Protein AF-A0A1Y2GTW5-F1 (afdb_monomer_lite)

Structure (mmCIF, N/CA/C/O backbone):
data_AF-A0A1Y2GTW5-F1
#
_entry.id   AF-A0A1Y2GTW5-F1
#
loop_
_atom_site.group_PDB
_atom_site.id
_atom_site.type_symbol
_atom_site.label_atom_id
_atom_site.label_alt_id
_atom_site.label_comp_id
_atom_site.label_asym_id
_atom_site.label_entity_id
_atom_site.label_seq_id
_atom_site.pdbx_PDB_ins_code
_atom_site.Cartn_x
_atom_site.Cartn_y
_atom_site.Cartn_z
_atom_site.occupancy
_atom_site.B_iso_or_equiv
_atom_site.auth_seq_id
_atom_site.auth_comp_id
_atom_site.auth_asym_id
_atom_site.auth_atom_id
_atom_site.pdbx_PDB_model_num
ATOM 1 N N . MET A 1 1 ? -9.717 -13.918 -23.257 1.00 31.08 1 MET A N 1
ATOM 2 C CA . MET A 1 1 ? -8.649 -12.904 -23.418 1.00 31.08 1 MET A CA 1
ATOM 3 C C . MET A 1 1 ? -9.260 -11.523 -23.213 1.00 31.08 1 MET A C 1
ATOM 5 O O . MET A 1 1 ? -10.237 -11.238 -23.892 1.00 31.08 1 MET A O 1
ATOM 9 N N . PRO A 1 2 ? -8.790 -10.691 -22.266 1.00 33.34 2 PRO A N 1
ATOM 10 C CA . PRO A 1 2 ? -9.316 -9.336 -22.114 1.00 33.34 2 PRO A CA 1
ATOM 11 C C . PRO A 1 2 ? -8.930 -8.503 -23.342 1.00 33.34 2 PRO A C 1
ATOM 13 O O . PRO A 1 2 ? -7.754 -8.209 -23.551 1.00 33.34 2 PRO A O 1
ATOM 16 N N . THR A 1 3 ? -9.913 -8.149 -24.166 1.00 34.41 3 THR A N 1
ATOM 17 C CA . THR A 1 3 ? -9.745 -7.248 -25.307 1.00 34.41 3 THR A CA 1
ATOM 18 C C . THR A 1 3 ? -9.364 -5.865 -24.784 1.00 34.41 3 THR A C 1
ATOM 20 O O . THR A 1 3 ? -10.091 -5.227 -24.022 1.00 34.41 3 THR A O 1
ATOM 23 N N . PHE A 1 4 ? -8.154 -5.419 -25.120 1.00 42.34 4 PHE A N 1
ATOM 24 C CA . PHE A 1 4 ? -7.704 -4.070 -24.805 1.00 42.34 4 PHE A CA 1
ATOM 25 C C . PHE A 1 4 ? -8.616 -3.097 -25.553 1.00 42.34 4 PHE A C 1
ATOM 27 O O . PHE A 1 4 ? -8.717 -3.186 -26.774 1.00 42.34 4 PHE A O 1
ATOM 34 N N . ALA A 1 5 ? -9.292 -2.197 -24.828 1.00 42.81 5 ALA A N 1
ATOM 35 C CA . ALA A 1 5 ? -10.035 -1.107 -25.449 1.00 42.81 5 ALA A CA 1
ATOM 36 C C . ALA A 1 5 ? -9.112 -0.425 -26.465 1.00 42.81 5 ALA A C 1
ATOM 38 O O . ALA A 1 5 ? -7.996 -0.028 -26.110 1.00 42.81 5 ALA A O 1
ATOM 39 N N . GLN A 1 6 ? -9.540 -0.393 -27.729 1.00 46.12 6 GLN A N 1
ATOM 40 C CA . GLN A 1 6 ? -8.743 0.174 -28.804 1.00 46.12 6 GLN A CA 1
ATOM 41 C C . GLN A 1 6 ? -8.424 1.620 -28.432 1.00 46.12 6 GLN A C 1
ATOM 43 O O . GLN A 1 6 ? -9.313 2.401 -28.092 1.00 46.12 6 GLN A O 1
ATOM 48 N N . VAL A 1 7 ? -7.130 1.944 -28.423 1.00 53.84 7 VAL A N 1
ATOM 49 C CA . VAL A 1 7 ? -6.670 3.322 -28.258 1.00 53.84 7 VAL A CA 1
ATOM 50 C C . VAL A 1 7 ? -7.401 4.154 -29.321 1.00 53.84 7 VAL A C 1
ATOM 52 O O . VAL A 1 7 ? -7.469 3.680 -30.460 1.00 53.84 7 VAL A O 1
ATOM 55 N N . PRO A 1 8 ? -7.975 5.326 -28.978 1.00 61.09 8 PRO A N 1
ATOM 56 C CA . PRO A 1 8 ? -8.708 6.147 -29.937 1.00 61.09 8 PRO A CA 1
ATOM 57 C C . PRO A 1 8 ? -7.923 6.269 -31.245 1.00 61.09 8 PRO A C 1
ATOM 59 O O . PRO A 1 8 ? -6.702 6.440 -31.216 1.00 61.09 8 PRO A O 1
ATOM 62 N N . VAL A 1 9 ? -8.606 6.137 -32.384 1.00 61.00 9 VAL A N 1
ATOM 63 C CA . VAL A 1 9 ? -7.980 6.054 -33.720 1.00 61.00 9 VAL A CA 1
ATOM 64 C C . VAL A 1 9 ? -7.023 7.233 -33.979 1.00 61.00 9 VAL A C 1
ATOM 66 O O . VAL A 1 9 ? -6.010 7.067 -34.655 1.00 61.00 9 VAL A O 1
ATOM 69 N N . SER A 1 10 ? -7.254 8.373 -33.320 1.00 64.06 10 SER A N 1
ATOM 70 C CA . SER A 1 10 ? -6.409 9.572 -33.352 1.00 64.06 10 SER A CA 1
ATOM 71 C C . SER A 1 10 ? -4.962 9.387 -32.871 1.00 64.06 10 SER A C 1
ATOM 73 O O . SER A 1 10 ? -4.108 10.202 -33.207 1.00 64.06 10 SER A O 1
ATOM 75 N N . PHE A 1 11 ? -4.628 8.326 -32.126 1.00 69.69 11 PHE A N 1
ATOM 76 C CA . PHE A 1 11 ? -3.261 8.136 -31.616 1.00 69.69 11 PHE A CA 1
ATOM 77 C C . PHE A 1 11 ? -2.287 7.512 -32.619 1.00 69.69 11 PHE A C 1
ATOM 79 O O . PHE A 1 11 ? -1.080 7.555 -32.376 1.00 69.69 11 PHE A O 1
ATOM 86 N N . ARG A 1 12 ? -2.767 6.938 -33.733 1.00 75.56 12 ARG A N 1
ATOM 87 C CA . ARG A 1 12 ? -1.897 6.232 -34.695 1.00 75.56 12 ARG A CA 1
ATOM 88 C C . ARG A 1 12 ? -0.890 7.154 -35.388 1.00 75.56 12 ARG A C 1
ATOM 90 O O . ARG A 1 12 ? 0.191 6.695 -35.731 1.00 75.56 12 ARG A O 1
ATOM 97 N N . HIS A 1 13 ? -1.211 8.441 -35.517 1.00 88.00 13 HIS A N 1
ATOM 98 C CA . HIS A 1 13 ? -0.368 9.430 -36.201 1.00 88.00 13 HIS A CA 1
ATOM 99 C C . HIS A 1 13 ? 0.472 10.291 -35.243 1.00 88.00 13 HIS A C 1
ATOM 101 O O . HIS A 1 13 ? 1.216 11.164 -35.678 1.00 88.00 13 HIS A O 1
ATOM 107 N N . MET A 1 14 ? 0.377 10.072 -33.926 1.00 90.75 14 MET A N 1
ATOM 108 C CA . MET A 1 14 ? 1.120 10.875 -32.953 1.00 90.75 14 MET A CA 1
ATOM 109 C C . MET A 1 14 ? 2.551 10.367 -32.782 1.00 90.75 14 MET A C 1
ATOM 111 O O . MET A 1 14 ? 2.767 9.173 -32.565 1.00 90.75 14 MET A O 1
ATOM 115 N N . THR A 1 15 ? 3.517 11.289 -32.747 1.00 93.50 15 THR A N 1
ATOM 116 C CA . THR A 1 15 ? 4.904 10.975 -32.375 1.00 93.50 15 THR A CA 1
ATOM 117 C C . THR A 1 15 ? 4.969 10.336 -30.980 1.00 93.50 15 THR A C 1
ATOM 119 O O . THR A 1 15 ? 4.162 10.645 -30.095 1.00 93.50 15 THR A O 1
ATOM 122 N N . HIS A 1 16 ? 5.953 9.459 -30.742 1.00 91.12 16 HIS A N 1
ATOM 123 C CA . HIS A 1 16 ? 6.121 8.780 -29.448 1.00 91.12 16 HIS A CA 1
ATOM 124 C C . HIS A 1 16 ? 6.187 9.760 -28.271 1.00 91.12 16 HIS A C 1
ATOM 126 O O . HIS A 1 16 ? 5.555 9.534 -27.239 1.00 91.12 16 HIS A O 1
ATOM 132 N N . ARG A 1 17 ? 6.888 10.887 -28.445 1.00 93.88 17 ARG A N 1
ATOM 133 C CA . ARG A 1 17 ? 6.979 11.950 -27.437 1.00 93.88 17 ARG A CA 1
ATOM 134 C C . ARG A 1 17 ? 5.598 12.486 -27.060 1.00 93.88 17 ARG A C 1
ATOM 136 O O . ARG A 1 17 ? 5.289 12.584 -25.874 1.00 93.88 17 ARG A O 1
ATOM 143 N N . SER A 1 18 ? 4.753 12.782 -28.045 1.00 94.06 18 SER A N 1
ATOM 144 C CA . SER A 1 18 ? 3.401 13.290 -27.802 1.00 94.06 18 SER A CA 1
ATOM 145 C C . SER A 1 18 ? 2.512 12.253 -27.113 1.00 94.06 18 SER A C 1
ATOM 147 O O . SER A 1 18 ? 1.778 12.601 -26.189 1.00 94.06 18 SER A O 1
ATOM 149 N N . GLN A 1 19 ? 2.629 10.969 -27.476 1.00 93.50 19 GLN A N 1
ATOM 150 C CA . GLN A 1 19 ? 1.911 9.885 -26.791 1.00 93.50 19 GLN A CA 1
ATOM 151 C C . GLN A 1 19 ? 2.317 9.768 -25.312 1.00 93.50 19 GLN A C 1
ATOM 153 O O . GLN A 1 19 ? 1.460 9.620 -24.439 1.00 93.50 19 GLN A O 1
ATOM 158 N N . VAL A 1 20 ? 3.619 9.853 -25.020 1.00 95.56 20 VAL A N 1
ATOM 159 C CA . VAL A 1 20 ? 4.161 9.799 -23.653 1.00 95.56 20 VAL A CA 1
ATOM 160 C C . VAL A 1 20 ? 3.690 11.002 -22.834 1.00 95.56 20 VAL A C 1
ATOM 162 O O . VAL A 1 20 ? 3.213 10.819 -21.714 1.00 95.56 20 VAL A O 1
ATOM 165 N N . LEU A 1 21 ? 3.751 12.216 -23.392 1.00 95.88 21 LEU A N 1
ATOM 166 C CA . LEU A 1 21 ? 3.279 13.436 -22.724 1.00 95.88 21 LEU A CA 1
ATOM 167 C C . LEU A 1 21 ? 1.772 13.409 -22.459 1.00 95.88 21 LEU A C 1
ATOM 169 O O . LEU A 1 21 ? 1.330 13.800 -21.377 1.00 95.88 21 LEU A O 1
ATOM 173 N N . PHE A 1 22 ? 0.982 12.924 -23.419 1.00 95.06 22 PHE A N 1
ATOM 174 C CA . PHE A 1 22 ? -0.453 12.736 -23.231 1.00 95.06 22 PHE A CA 1
ATOM 175 C C . PHE A 1 22 ? -0.727 11.776 -22.069 1.00 95.06 22 PHE A C 1
ATOM 177 O O . PHE A 1 22 ? -1.495 12.108 -21.165 1.00 95.06 22 PHE A O 1
ATOM 184 N N . LEU A 1 23 ? -0.061 10.616 -22.059 1.00 96.12 23 LEU A N 1
ATOM 185 C CA . LEU A 1 23 ? -0.220 9.609 -21.013 1.00 96.12 23 LEU A CA 1
ATOM 186 C C . LEU A 1 23 ? 0.193 10.149 -19.639 1.00 96.12 23 LEU A C 1
ATOM 188 O O . LEU A 1 23 ? -0.538 9.960 -18.671 1.00 96.12 23 LEU A O 1
ATOM 192 N N . TYR A 1 24 ? 1.313 10.869 -19.562 1.00 97.75 24 TYR A N 1
ATOM 193 C CA . TYR A 1 24 ? 1.775 11.538 -18.347 1.00 97.75 24 TYR A CA 1
ATOM 194 C C . TYR A 1 24 ? 0.719 12.503 -17.794 1.00 97.75 24 TYR A C 1
ATOM 196 O O . TYR A 1 24 ? 0.272 12.355 -16.657 1.00 97.75 24 TYR A O 1
ATOM 204 N N . ARG A 1 25 ? 0.243 13.445 -18.622 1.00 97.44 25 ARG A N 1
ATOM 205 C CA . ARG A 1 25 ? -0.792 14.419 -18.232 1.00 97.44 25 ARG A CA 1
ATOM 206 C C . ARG A 1 25 ? -2.107 13.746 -17.852 1.00 97.44 25 ARG A C 1
ATOM 208 O O . ARG A 1 25 ? -2.837 14.267 -17.014 1.00 97.44 25 ARG A O 1
ATOM 215 N N . HIS A 1 26 ? -2.454 12.634 -18.495 1.00 96.12 26 HIS A N 1
ATOM 216 C CA . HIS A 1 26 ? -3.670 11.894 -18.177 1.00 96.12 26 HIS A CA 1
ATOM 217 C C . HIS A 1 26 ? -3.559 11.215 -16.809 1.00 96.12 26 HIS A C 1
ATOM 219 O O . HIS A 1 26 ? -4.446 11.380 -15.977 1.00 96.12 26 HIS A O 1
ATOM 225 N N . ILE A 1 27 ? -2.439 10.543 -16.535 1.00 97.12 27 ILE A N 1
ATOM 226 C CA . ILE A 1 27 ? -2.188 9.914 -15.237 1.00 97.12 27 ILE A CA 1
ATOM 227 C C . ILE A 1 27 ? -2.166 10.956 -14.116 1.00 97.12 27 ILE A C 1
ATOM 229 O O . ILE A 1 27 ? -2.757 10.709 -13.072 1.00 97.12 27 ILE A O 1
ATOM 233 N N . LEU A 1 28 ? -1.537 12.119 -14.320 1.00 97.44 28 LEU A N 1
ATOM 234 C CA . LEU A 1 28 ? -1.533 13.186 -13.314 1.00 97.44 28 LEU A CA 1
ATOM 235 C C . LEU A 1 28 ? -2.944 13.701 -13.008 1.00 97.44 28 LEU A C 1
ATOM 237 O O . LEU A 1 28 ? -3.299 13.844 -11.841 1.00 97.44 28 LEU A O 1
ATOM 241 N N . ARG A 1 29 ? -3.766 13.924 -14.042 1.00 96.44 29 ARG A N 1
ATOM 242 C CA . ARG A 1 29 ? -5.166 14.344 -13.874 1.00 96.44 29 ARG A CA 1
ATOM 243 C C . ARG A 1 29 ? -5.999 13.295 -13.141 1.00 96.44 29 ARG A C 1
ATOM 245 O O . ARG A 1 29 ? -6.769 13.646 -12.256 1.00 96.44 29 ARG A O 1
ATOM 252 N N . GLU A 1 30 ? -5.839 12.018 -13.482 1.00 95.44 30 GLU A N 1
ATOM 253 C CA . GLU A 1 30 ? -6.551 10.930 -12.803 1.00 95.44 30 GLU A CA 1
ATOM 254 C C . GLU A 1 30 ? -6.032 10.679 -11.381 1.00 95.44 30 GLU A C 1
ATOM 256 O O . GLU A 1 30 ? -6.824 10.363 -10.497 1.00 95.44 30 GLU A O 1
ATOM 261 N N . GLY A 1 31 ? -4.734 10.865 -11.131 1.00 96.50 31 GLY A N 1
ATOM 262 C CA . GLY A 1 31 ? -4.142 10.801 -9.794 1.00 96.50 31 GLY A CA 1
ATOM 263 C C . GLY A 1 31 ? -4.696 11.888 -8.875 1.00 96.50 31 GLY A C 1
ATOM 264 O O . GLY A 1 31 ? -5.172 11.567 -7.792 1.00 96.50 31 GLY A O 1
ATOM 265 N N . ALA A 1 32 ? -4.742 13.135 -9.359 1.00 95.81 32 ALA A N 1
ATOM 266 C CA . ALA A 1 32 ? -5.292 14.282 -8.633 1.00 95.81 32 ALA A CA 1
ATOM 267 C C . ALA A 1 32 ? -6.782 14.130 -8.268 1.00 95.81 32 ALA A C 1
ATOM 269 O O . ALA A 1 32 ? -7.254 14.739 -7.315 1.00 95.81 32 ALA A O 1
ATOM 270 N N . ARG A 1 33 ? -7.532 13.313 -9.020 1.00 92.81 33 ARG A N 1
ATOM 271 C CA . ARG A 1 33 ? -8.956 13.022 -8.777 1.00 92.81 33 ARG A CA 1
ATOM 272 C C . ARG A 1 33 ? -9.203 11.968 -7.699 1.00 92.81 33 ARG A C 1
ATOM 274 O O . ARG A 1 33 ? -10.361 11.743 -7.335 1.00 92.81 33 ARG A O 1
ATOM 281 N N . PHE A 1 34 ? -8.161 11.281 -7.235 1.00 95.31 34 PHE A N 1
ATOM 282 C CA . PHE A 1 34 ? -8.319 10.253 -6.220 1.00 95.31 34 PHE A CA 1
ATOM 283 C C . PHE A 1 34 ? -8.785 10.875 -4.898 1.00 95.31 34 PHE A C 1
ATOM 285 O O . PHE A 1 34 ? -8.321 11.939 -4.506 1.00 95.31 34 PHE A O 1
ATOM 292 N N . PHE A 1 35 ? -9.718 10.216 -4.208 1.00 94.00 35 PHE A N 1
ATOM 293 C CA . PHE A 1 35 ? -10.426 10.814 -3.067 1.00 94.00 35 PHE A CA 1
ATOM 294 C C . PHE A 1 35 ? -9.564 11.024 -1.816 1.00 94.00 35 PHE A C 1
ATOM 296 O O . PHE A 1 35 ? -9.980 11.722 -0.896 1.00 94.00 35 PHE A O 1
ATOM 303 N N . ASP A 1 36 ? -8.416 10.357 -1.747 1.00 95.00 36 ASP A N 1
ATOM 304 C CA . ASP A 1 36 ? -7.489 10.454 -0.632 1.00 95.00 36 ASP A CA 1
ATOM 305 C C . ASP A 1 36 ? -6.284 11.302 -1.031 1.00 95.00 36 ASP A C 1
ATOM 307 O O . ASP A 1 36 ? -5.544 10.941 -1.947 1.00 95.00 36 ASP A O 1
ATOM 311 N N . GLU A 1 37 ? -6.070 12.404 -0.321 1.00 94.50 37 GLU A N 1
ATOM 312 C CA . GLU A 1 37 ? -5.026 13.377 -0.636 1.00 94.50 37 GLU A CA 1
ATOM 313 C C . GLU A 1 37 ? -3.617 12.777 -0.544 1.00 94.50 37 GLU A C 1
ATOM 315 O O . GLU A 1 37 ? -2.820 12.920 -1.471 1.00 94.50 37 GLU A O 1
ATOM 320 N N . ARG A 1 38 ? -3.311 12.022 0.523 1.00 96.19 38 ARG A N 1
ATOM 321 C CA . ARG A 1 38 ? -2.000 11.371 0.669 1.00 96.19 38 ARG A CA 1
ATOM 322 C C . ARG A 1 38 ? -1.731 10.411 -0.487 1.00 96.19 38 ARG A C 1
ATOM 324 O O . ARG A 1 38 ? -0.641 10.429 -1.060 1.00 96.19 38 ARG A O 1
ATOM 331 N N . ALA A 1 39 ? -2.696 9.563 -0.837 1.00 96.75 39 ALA A N 1
ATOM 332 C CA . ALA A 1 39 ? -2.555 8.658 -1.968 1.00 96.75 39 ALA A CA 1
ATOM 333 C C . ALA A 1 39 ? -2.462 9.397 -3.309 1.00 96.75 39 ALA A C 1
ATOM 335 O O . ALA A 1 39 ? -1.658 8.994 -4.147 1.00 96.75 39 ALA A O 1
ATOM 336 N N . SER A 1 40 ? -3.216 10.481 -3.499 1.00 96.88 40 SER A N 1
ATOM 337 C CA . SER A 1 40 ? -3.127 11.356 -4.674 1.00 96.88 40 SER A CA 1
ATOM 338 C C . SER A 1 40 ? -1.715 11.938 -4.831 1.00 96.88 40 SER A C 1
ATOM 340 O O . SER A 1 40 ? -1.061 11.722 -5.857 1.00 96.88 40 SER A O 1
ATOM 342 N N . ASN A 1 41 ? -1.177 12.549 -3.771 1.00 97.25 41 ASN A N 1
ATOM 343 C CA . ASN A 1 41 ? 0.177 13.107 -3.738 1.00 97.25 41 ASN A CA 1
ATOM 344 C C . ASN A 1 41 ? 1.240 12.030 -3.997 1.00 97.25 41 ASN A C 1
ATOM 346 O O . ASN A 1 41 ? 2.165 12.229 -4.791 1.00 97.25 41 ASN A O 1
ATOM 350 N N . TRP A 1 42 ? 1.075 10.847 -3.396 1.00 97.38 42 TRP A N 1
ATOM 351 C CA . TRP A 1 42 ? 1.956 9.705 -3.636 1.00 97.38 42 TRP A CA 1
ATOM 352 C C . TRP A 1 42 ? 1.937 9.251 -5.102 1.00 97.38 42 TRP A C 1
ATOM 354 O O . TRP A 1 42 ? 2.997 8.967 -5.666 1.00 97.38 42 TRP A O 1
ATOM 364 N N . VAL A 1 43 ? 0.761 9.196 -5.742 1.00 97.50 43 VAL A N 1
ATOM 365 C CA . VAL A 1 43 ? 0.624 8.845 -7.165 1.00 97.50 43 VAL A CA 1
ATOM 366 C C . VAL A 1 43 ? 1.333 9.871 -8.036 1.00 97.50 43 VAL A C 1
ATOM 368 O O . VAL A 1 43 ? 2.136 9.482 -8.883 1.00 97.50 43 VAL A O 1
ATOM 371 N N . ILE A 1 44 ? 1.071 11.161 -7.816 1.00 97.75 44 ILE A N 1
ATOM 372 C CA . ILE A 1 44 ? 1.666 12.260 -8.584 1.00 97.75 44 ILE A CA 1
ATOM 373 C C . ILE A 1 44 ? 3.196 12.194 -8.499 1.00 97.75 44 ILE A C 1
ATOM 375 O O . ILE A 1 44 ? 3.862 12.106 -9.533 1.00 97.75 44 ILE A O 1
ATOM 379 N N . SER A 1 45 ? 3.747 12.123 -7.284 1.00 97.19 45 SER A N 1
ATOM 380 C CA . SER A 1 45 ? 5.194 12.031 -7.050 1.00 97.19 45 SER A CA 1
ATOM 381 C C . SER A 1 45 ? 5.809 10.762 -7.657 1.00 97.19 45 SER A C 1
ATOM 383 O O . SER A 1 45 ? 6.853 10.806 -8.319 1.00 97.19 45 SER A O 1
ATOM 385 N N . SER A 1 46 ? 5.138 9.614 -7.509 1.00 97.19 46 SER A N 1
ATOM 386 C CA . SER A 1 46 ? 5.598 8.339 -8.074 1.00 97.19 46 SER A CA 1
ATOM 387 C C . SER A 1 46 ? 5.641 8.368 -9.601 1.00 97.19 46 SER A C 1
ATOM 389 O O . SER A 1 46 ? 6.579 7.844 -10.206 1.00 97.19 46 SER A O 1
ATOM 391 N N . VAL A 1 47 ? 4.641 8.987 -10.232 1.00 97.50 47 VAL A N 1
ATOM 392 C CA . VAL A 1 47 ? 4.544 9.128 -11.689 1.00 97.50 47 VAL A CA 1
ATOM 393 C C . VAL A 1 47 ? 5.607 10.095 -12.194 1.00 97.50 47 VAL A C 1
ATOM 395 O O . VAL A 1 47 ? 6.337 9.745 -13.116 1.00 97.50 47 VAL A O 1
ATOM 398 N N . GLN A 1 48 ? 5.776 11.253 -11.555 1.00 97.94 48 GLN A N 1
ATOM 399 C CA . GLN A 1 48 ? 6.852 12.198 -11.871 1.00 97.94 48 GLN A CA 1
ATOM 400 C C . GLN A 1 48 ? 8.227 11.523 -11.814 1.00 97.94 48 GLN A C 1
ATOM 402 O O . GLN A 1 48 ? 8.978 11.563 -12.787 1.00 97.94 48 GLN A O 1
ATOM 407 N N . THR A 1 49 ? 8.515 10.809 -10.723 1.00 97.00 49 THR A N 1
ATOM 408 C CA . THR A 1 49 ? 9.781 10.086 -10.536 1.00 97.00 49 THR A CA 1
ATOM 409 C C . THR A 1 49 ? 9.989 9.014 -11.611 1.00 97.00 49 THR A C 1
ATOM 411 O O . THR A 1 49 ? 11.093 8.858 -12.135 1.00 97.00 49 THR A O 1
ATOM 414 N N . ALA A 1 50 ? 8.938 8.264 -11.959 1.00 96.81 50 ALA A N 1
ATOM 415 C CA . ALA A 1 50 ? 9.009 7.217 -12.975 1.00 96.81 50 ALA A CA 1
ATOM 416 C C . ALA A 1 50 ? 9.269 7.786 -14.377 1.00 96.81 50 ALA A C 1
ATOM 418 O O . ALA A 1 50 ? 10.136 7.278 -15.084 1.00 96.81 50 ALA A O 1
ATOM 419 N N . PHE A 1 51 ? 8.566 8.849 -14.773 1.00 97.62 51 PHE A N 1
ATOM 420 C CA . PHE A 1 51 ? 8.768 9.479 -16.081 1.00 97.62 51 PHE A CA 1
ATOM 421 C C . PHE A 1 51 ? 10.119 10.195 -16.166 1.00 97.62 51 PHE A C 1
ATOM 423 O O . PHE A 1 51 ? 10.783 10.105 -17.194 1.00 97.62 51 PHE A O 1
ATOM 430 N N . HIS A 1 52 ? 10.571 10.833 -15.082 1.00 98.06 52 HIS A N 1
ATOM 431 C CA . HIS A 1 52 ? 11.885 11.472 -15.039 1.00 98.06 52 HIS A CA 1
ATOM 432 C C . HIS A 1 52 ? 13.022 10.455 -15.207 1.00 98.06 52 HIS A C 1
ATOM 434 O O . HIS A 1 52 ? 13.939 10.676 -15.993 1.00 98.06 52 HIS A O 1
ATOM 440 N N . ARG A 1 53 ? 12.916 9.287 -14.556 1.00 97.25 53 ARG A N 1
ATOM 441 C CA . ARG A 1 53 ? 13.896 8.195 -14.679 1.00 97.25 53 ARG A CA 1
ATOM 442 C C . ARG A 1 53 ? 14.082 7.698 -16.116 1.00 97.25 53 ARG A C 1
ATOM 444 O O . ARG A 1 53 ? 15.178 7.283 -16.463 1.00 97.25 53 ARG A O 1
ATOM 451 N N . HIS A 1 54 ? 13.031 7.732 -16.934 1.00 97.25 54 HIS A N 1
ATOM 452 C CA . HIS A 1 54 ? 13.063 7.263 -18.323 1.00 97.25 54 HIS A CA 1
ATOM 453 C C . HIS A 1 54 ? 13.151 8.404 -19.350 1.00 97.25 54 HIS A C 1
ATOM 455 O O . HIS A 1 54 ? 12.959 8.166 -20.539 1.00 97.25 54 HIS A O 1
ATOM 461 N N . LYS A 1 55 ? 13.445 9.641 -18.919 1.00 97.06 55 LYS A N 1
ATOM 462 C CA . LYS A 1 55 ? 13.512 10.821 -19.801 1.00 97.06 55 LYS A CA 1
ATOM 463 C C . LYS A 1 55 ? 14.568 10.684 -20.906 1.00 97.06 55 LYS A C 1
ATOM 465 O O . LYS A 1 55 ? 14.351 11.179 -22.006 1.00 97.06 55 LYS A O 1
ATOM 470 N N . HIS A 1 56 ? 15.682 10.020 -20.602 1.00 97.50 56 HIS A N 1
ATOM 471 C CA . HIS A 1 56 ? 16.843 9.871 -21.487 1.00 97.50 56 HIS A CA 1
ATOM 472 C C . HIS A 1 56 ? 16.996 8.445 -22.048 1.00 97.50 56 HIS A C 1
ATOM 474 O O . HIS A 1 56 ? 18.058 8.084 -22.542 1.00 97.50 56 HIS A O 1
ATOM 480 N N . GLU A 1 57 ? 15.964 7.601 -21.943 1.00 97.44 57 GLU A N 1
ATOM 481 C CA . GLU A 1 57 ? 16.024 6.236 -22.473 1.00 97.44 57 GLU A CA 1
ATOM 482 C C . GLU A 1 57 ? 15.908 6.261 -24.006 1.00 97.44 57 GLU A C 1
ATOM 484 O O . GLU A 1 57 ? 14.926 6.779 -24.535 1.00 97.44 57 GLU A O 1
ATOM 489 N N . MET A 1 58 ? 16.884 5.681 -24.713 1.00 97.06 58 MET A N 1
ATOM 490 C CA . MET A 1 58 ? 16.895 5.605 -26.187 1.00 97.06 58 MET A CA 1
ATOM 491 C C . MET A 1 58 ? 16.420 4.244 -26.724 1.00 97.06 58 MET A C 1
ATOM 493 O O . MET A 1 58 ? 16.025 4.129 -27.884 1.00 97.06 58 MET A O 1
ATOM 497 N N . ASP A 1 59 ? 16.427 3.203 -25.885 1.00 97.50 59 ASP A N 1
ATOM 498 C CA . ASP A 1 59 ? 16.024 1.850 -26.274 1.00 97.50 59 ASP A CA 1
ATOM 499 C C . ASP A 1 59 ? 14.500 1.755 -26.467 1.00 97.50 59 ASP A C 1
ATOM 501 O O . ASP A 1 59 ? 13.714 1.819 -25.513 1.00 97.50 59 ASP A O 1
ATOM 505 N N . LYS A 1 60 ? 14.085 1.539 -27.722 1.00 95.06 60 LYS A N 1
ATOM 506 C CA . LYS A 1 60 ? 12.679 1.411 -28.135 1.00 95.06 60 LYS A CA 1
ATOM 507 C C . LYS A 1 60 ? 11.927 0.354 -27.319 1.00 95.06 60 LYS A C 1
ATOM 509 O O . LYS A 1 60 ? 10.780 0.594 -26.936 1.00 95.06 60 LYS A O 1
ATOM 514 N N . ASN A 1 61 ? 12.555 -0.781 -27.001 1.00 95.88 61 ASN A N 1
ATOM 515 C CA . ASN A 1 61 ? 11.902 -1.876 -26.275 1.00 95.88 61 ASN A CA 1
ATOM 516 C C . ASN A 1 61 ? 11.616 -1.492 -24.819 1.00 95.88 61 ASN A C 1
ATOM 518 O O . ASN A 1 61 ? 10.529 -1.752 -24.289 1.00 95.88 61 ASN A O 1
ATOM 522 N N . ARG A 1 62 ? 12.568 -0.814 -24.169 1.00 95.88 62 ARG A N 1
ATOM 523 C CA . ARG A 1 62 ? 12.392 -0.291 -22.808 1.00 95.88 62 ARG A CA 1
ATOM 524 C C . ARG A 1 62 ? 11.348 0.815 -22.754 1.00 95.88 62 ARG A C 1
ATOM 526 O O . ARG A 1 62 ? 10.496 0.775 -21.868 1.00 95.88 62 ARG A O 1
ATOM 533 N N . ILE A 1 63 ? 11.340 1.729 -23.727 1.00 95.12 63 ILE A N 1
ATOM 534 C CA . ILE A 1 63 ? 10.306 2.770 -23.842 1.00 95.12 63 ILE A CA 1
ATOM 535 C C . ILE A 1 63 ? 8.918 2.130 -23.968 1.00 95.12 63 ILE A C 1
ATOM 537 O O . ILE A 1 63 ? 8.006 2.485 -23.219 1.00 95.12 63 ILE A O 1
ATOM 541 N N . GLN A 1 64 ? 8.746 1.148 -24.861 1.00 94.38 64 GLN A N 1
ATOM 542 C CA . GLN A 1 64 ? 7.464 0.455 -25.041 1.00 94.38 64 GLN A CA 1
ATOM 543 C C . GLN A 1 64 ? 7.007 -0.268 -23.767 1.00 94.38 64 GLN A C 1
ATOM 545 O O . GLN A 1 64 ? 5.831 -0.184 -23.395 1.00 94.38 64 GLN A O 1
ATOM 550 N N . LYS A 1 65 ? 7.928 -0.935 -23.060 1.00 95.81 65 LYS A N 1
ATOM 551 C CA . LYS A 1 65 ? 7.642 -1.575 -21.771 1.00 95.81 65 LYS A CA 1
ATOM 552 C C . LYS A 1 65 ? 7.181 -0.553 -20.728 1.00 95.81 65 LYS A C 1
ATOM 554 O O . LYS A 1 65 ? 6.124 -0.750 -20.126 1.00 95.81 65 LYS A O 1
ATOM 559 N N . SER A 1 66 ? 7.902 0.560 -20.578 1.00 96.25 66 SER A N 1
ATOM 560 C CA . SER A 1 66 ? 7.544 1.650 -19.660 1.00 96.25 66 SER A CA 1
ATOM 561 C C . SER A 1 66 ? 6.194 2.281 -20.010 1.00 96.25 66 SER A C 1
ATOM 563 O O . SER A 1 66 ? 5.375 2.516 -19.123 1.00 96.25 66 SER A O 1
ATOM 565 N N . MET A 1 67 ? 5.892 2.474 -21.299 1.00 96.00 67 MET A N 1
ATOM 566 C CA . MET A 1 67 ? 4.576 2.936 -21.753 1.00 96.00 67 MET A CA 1
ATOM 567 C C . MET A 1 67 ? 3.460 1.938 -21.419 1.00 96.00 67 MET A C 1
ATOM 569 O O . MET A 1 67 ? 2.382 2.335 -20.976 1.00 96.00 67 MET A O 1
ATOM 573 N N . SER A 1 68 ? 3.696 0.640 -21.617 1.00 95.56 68 SER A N 1
ATOM 574 C CA . SER A 1 68 ? 2.748 -0.414 -21.240 1.00 95.56 68 SER A CA 1
ATOM 575 C C . SER A 1 68 ? 2.476 -0.405 -19.732 1.00 95.56 68 SER A C 1
ATOM 577 O O . SER A 1 68 ? 1.317 -0.470 -19.311 1.00 95.56 68 SER A O 1
ATOM 579 N N . ASP A 1 69 ? 3.516 -0.266 -18.912 1.00 96.06 69 ASP A N 1
ATOM 580 C CA . ASP A 1 69 ? 3.376 -0.212 -17.459 1.00 96.06 69 ASP A CA 1
ATOM 581 C C . ASP A 1 69 ? 2.665 1.071 -16.998 1.00 96.06 69 ASP A C 1
ATOM 583 O O . ASP A 1 69 ? 1.762 0.997 -16.160 1.00 96.06 69 ASP A O 1
ATOM 587 N N . ALA A 1 70 ? 2.938 2.218 -17.627 1.00 96.75 70 ALA A N 1
ATOM 588 C CA . ALA A 1 70 ? 2.197 3.459 -17.399 1.00 96.75 70 ALA A CA 1
ATOM 589 C C . ALA A 1 70 ? 0.704 3.324 -17.766 1.00 96.75 70 ALA A C 1
ATOM 591 O O . ALA A 1 70 ? -0.163 3.742 -17.000 1.00 96.75 70 ALA A O 1
ATOM 592 N N . ARG A 1 71 ? 0.360 2.646 -18.872 1.00 96.31 71 ARG A N 1
ATOM 593 C CA . ARG A 1 71 ? -1.044 2.342 -19.225 1.00 96.31 71 ARG A CA 1
ATOM 594 C C . ARG A 1 71 ? -1.713 1.397 -18.222 1.00 96.31 71 ARG A C 1
ATOM 596 O O . ARG A 1 71 ? -2.920 1.487 -17.998 1.00 96.31 71 ARG A O 1
ATOM 603 N N . LYS A 1 72 ? -0.977 0.452 -17.626 1.00 96.44 72 LYS A N 1
ATOM 604 C CA . LYS A 1 72 ? -1.506 -0.390 -16.534 1.00 96.44 72 LYS A CA 1
ATOM 605 C C . LYS A 1 72 ? -1.775 0.450 -15.283 1.00 96.44 72 LYS A C 1
ATOM 607 O O . LYS A 1 72 ? -2.813 0.249 -14.657 1.00 96.44 72 LYS A O 1
ATOM 612 N N . ALA A 1 73 ? -0.882 1.384 -14.948 1.00 96.38 73 ALA A N 1
ATOM 613 C CA . ALA A 1 73 ? -1.065 2.307 -13.830 1.00 96.38 73 ALA A CA 1
ATOM 614 C C . ALA A 1 73 ? -2.285 3.217 -14.039 1.00 96.38 73 ALA A C 1
ATOM 616 O O . ALA A 1 73 ? -3.126 3.302 -13.149 1.00 96.38 73 ALA A O 1
ATOM 617 N N . LEU A 1 74 ? -2.448 3.792 -15.237 1.00 96.38 74 LEU A N 1
ATOM 618 C CA . LEU A 1 74 ? -3.636 4.571 -15.599 1.00 96.38 74 LEU A CA 1
ATOM 619 C C . LEU A 1 74 ? -4.925 3.759 -15.403 1.00 96.38 74 LEU A C 1
ATOM 621 O O . LEU A 1 74 ? -5.830 4.205 -14.711 1.00 96.38 74 LEU A O 1
ATOM 625 N N . ARG A 1 75 ? -4.987 2.526 -15.926 1.00 95.38 75 ARG A N 1
ATOM 626 C CA . ARG A 1 75 ? -6.164 1.652 -15.756 1.00 95.38 75 ARG A CA 1
ATOM 627 C C . ARG A 1 75 ? -6.455 1.318 -14.294 1.00 95.38 75 ARG A C 1
ATOM 629 O O . ARG A 1 75 ? -7.616 1.159 -13.924 1.00 95.38 75 ARG A O 1
ATOM 636 N N . LEU A 1 76 ? -5.421 1.167 -13.465 1.00 96.50 76 LEU A N 1
ATOM 637 C CA . LEU A 1 76 ? -5.594 0.965 -12.028 1.00 96.50 76 LEU A CA 1
ATOM 638 C C . LEU A 1 76 ? -6.223 2.205 -11.375 1.00 96.50 76 LEU A C 1
ATOM 640 O O . LEU A 1 76 ? -7.161 2.046 -10.597 1.00 96.50 76 LEU A O 1
ATOM 644 N N . LEU A 1 77 ? -5.745 3.406 -11.721 1.00 96.69 77 LEU A N 1
ATOM 645 C CA . LEU A 1 77 ? -6.282 4.678 -11.225 1.00 96.69 77 LEU A CA 1
ATOM 646 C C . LEU A 1 77 ? -7.721 4.903 -11.681 1.00 96.69 77 LEU A C 1
ATOM 648 O O . LEU A 1 77 ? -8.580 5.139 -10.844 1.00 96.69 77 LEU A O 1
ATOM 652 N N . GLU A 1 78 ? -8.021 4.719 -12.966 1.00 94.06 78 GLU A N 1
ATOM 653 C CA . GLU A 1 78 ? -9.384 4.843 -13.495 1.00 94.06 78 GLU A CA 1
ATOM 654 C C . GLU A 1 78 ? -10.355 3.883 -12.790 1.00 94.06 78 GLU A C 1
ATOM 656 O O . GLU A 1 78 ? -11.482 4.252 -12.469 1.00 94.06 78 GLU A O 1
ATOM 661 N N . ARG A 1 79 ? -9.936 2.638 -12.516 1.00 94.19 79 ARG A N 1
ATOM 662 C CA . ARG A 1 79 ? -10.751 1.681 -11.746 1.00 94.19 79 ARG A CA 1
ATOM 663 C C . ARG A 1 79 ? -10.921 2.118 -10.295 1.00 94.19 79 ARG A C 1
ATOM 665 O O . ARG A 1 79 ? -12.018 1.995 -9.754 1.00 94.19 79 ARG A O 1
ATOM 672 N N . ALA A 1 80 ? -9.866 2.631 -9.671 1.00 95.50 80 ALA A N 1
ATOM 673 C CA . ALA A 1 80 ? -9.921 3.148 -8.309 1.00 95.50 80 ALA A CA 1
ATOM 674 C C . ALA A 1 80 ? -10.850 4.375 -8.207 1.00 95.50 80 ALA A C 1
ATOM 676 O O . ALA A 1 80 ? -11.696 4.419 -7.319 1.00 95.50 80 ALA A O 1
ATOM 677 N N . ASN A 1 81 ? -10.804 5.282 -9.186 1.00 93.25 81 ASN A N 1
ATOM 678 C CA . ASN A 1 81 ? -11.713 6.424 -9.349 1.00 93.25 81 ASN A CA 1
ATOM 679 C C . ASN A 1 81 ? -13.146 6.010 -9.730 1.00 93.25 81 ASN A C 1
ATOM 681 O O . ASN A 1 81 ? -14.057 6.824 -9.707 1.00 93.25 81 ASN A O 1
ATOM 685 N N . ARG A 1 82 ? -13.392 4.738 -10.057 1.00 89.75 82 ARG A N 1
ATOM 686 C CA . ARG A 1 82 ? -14.745 4.159 -10.162 1.00 89.75 82 ARG A CA 1
ATOM 687 C C . ARG A 1 82 ? -15.162 3.417 -8.891 1.00 89.75 82 ARG A C 1
ATOM 689 O O . ARG A 1 82 ? -16.146 2.682 -8.913 1.00 89.75 82 ARG A O 1
ATOM 696 N N . MET A 1 83 ? -14.408 3.577 -7.803 1.00 92.38 83 MET A N 1
ATOM 697 C CA . MET A 1 83 ? -14.615 2.911 -6.514 1.00 92.38 83 MET A CA 1
ATOM 698 C C . MET A 1 83 ? -14.597 1.379 -6.599 1.00 92.38 83 MET A C 1
ATOM 700 O O . MET A 1 83 ? -15.240 0.693 -5.802 1.00 92.38 83 MET A O 1
ATOM 704 N N . ASP A 1 84 ? -13.827 0.813 -7.537 1.00 93.06 84 ASP A N 1
ATOM 705 C CA . ASP A 1 84 ? -13.518 -0.616 -7.515 1.00 93.06 84 ASP A CA 1
ATOM 706 C C . ASP A 1 84 ? -12.668 -0.921 -6.276 1.00 93.06 84 ASP A C 1
ATOM 708 O O . ASP A 1 84 ? -11.478 -0.599 -6.223 1.00 93.06 84 ASP A O 1
ATOM 712 N N . PHE A 1 85 ? -13.289 -1.561 -5.283 1.00 93.12 85 PHE A N 1
ATOM 713 C CA . PHE A 1 85 ? -12.704 -1.817 -3.968 1.00 93.12 85 PHE A CA 1
ATOM 714 C C . PHE A 1 85 ? -11.301 -2.433 -4.044 1.00 93.12 85 PHE A C 1
ATOM 716 O O . PHE A 1 85 ? -10.404 -2.012 -3.315 1.00 93.12 85 PHE A O 1
ATOM 723 N N . LYS A 1 86 ? -11.074 -3.392 -4.954 1.00 95.94 86 LYS A N 1
ATOM 724 C CA . LYS A 1 86 ? -9.760 -4.044 -5.106 1.00 95.94 86 LYS A CA 1
ATOM 725 C C . LYS A 1 86 ? -8.694 -3.061 -5.594 1.00 95.94 86 LYS A C 1
ATOM 727 O O . LYS A 1 86 ? -7.562 -3.095 -5.112 1.00 95.94 86 LYS A O 1
ATOM 732 N N . SER A 1 87 ? -9.057 -2.192 -6.534 1.00 96.69 87 SER A N 1
ATOM 733 C CA . SER A 1 87 ? -8.161 -1.190 -7.119 1.00 96.69 87 SER A CA 1
ATOM 734 C C . SER A 1 87 ? -7.864 -0.065 -6.124 1.00 96.69 87 SER A C 1
ATOM 736 O O . SER A 1 87 ? -6.698 0.283 -5.943 1.00 96.69 87 SER A O 1
ATOM 738 N N . VAL A 1 88 ? -8.885 0.413 -5.401 1.00 97.38 88 VAL A N 1
ATOM 739 C CA . VAL A 1 88 ? -8.737 1.391 -4.310 1.00 97.38 88 VAL A CA 1
ATOM 740 C C . VAL A 1 88 ? -7.826 0.851 -3.210 1.00 97.38 88 VAL A C 1
ATOM 742 O O . VAL A 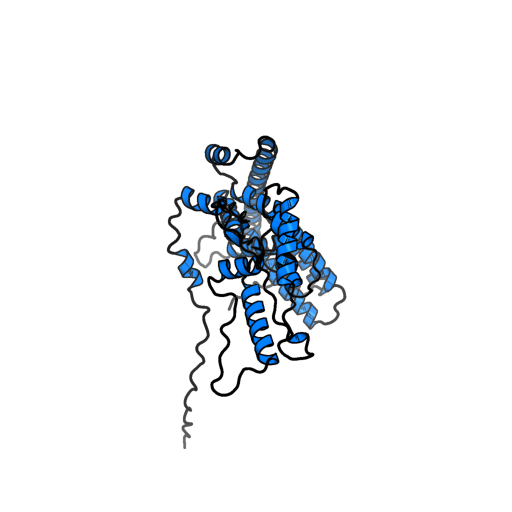1 88 ? -6.838 1.486 -2.856 1.00 97.38 88 VAL A O 1
ATOM 745 N N . MET A 1 89 ? -8.106 -0.354 -2.708 1.00 97.69 89 MET A N 1
ATOM 746 C CA . MET A 1 89 ? -7.314 -0.970 -1.642 1.00 97.69 89 MET A CA 1
ATOM 747 C C . MET A 1 89 ? -5.863 -1.193 -2.073 1.00 97.69 89 MET A C 1
ATOM 749 O O . MET A 1 89 ? -4.944 -1.003 -1.282 1.00 97.69 89 MET A O 1
ATOM 753 N N . ARG A 1 90 ? -5.632 -1.572 -3.337 1.00 97.75 90 ARG A N 1
ATOM 754 C CA . ARG A 1 90 ? -4.276 -1.695 -3.881 1.00 97.75 90 ARG A CA 1
ATOM 755 C C . ARG A 1 90 ? -3.541 -0.354 -3.876 1.00 97.75 90 ARG A C 1
ATOM 757 O O . ARG A 1 90 ? -2.367 -0.339 -3.520 1.00 97.75 90 ARG A O 1
ATOM 764 N N . LEU A 1 91 ? -4.204 0.736 -4.259 1.00 97.88 91 LEU A N 1
ATOM 765 C CA . LEU A 1 91 ? -3.590 2.062 -4.283 1.00 97.88 91 LEU A CA 1
ATOM 766 C C . LEU A 1 91 ? -3.262 2.558 -2.871 1.00 97.88 91 LEU A C 1
ATOM 768 O O . LEU A 1 91 ? -2.126 2.946 -2.625 1.00 97.88 91 LEU A O 1
ATOM 772 N N . LEU A 1 92 ? -4.206 2.423 -1.934 1.00 97.94 92 LEU A N 1
ATOM 773 C CA . LEU A 1 92 ? -4.000 2.777 -0.526 1.00 97.94 92 LEU A CA 1
ATOM 774 C C . LEU A 1 92 ? -2.871 1.962 0.115 1.00 97.94 92 LEU A C 1
ATOM 776 O O . LEU A 1 92 ? -2.027 2.505 0.816 1.00 97.94 92 LEU A O 1
ATOM 780 N N . ARG A 1 93 ? -2.788 0.655 -0.163 1.00 97.62 93 ARG A N 1
ATOM 781 C CA . ARG A 1 93 ? -1.680 -0.178 0.333 1.00 97.62 93 ARG A CA 1
ATOM 782 C C . ARG A 1 93 ? -0.318 0.299 -0.171 1.00 97.62 93 ARG A C 1
ATOM 784 O O . ARG A 1 93 ? 0.662 0.180 0.558 1.00 97.62 93 ARG A O 1
ATOM 791 N N . LEU A 1 94 ? -0.238 0.784 -1.410 1.00 97.50 94 LEU A N 1
ATOM 792 C CA . LEU A 1 94 ? 1.006 1.311 -1.969 1.00 97.50 94 LEU A CA 1
ATOM 793 C C . LEU A 1 94 ? 1.364 2.673 -1.364 1.00 97.50 94 LEU A C 1
ATOM 795 O O . LEU A 1 94 ? 2.513 2.858 -0.971 1.00 97.50 94 LEU A O 1
ATOM 799 N N . SER A 1 95 ? 0.397 3.589 -1.252 1.00 97.44 95 SER A N 1
ATOM 800 C CA . SER A 1 95 ? 0.640 4.948 -0.754 1.00 97.44 95 SER A CA 1
ATOM 801 C C . SER A 1 95 ? 0.939 5.008 0.741 1.00 97.44 95 SER A C 1
ATOM 803 O O . SER A 1 95 ? 1.792 5.782 1.158 1.00 97.44 95 SER A O 1
ATOM 805 N N . TYR A 1 96 ? 0.296 4.157 1.542 1.00 97.38 96 TYR A N 1
ATOM 806 C CA . TYR A 1 96 ? 0.535 4.064 2.985 1.00 97.38 96 TYR A CA 1
ATOM 807 C C . TYR A 1 96 ? 1.714 3.146 3.344 1.00 97.38 96 TYR A C 1
ATOM 809 O O . TYR A 1 96 ? 1.946 2.877 4.515 1.00 97.38 96 TYR A O 1
ATOM 817 N N . GLY A 1 97 ? 2.456 2.622 2.363 1.00 96.12 97 GLY A N 1
ATOM 818 C CA . GLY A 1 97 ? 3.641 1.802 2.627 1.00 96.12 97 GLY A CA 1
ATOM 819 C C . GLY A 1 97 ? 3.362 0.404 3.185 1.00 96.12 97 GLY A C 1
ATOM 820 O O . GLY A 1 97 ? 4.278 -0.272 3.638 1.00 96.12 97 GLY A O 1
ATOM 821 N N . ILE A 1 98 ? 2.132 -0.097 3.080 1.00 96.44 98 ILE A N 1
ATOM 822 C CA . ILE A 1 98 ? 1.813 -1.507 3.368 1.00 96.44 98 ILE A CA 1
ATOM 823 C C . ILE A 1 98 ? 2.422 -2.421 2.292 1.00 96.44 98 ILE A C 1
ATOM 825 O O . ILE A 1 98 ? 2.804 -3.557 2.569 1.00 96.44 98 ILE A O 1
ATOM 829 N N . GLN A 1 99 ? 2.522 -1.933 1.050 1.00 96.31 99 GLN A N 1
ATOM 830 C CA . GLN A 1 99 ? 3.091 -2.627 -0.107 1.00 96.31 99 GLN A CA 1
ATOM 831 C C . GLN A 1 99 ? 4.117 -1.764 -0.860 1.00 96.31 99 GLN A C 1
ATOM 833 O O . GLN A 1 99 ? 4.210 -0.555 -0.684 1.00 96.31 99 GLN A O 1
ATOM 838 N N . GLY A 1 100 ? 4.898 -2.399 -1.740 1.00 95.38 100 GLY A N 1
ATOM 839 C CA . GLY A 1 100 ? 5.807 -1.700 -2.653 1.00 95.38 100 GLY A CA 1
ATOM 840 C C . GLY A 1 100 ? 7.147 -1.289 -2.034 1.00 95.38 100 GLY A C 1
ATOM 841 O O . GLY A 1 100 ? 7.701 -2.002 -1.199 1.00 95.38 100 GLY A O 1
ATOM 842 N N . LYS A 1 101 ? 7.701 -0.167 -2.512 1.00 95.12 101 LYS A N 1
ATOM 843 C CA . LYS A 1 101 ? 9.025 0.340 -2.105 1.00 95.12 101 LYS A CA 1
ATOM 844 C C . LYS A 1 101 ? 9.003 0.949 -0.704 1.00 95.12 101 LYS A C 1
ATOM 846 O O . LYS A 1 101 ? 9.904 0.673 0.078 1.00 95.12 101 LYS A O 1
ATOM 851 N N . GLU A 1 102 ? 7.958 1.709 -0.381 1.00 95.19 102 GLU A N 1
ATOM 852 C CA . GLU A 1 102 ? 7.773 2.322 0.942 1.00 95.19 102 GLU A CA 1
ATOM 853 C C . GLU A 1 102 ? 7.696 1.262 2.043 1.00 95.19 102 GLU A C 1
ATOM 855 O O . GLU A 1 102 ? 8.359 1.380 3.065 1.00 95.19 102 GLU A O 1
ATOM 860 N N . ARG A 1 103 ? 7.032 0.133 1.774 1.00 96.19 103 ARG A N 1
ATOM 861 C CA . ARG A 1 103 ? 7.059 -1.037 2.660 1.00 96.19 103 ARG A CA 1
ATOM 862 C C . ARG A 1 103 ? 8.470 -1.505 2.991 1.00 96.19 103 ARG A C 1
ATOM 864 O O . ARG A 1 103 ? 8.757 -1.849 4.132 1.00 96.19 103 ARG A O 1
ATOM 871 N N . HIS A 1 104 ? 9.346 -1.569 1.990 1.00 94.62 104 HIS A N 1
ATOM 872 C CA . HIS A 1 104 ? 10.725 -1.970 2.231 1.00 94.62 104 HIS A CA 1
ATOM 873 C C . HIS A 1 104 ? 11.458 -0.936 3.082 1.00 94.62 104 HIS A C 1
ATOM 875 O O . HIS A 1 104 ? 12.193 -1.344 3.969 1.00 94.62 104 HIS A O 1
ATOM 881 N N . LYS A 1 105 ? 11.209 0.365 2.876 1.00 93.38 105 LYS A N 1
ATOM 882 C CA . LYS A 1 105 ? 11.768 1.430 3.721 1.00 93.38 105 LYS A CA 1
ATOM 883 C C . LYS A 1 105 ? 11.300 1.315 5.174 1.00 93.38 105 LYS A C 1
ATOM 885 O O . LYS A 1 105 ? 12.135 1.411 6.060 1.00 93.38 105 LYS A O 1
ATOM 890 N N . LEU A 1 106 ? 10.017 1.033 5.412 1.00 93.62 106 LEU A N 1
ATOM 891 C CA . LEU A 1 106 ? 9.468 0.842 6.763 1.00 93.62 106 LEU A CA 1
ATOM 892 C C . LEU A 1 106 ? 9.978 -0.438 7.440 1.00 93.62 106 LEU A C 1
ATOM 894 O O . LEU A 1 106 ? 10.174 -0.464 8.647 1.00 93.62 106 LEU A O 1
ATOM 898 N N . LEU A 1 107 ? 10.218 -1.506 6.671 1.00 93.81 107 LEU A N 1
ATOM 899 C CA . LEU A 1 107 ? 10.814 -2.740 7.195 1.00 93.81 107 LEU A CA 1
ATOM 900 C C . LEU A 1 107 ? 12.339 -2.664 7.329 1.00 93.81 107 LEU A C 1
ATOM 902 O O . LEU A 1 107 ? 12.921 -3.491 8.027 1.00 93.81 107 LEU A O 1
ATOM 906 N N . LYS A 1 108 ? 12.992 -1.708 6.660 1.00 90.81 108 LYS A N 1
ATOM 907 C CA . LYS A 1 108 ? 14.451 -1.591 6.607 1.00 90.81 108 LYS A CA 1
ATOM 908 C C . LYS A 1 108 ? 15.084 -1.516 8.002 1.00 90.81 108 LYS A C 1
ATOM 910 O O . LYS A 1 108 ? 16.016 -2.281 8.205 1.00 90.81 108 LYS A O 1
ATOM 915 N N . PRO A 1 109 ? 14.573 -0.739 8.981 1.00 88.25 109 PRO A N 1
ATOM 916 C CA . PRO A 1 109 ? 15.112 -0.746 10.343 1.00 88.25 109 PRO A CA 1
ATOM 917 C C . PRO A 1 109 ? 15.146 -2.152 10.954 1.00 88.25 109 PRO A C 1
ATOM 919 O O . PRO A 1 109 ? 16.175 -2.582 11.451 1.00 88.25 109 PRO A O 1
ATOM 922 N N . PHE A 1 110 ? 14.067 -2.924 10.813 1.00 87.31 110 PHE A N 1
ATOM 923 C CA . PHE A 1 110 ? 13.983 -4.283 11.355 1.00 87.31 110 PHE A CA 1
ATOM 924 C C . PHE A 1 110 ? 14.916 -5.282 10.648 1.00 87.31 110 PHE A C 1
ATOM 926 O O . PHE A 1 110 ? 15.385 -6.233 11.267 1.00 87.31 110 PHE A O 1
ATOM 933 N N . VAL A 1 111 ? 15.168 -5.091 9.348 1.00 87.06 111 VAL A N 1
ATOM 934 C CA . VAL A 1 111 ? 15.984 -5.998 8.516 1.00 87.06 111 VAL A CA 1
ATOM 935 C C . VAL A 1 111 ? 17.467 -5.639 8.548 1.00 87.06 111 VAL A C 1
ATOM 937 O O . VAL A 1 111 ? 18.313 -6.523 8.484 1.00 87.06 111 VAL A O 1
ATOM 940 N N . ASP A 1 112 ? 17.809 -4.360 8.628 1.00 79.88 112 ASP A N 1
ATOM 941 C CA . ASP A 1 112 ? 19.201 -3.922 8.678 1.00 79.88 112 ASP A CA 1
ATOM 942 C C . ASP A 1 112 ? 19.779 -4.109 10.080 1.00 79.88 112 ASP A C 1
ATOM 944 O O . ASP A 1 112 ? 20.963 -4.429 10.200 1.00 79.88 112 ASP A O 1
ATOM 948 N N . SER A 1 113 ? 18.953 -4.031 11.135 1.00 65.81 113 SER A N 1
ATOM 949 C CA . SER A 1 113 ? 19.391 -4.395 12.492 1.00 65.81 113 SER A CA 1
ATOM 950 C C . SER A 1 113 ? 19.828 -5.850 12.550 1.00 65.81 113 SER A C 1
ATOM 952 O O . SER A 1 113 ? 20.721 -6.202 13.310 1.00 65.81 113 SER A O 1
ATOM 954 N N . ALA A 1 114 ? 19.272 -6.672 11.663 1.00 59.38 114 ALA A N 1
ATOM 955 C CA . ALA A 1 114 ? 19.686 -8.046 11.494 1.00 59.38 114 ALA A CA 1
ATOM 956 C C . ALA A 1 114 ? 20.970 -8.252 10.673 1.00 59.38 114 ALA A C 1
ATOM 958 O O . ALA A 1 114 ? 21.492 -9.363 10.635 1.00 59.38 114 ALA A O 1
ATOM 959 N N . ARG A 1 115 ? 21.448 -7.230 9.954 1.00 65.19 115 ARG A N 1
ATOM 960 C CA . ARG A 1 115 ? 22.592 -7.337 9.035 1.00 65.19 115 ARG A CA 1
ATOM 961 C C . ARG A 1 115 ? 23.844 -6.630 9.522 1.00 65.19 115 ARG A C 1
ATOM 963 O O . ARG A 1 115 ? 24.929 -7.041 9.133 1.00 65.19 115 ARG A O 1
ATOM 970 N N . MET A 1 116 ? 23.698 -5.527 10.253 1.00 54.53 116 MET A N 1
ATOM 971 C CA . MET A 1 116 ? 24.778 -4.543 10.345 1.00 54.53 116 MET A CA 1
ATOM 972 C C . MET A 1 116 ? 25.358 -4.326 11.742 1.00 54.53 116 MET A C 1
ATOM 974 O O . MET A 1 116 ? 26.311 -3.568 11.822 1.00 54.53 116 MET A O 1
ATOM 978 N N . HIS A 1 117 ? 24.861 -4.948 12.821 1.00 54.00 117 HIS A N 1
ATOM 979 C CA . HIS A 1 117 ? 25.399 -4.819 14.201 1.00 54.00 117 HIS A CA 1
ATOM 980 C C . HIS A 1 117 ? 25.606 -3.381 14.741 1.00 54.00 117 HIS A C 1
ATOM 982 O O . HIS A 1 117 ? 26.085 -3.207 15.851 1.00 54.00 117 HIS A O 1
ATOM 988 N N . THR A 1 118 ? 25.235 -2.348 13.983 1.00 48.00 118 THR A N 1
ATOM 989 C CA . THR A 1 118 ? 25.643 -0.943 14.184 1.00 48.00 118 THR A CA 1
ATOM 990 C C . THR A 1 118 ? 24.458 0.013 14.165 1.00 48.00 118 THR A C 1
ATOM 992 O O . THR A 1 118 ? 24.623 1.232 14.174 1.00 48.00 118 THR A O 1
ATOM 995 N N . LEU A 1 119 ? 23.230 -0.508 14.119 1.00 55.06 119 LEU A N 1
ATOM 996 C CA . LEU A 1 119 ? 22.071 0.363 14.199 1.00 55.06 119 LEU A CA 1
ATOM 997 C C . LEU A 1 119 ? 21.834 0.761 15.646 1.00 55.06 119 LEU A C 1
ATOM 999 O O . LEU A 1 119 ? 21.476 -0.078 16.469 1.00 55.06 119 LEU A O 1
ATOM 1003 N N . SER A 1 120 ? 22.016 2.063 15.892 1.00 60.88 120 SER A N 1
ATOM 1004 C CA . SER A 1 120 ? 21.629 2.740 17.125 1.00 60.88 120 SER A CA 1
ATOM 1005 C C . SER A 1 120 ? 20.233 2.259 17.550 1.00 60.88 120 SER A C 1
ATOM 1007 O O . SER A 1 120 ? 19.294 2.351 16.743 1.00 60.88 120 SER A O 1
ATOM 1009 N N . PRO A 1 121 ? 20.082 1.746 18.782 1.00 65.75 121 PRO A N 1
ATOM 1010 C CA . PRO A 1 121 ? 18.800 1.377 19.377 1.00 65.75 121 PRO A CA 1
ATOM 1011 C C . PRO A 1 121 ? 17.726 2.456 19.213 1.00 65.75 121 PRO A C 1
ATOM 1013 O O . PRO A 1 121 ? 16.554 2.123 19.066 1.00 65.75 121 PRO A O 1
ATOM 1016 N N . GLU A 1 122 ? 18.125 3.726 19.115 1.00 68.94 122 GLU A N 1
ATOM 1017 C CA . GLU A 1 122 ? 17.246 4.868 18.858 1.00 68.94 122 GLU A CA 1
ATOM 1018 C C . GLU A 1 122 ? 16.479 4.758 17.535 1.00 68.94 122 GLU A C 1
ATOM 1020 O O . GLU A 1 122 ? 15.321 5.144 17.448 1.00 68.94 122 GLU A O 1
ATOM 1025 N N . LYS A 1 123 ? 17.072 4.202 16.471 1.00 73.25 123 LYS A N 1
ATOM 1026 C CA . LYS A 1 123 ? 16.366 4.059 15.181 1.00 73.25 123 LYS A CA 1
ATOM 1027 C C . LYS A 1 123 ? 15.300 2.970 15.237 1.00 73.25 123 LYS A C 1
ATOM 1029 O O . LYS A 1 123 ? 14.257 3.094 14.594 1.00 73.25 123 LYS A O 1
ATOM 1034 N N . LEU A 1 124 ? 15.562 1.903 15.993 1.00 70.88 124 LEU A N 1
ATOM 1035 C CA . LEU A 1 124 ? 14.575 0.858 16.250 1.00 70.88 124 LEU A CA 1
ATOM 1036 C C . LEU A 1 124 ? 13.496 1.352 17.207 1.00 70.88 124 LEU A C 1
ATOM 1038 O O . LEU A 1 124 ? 12.320 1.103 16.948 1.00 70.88 124 LEU A O 1
ATOM 1042 N N . SER A 1 125 ? 13.870 2.078 18.262 1.00 72.56 125 SER A N 1
ATOM 1043 C CA . SER A 1 125 ? 12.906 2.682 19.173 1.00 72.56 125 SER A CA 1
ATOM 1044 C C . SER A 1 125 ? 12.047 3.693 18.426 1.00 72.56 125 SER A C 1
ATOM 1046 O O . SER A 1 125 ? 10.842 3.580 18.507 1.00 72.56 125 SER A O 1
ATOM 1048 N N . LEU A 1 126 ? 12.581 4.557 17.560 1.00 73.75 126 LEU A N 1
ATOM 1049 C CA . LEU A 1 126 ? 11.766 5.435 16.708 1.00 73.75 126 LEU A CA 1
ATOM 1050 C C . LEU A 1 126 ? 10.813 4.646 15.796 1.00 73.75 126 LEU A C 1
ATOM 1052 O O . LEU A 1 126 ? 9.647 5.014 15.658 1.00 73.75 126 LEU A O 1
ATOM 1056 N N . ALA A 1 127 ? 11.251 3.526 15.214 1.00 71.44 127 ALA A N 1
ATOM 1057 C CA . ALA A 1 127 ? 10.387 2.673 14.393 1.00 71.44 127 ALA A CA 1
ATOM 1058 C C . ALA A 1 127 ? 9.287 1.948 15.201 1.00 71.44 127 ALA A C 1
ATOM 1060 O O . ALA A 1 127 ? 8.237 1.628 14.647 1.00 71.44 127 ALA A O 1
ATOM 1061 N N . ILE A 1 128 ? 9.512 1.684 16.492 1.00 70.25 128 ILE A N 1
ATOM 1062 C CA . ILE A 1 128 ? 8.556 1.016 17.392 1.00 70.25 128 ILE A CA 1
ATOM 1063 C C . ILE A 1 128 ? 7.661 2.040 18.110 1.00 70.25 128 ILE A C 1
ATOM 1065 O O . ILE A 1 128 ? 6.444 1.884 18.134 1.00 70.25 128 ILE A O 1
ATOM 1069 N N . CYS A 1 129 ? 8.238 3.099 18.669 1.00 62.47 129 CYS A N 1
ATOM 1070 C CA . CYS A 1 129 ? 7.590 4.191 19.396 1.00 62.47 129 CYS A CA 1
ATOM 1071 C C . CYS A 1 129 ? 6.752 5.072 18.478 1.00 62.47 129 CYS A C 1
ATOM 1073 O O . CYS A 1 129 ? 5.680 5.501 18.889 1.00 62.47 129 CYS A O 1
ATOM 1075 N N . SER A 1 130 ? 7.113 5.203 17.196 1.00 58.69 130 SER A N 1
ATOM 1076 C CA . SER A 1 130 ? 6.159 5.701 16.199 1.00 58.69 130 SER A CA 1
ATOM 1077 C C . SER A 1 130 ? 4.912 4.814 16.076 1.00 58.69 130 SER A C 1
ATOM 1079 O O . SER A 1 130 ? 4.057 5.120 15.276 1.00 58.69 130 SER A O 1
ATOM 1081 N N . SER A 1 131 ? 4.719 3.738 16.844 1.00 52.94 131 SER A N 1
ATOM 1082 C CA . SER A 1 131 ? 3.467 2.968 16.864 1.00 52.94 131 SER A CA 1
ATOM 1083 C C . SER A 1 131 ? 2.730 2.937 18.215 1.00 52.94 131 SER A C 1
ATOM 1085 O O . SER A 1 131 ? 1.605 2.424 18.248 1.00 52.94 131 SER A O 1
ATOM 1087 N N . SER A 1 132 ? 3.268 3.553 19.287 1.00 51.53 132 SER A N 1
ATOM 1088 C CA . SER A 1 132 ? 2.623 3.641 20.616 1.00 51.53 132 SER A CA 1
ATOM 1089 C C . SER A 1 132 ? 2.557 5.079 21.173 1.00 51.53 132 SER A C 1
ATOM 1091 O O . SER A 1 132 ? 3.559 5.778 21.177 1.00 51.53 132 SER A O 1
ATOM 1093 N N . VAL A 1 133 ? 1.377 5.521 21.644 1.00 52.19 133 VAL A N 1
ATOM 1094 C CA . VAL A 1 133 ? 1.122 6.874 22.216 1.00 52.19 133 VAL A CA 1
ATOM 1095 C C . VAL A 1 133 ? 1.546 6.960 23.686 1.00 52.19 133 VAL A C 1
ATOM 1097 O O . VAL A 1 133 ? 1.425 7.999 24.323 1.00 52.19 133 VAL A O 1
ATOM 1100 N N . VAL A 1 134 ? 2.030 5.863 24.264 1.00 51.59 134 VAL A N 1
ATOM 1101 C CA . VAL A 1 134 ? 2.470 5.887 25.655 1.00 51.59 134 VAL A CA 1
ATOM 1102 C C . VAL A 1 134 ? 3.746 6.718 25.713 1.00 51.59 134 VAL A C 1
ATOM 1104 O O . VAL A 1 134 ? 4.768 6.300 25.174 1.00 51.59 134 VAL A O 1
ATOM 1107 N N . SER A 1 135 ? 3.665 7.901 26.328 1.00 51.12 135 SER A N 1
ATOM 1108 C CA . SER A 1 135 ? 4.820 8.705 26.722 1.00 51.12 135 SER A CA 1
ATOM 1109 C C . SER A 1 135 ? 5.676 7.851 27.642 1.00 51.12 135 SER A C 1
ATOM 1111 O O . SER A 1 135 ? 5.436 7.765 28.844 1.00 51.12 135 SER A O 1
ATOM 1113 N N . PHE A 1 136 ? 6.620 7.125 27.058 1.00 49.28 136 PHE A N 1
ATOM 1114 C CA . PHE A 1 136 ? 7.543 6.339 27.840 1.00 49.28 136 PHE A CA 1
ATOM 1115 C C . PHE A 1 136 ? 8.452 7.307 28.592 1.00 49.28 136 PHE A C 1
ATOM 1117 O O . PHE A 1 136 ? 9.033 8.216 27.998 1.00 49.28 136 PHE A O 1
ATOM 1124 N N . SER A 1 137 ? 8.598 7.092 29.896 1.00 56.94 137 SER A N 1
ATOM 1125 C CA . SER A 1 137 ? 9.727 7.643 30.636 1.00 56.94 137 SER A CA 1
ATOM 1126 C C . SER A 1 137 ? 11.030 7.261 29.919 1.00 56.94 137 SER A C 1
ATOM 1128 O O . SER A 1 137 ? 11.120 6.195 29.293 1.00 56.94 137 SER A O 1
ATOM 1130 N N . SER A 1 138 ? 12.046 8.120 30.014 1.00 61.38 138 SER A N 1
ATOM 1131 C CA . SER A 1 138 ? 13.377 7.961 29.397 1.00 61.38 138 SER A CA 1
ATOM 1132 C C . SER A 1 138 ? 14.008 6.571 29.591 1.00 61.38 138 SER A C 1
ATOM 1134 O O . SER A 1 138 ? 14.789 6.124 28.759 1.00 61.38 138 SER A O 1
ATOM 1136 N N . THR A 1 139 ? 13.589 5.833 30.619 1.00 59.94 139 THR A N 1
ATOM 1137 C CA . THR A 1 139 ? 14.050 4.486 30.980 1.00 59.94 139 THR A CA 1
ATOM 1138 C C . THR A 1 139 ? 13.756 3.373 29.960 1.00 59.94 139 THR A C 1
ATOM 1140 O O . THR A 1 139 ? 14.435 2.348 29.965 1.00 59.94 139 THR A O 1
ATOM 1143 N N . SER A 1 140 ? 12.764 3.517 29.072 1.00 60.94 140 SER A N 1
ATOM 1144 C CA . SER A 1 140 ? 12.385 2.423 28.150 1.00 60.94 140 SER A CA 1
ATOM 1145 C C . SER A 1 140 ? 13.363 2.209 26.984 1.00 60.94 140 SER A C 1
ATOM 1147 O O . SER A 1 140 ? 13.554 1.073 26.539 1.00 60.94 140 SER A O 1
ATOM 1149 N N . SER A 1 141 ? 13.997 3.282 26.502 1.00 65.88 141 SER A N 1
ATOM 1150 C CA . SER A 1 141 ? 14.971 3.224 25.405 1.00 65.88 141 SER A CA 1
ATOM 1151 C C . SER A 1 141 ? 16.224 2.456 25.823 1.00 65.88 141 SER A C 1
ATOM 1153 O O . SER A 1 141 ? 16.718 1.626 25.059 1.00 65.88 141 SER A O 1
ATOM 1155 N N . ASP A 1 142 ? 16.678 2.657 27.061 1.00 68.50 142 ASP A N 1
ATOM 1156 C CA . ASP A 1 142 ? 17.868 1.998 27.605 1.00 68.50 142 ASP A CA 1
ATOM 1157 C C . ASP A 1 142 ? 17.679 0.486 27.738 1.00 68.50 142 ASP A C 1
ATOM 1159 O O . ASP A 1 142 ? 18.575 -0.289 27.401 1.00 68.50 142 ASP A O 1
ATOM 1163 N N . LEU A 1 143 ? 16.482 0.038 28.125 1.00 67.25 143 LEU A N 1
ATOM 1164 C CA . LEU A 1 143 ? 16.161 -1.390 28.207 1.00 67.25 143 LEU A CA 1
ATOM 1165 C C . LEU A 1 143 ? 16.169 -2.072 26.835 1.00 67.25 143 LEU A C 1
ATOM 1167 O O . LEU A 1 143 ? 16.602 -3.221 26.713 1.00 67.25 143 LEU A O 1
ATOM 1171 N N . LEU A 1 144 ? 15.715 -1.378 25.786 1.00 67.31 144 LEU A N 1
ATOM 1172 C CA . LEU A 1 144 ? 15.777 -1.908 24.424 1.00 67.31 144 LEU A CA 1
ATOM 1173 C C . LEU A 1 144 ? 17.234 -2.027 23.955 1.00 67.31 144 LEU A C 1
ATOM 1175 O O . LEU A 1 144 ? 17.602 -3.039 23.361 1.00 67.31 144 LEU A O 1
ATOM 1179 N N . SER A 1 145 ? 18.061 -1.025 24.268 1.00 71.00 145 SER A N 1
ATOM 1180 C CA . SER A 1 145 ? 19.503 -1.025 23.995 1.00 71.00 145 SER A CA 1
ATOM 1181 C C . SER A 1 145 ? 20.217 -2.187 24.686 1.00 71.00 145 SER A C 1
ATOM 1183 O O . SER A 1 145 ? 20.971 -2.907 24.035 1.00 71.00 145 SER A O 1
ATOM 1185 N N . GLN A 1 146 ? 19.926 -2.421 25.970 1.00 71.25 146 GLN A N 1
ATOM 1186 C CA . GLN A 1 146 ? 20.486 -3.535 26.744 1.00 71.25 146 GLN A CA 1
ATOM 1187 C C . GLN A 1 146 ? 20.043 -4.898 26.197 1.00 71.25 146 GLN A C 1
ATOM 1189 O O . GLN A 1 146 ? 20.839 -5.824 26.065 1.00 71.25 146 GLN A O 1
ATOM 1194 N N . HIS A 1 147 ? 18.775 -5.048 25.813 1.00 66.56 147 HIS A N 1
ATOM 1195 C CA . HIS A 1 147 ? 18.319 -6.311 25.234 1.00 66.56 147 HIS A CA 1
ATOM 1196 C C . HIS A 1 147 ? 18.961 -6.574 23.861 1.00 66.56 147 HIS A C 1
ATOM 1198 O O . HIS A 1 147 ? 19.261 -7.721 23.520 1.00 66.56 147 HIS A O 1
ATOM 1204 N N . LEU A 1 148 ? 19.177 -5.528 23.059 1.00 67.75 148 LEU A N 1
ATOM 1205 C CA . LEU A 1 148 ? 19.851 -5.645 21.766 1.00 67.75 148 LEU A CA 1
ATOM 1206 C C . LEU A 1 148 ? 21.342 -5.975 21.929 1.00 67.75 148 LEU A C 1
ATOM 1208 O O . LEU A 1 148 ? 21.868 -6.744 21.120 1.00 67.75 148 LEU A O 1
ATOM 1212 N N . SER A 1 149 ? 22.001 -5.469 2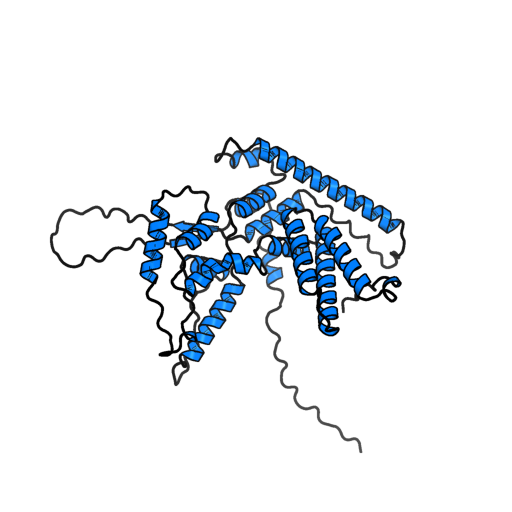2.979 1.00 67.44 149 SER A N 1
ATOM 1213 C CA . SER A 1 149 ? 23.409 -5.769 23.264 1.00 67.44 149 SER A CA 1
ATOM 1214 C C . SER A 1 149 ? 23.628 -7.212 23.734 1.00 67.44 149 SER A C 1
ATOM 1216 O O . SER A 1 149 ? 24.598 -7.837 23.318 1.00 67.44 149 SER A O 1
ATOM 1218 N N . HIS A 1 150 ? 22.704 -7.815 24.490 1.00 60.16 150 HIS A N 1
ATOM 1219 C CA . HIS A 1 150 ? 22.809 -9.240 24.844 1.00 60.16 150 HIS A CA 1
ATOM 1220 C C . HIS A 1 150 ? 22.622 -10.179 23.642 1.00 60.16 150 HIS A C 1
ATOM 1222 O O . HIS A 1 150 ? 23.234 -11.243 23.584 1.00 60.16 150 HIS A O 1
ATOM 1228 N N . THR A 1 151 ? 21.848 -9.770 22.632 1.00 56.94 151 THR A N 1
ATOM 1229 C CA . THR A 1 151 ? 21.782 -10.477 21.340 1.00 56.94 151 THR A CA 1
ATOM 1230 C C . THR A 1 151 ? 22.946 -10.147 20.395 1.00 56.94 151 THR A C 1
ATOM 1232 O O . THR A 1 151 ? 22.963 -10.631 19.265 1.00 56.94 151 THR A O 1
ATOM 1235 N N . ALA A 1 152 ? 23.914 -9.320 20.812 1.00 54.47 152 ALA A N 1
ATOM 1236 C CA . ALA A 1 152 ? 24.970 -8.802 19.940 1.00 54.47 152 ALA A CA 1
ATOM 1237 C C . ALA A 1 152 ? 26.127 -9.772 19.677 1.00 54.47 152 ALA A C 1
ATOM 1239 O O . ALA A 1 152 ? 27.054 -9.403 18.952 1.00 54.47 152 ALA A O 1
ATOM 1240 N N . GLN A 1 153 ? 26.083 -11.011 20.182 1.00 69.44 153 GLN A N 1
ATOM 1241 C CA . GLN A 1 153 ? 26.961 -12.046 19.643 1.00 69.44 153 GLN A CA 1
ATOM 1242 C C . GLN A 1 153 ? 26.557 -12.289 18.188 1.00 69.44 153 GLN A C 1
ATOM 1244 O O . GLN A 1 153 ? 25.552 -12.937 17.894 1.00 69.44 153 GLN A O 1
ATOM 1249 N N . SER A 1 154 ? 27.318 -11.684 17.273 1.00 70.75 154 SER A N 1
ATOM 1250 C CA . SER A 1 154 ? 27.127 -11.862 15.841 1.00 70.75 154 SER A CA 1
ATOM 1251 C C . SER A 1 154 ? 27.114 -13.357 15.545 1.00 70.75 154 SER A C 1
ATOM 1253 O O . SER A 1 154 ? 28.059 -14.045 15.944 1.00 70.75 154 SER A O 1
ATOM 1255 N N . PRO A 1 155 ? 26.052 -13.893 14.912 1.00 82.94 155 PRO A N 1
ATOM 1256 C CA . PRO A 1 155 ? 26.034 -15.302 14.587 1.00 82.94 155 PRO A CA 1
ATOM 1257 C C . PRO A 1 155 ? 27.246 -15.577 13.712 1.00 82.94 155 PRO A C 1
ATOM 1259 O O . PRO A 1 155 ? 27.432 -14.949 12.665 1.00 82.94 155 PRO A O 1
ATOM 1262 N N . GLN A 1 156 ? 28.077 -16.510 14.163 1.00 87.88 156 GLN A N 1
ATOM 1263 C CA . GLN A 1 156 ? 29.257 -16.888 13.410 1.00 87.88 156 GLN A CA 1
ATOM 1264 C C . GLN A 1 156 ? 28.830 -17.344 12.006 1.00 87.88 156 GLN A C 1
ATOM 1266 O O . GLN A 1 156 ? 27.777 -17.979 11.844 1.00 87.88 156 GLN A O 1
ATOM 1271 N N . PRO A 1 157 ? 29.602 -16.995 10.963 1.00 91.31 157 PRO A N 1
ATOM 1272 C CA . PRO A 1 157 ? 29.303 -17.463 9.622 1.00 91.31 157 PRO A CA 1
ATOM 1273 C C . PRO A 1 157 ? 29.278 -18.996 9.622 1.00 91.31 157 PRO A C 1
ATOM 1275 O O . PRO A 1 157 ? 30.212 -19.634 10.101 1.00 91.31 157 PRO A O 1
ATOM 1278 N N . LEU A 1 158 ? 28.221 -19.593 9.055 1.00 91.06 158 LEU A N 1
ATOM 1279 C CA . LEU A 1 158 ? 28.060 -21.058 8.998 1.00 91.06 158 LEU A CA 1
ATOM 1280 C C . LEU A 1 158 ? 29.193 -21.752 8.228 1.00 91.06 158 LEU A C 1
ATOM 1282 O O . LEU A 1 158 ? 29.364 -22.964 8.310 1.00 91.06 158 LEU A O 1
ATOM 1286 N N . HIS A 1 159 ? 29.933 -20.990 7.427 1.00 89.81 159 HIS A N 1
ATOM 1287 C CA . HIS A 1 159 ? 31.156 -21.421 6.786 1.00 89.81 159 HIS A CA 1
ATOM 1288 C C . HIS A 1 159 ? 32.291 -20.484 7.193 1.00 89.81 159 HIS A C 1
ATOM 1290 O O . HIS A 1 159 ? 32.201 -19.271 6.975 1.00 89.81 159 HIS A O 1
ATOM 1296 N N . PHE A 1 160 ? 33.376 -21.061 7.712 1.00 90.50 160 PHE A N 1
ATOM 1297 C CA . PHE A 1 160 ? 34.574 -20.327 8.113 1.00 90.50 160 PHE A CA 1
ATOM 1298 C C . PHE A 1 160 ? 35.024 -19.362 7.003 1.00 90.50 160 PHE A C 1
ATOM 1300 O O . PHE A 1 160 ? 35.001 -19.713 5.817 1.00 90.50 160 PHE A O 1
ATOM 1307 N N . ASN A 1 161 ? 35.352 -18.126 7.383 1.00 88.50 161 ASN A N 1
ATOM 1308 C CA . ASN A 1 161 ? 35.798 -17.035 6.507 1.00 88.50 161 ASN A CA 1
ATOM 1309 C C . ASN A 1 161 ? 34.847 -16.606 5.371 1.00 88.50 161 ASN A C 1
ATOM 1311 O O . ASN A 1 161 ? 35.258 -15.856 4.487 1.00 88.50 161 ASN A O 1
ATOM 1315 N N . ASN A 1 162 ? 33.572 -17.019 5.370 1.00 88.75 162 ASN A N 1
ATOM 1316 C CA . ASN A 1 162 ? 32.614 -16.560 4.362 1.00 88.75 162 ASN A CA 1
ATOM 1317 C C . ASN A 1 162 ? 31.482 -15.716 4.976 1.00 88.75 162 ASN A C 1
ATOM 1319 O O . ASN A 1 162 ? 30.438 -16.268 5.347 1.00 88.75 162 ASN A O 1
ATOM 1323 N N . PRO A 1 163 ? 31.605 -14.374 5.004 1.00 87.00 163 PRO A N 1
ATOM 1324 C CA . PRO A 1 163 ? 30.607 -13.497 5.623 1.00 87.00 163 PRO A CA 1
ATOM 1325 C C . PRO A 1 163 ? 29.237 -13.563 4.929 1.00 87.00 163 PRO A C 1
ATOM 1327 O O . PRO A 1 163 ? 28.211 -13.252 5.526 1.00 87.00 163 PRO A O 1
ATOM 1330 N N . ARG A 1 164 ? 29.166 -14.039 3.676 1.00 85.06 164 ARG A N 1
ATOM 1331 C CA . ARG A 1 164 ? 27.883 -14.238 2.977 1.00 85.06 164 ARG A CA 1
ATOM 1332 C C . ARG A 1 164 ? 27.081 -15.428 3.514 1.00 85.06 164 ARG A C 1
ATOM 1334 O O . ARG A 1 164 ? 25.930 -15.601 3.119 1.00 85.06 164 ARG A O 1
ATOM 1341 N N . THR A 1 165 ? 27.680 -16.260 4.368 1.00 90.44 165 THR A N 1
ATOM 1342 C CA . THR A 1 165 ? 27.020 -17.413 5.004 1.00 90.44 165 THR A CA 1
ATOM 1343 C C . THR A 1 165 ? 26.483 -17.118 6.401 1.00 90.44 165 THR A C 1
ATOM 1345 O O . THR A 1 165 ? 25.951 -18.019 7.045 1.00 90.44 165 THR A O 1
ATOM 1348 N N . VAL A 1 166 ? 26.560 -15.862 6.849 1.00 89.56 166 VAL A N 1
ATOM 1349 C CA . VAL A 1 166 ? 25.911 -15.414 8.083 1.00 89.56 166 VAL A CA 1
ATOM 1350 C C . VAL A 1 166 ? 24.388 -15.532 7.908 1.00 89.56 166 VAL A C 1
ATOM 1352 O O . VAL A 1 166 ? 23.837 -14.995 6.934 1.00 89.56 166 VAL A O 1
ATOM 1355 N N . PRO A 1 167 ? 23.686 -16.283 8.777 1.00 86.25 167 PRO A N 1
ATOM 1356 C CA . PRO A 1 167 ? 22.236 -16.387 8.711 1.00 86.25 167 PRO A CA 1
ATOM 1357 C C . PRO A 1 167 ? 21.590 -15.032 9.048 1.00 86.25 167 PRO A C 1
ATOM 1359 O O . PRO A 1 167 ? 22.168 -14.240 9.789 1.00 86.25 167 PRO A O 1
ATOM 1362 N N . PRO A 1 168 ? 20.388 -14.739 8.522 1.00 87.00 168 PRO A N 1
ATOM 1363 C CA . PRO A 1 168 ? 19.677 -13.526 8.902 1.00 87.00 168 PRO A CA 1
ATOM 1364 C C . PRO A 1 168 ? 19.355 -13.566 10.399 1.00 87.00 168 PRO A C 1
ATOM 1366 O O . PRO A 1 168 ? 18.700 -14.502 10.857 1.00 87.00 168 PRO A O 1
ATOM 1369 N N . ILE A 1 169 ? 19.788 -12.552 11.146 1.00 85.75 169 ILE A N 1
ATOM 1370 C CA . ILE A 1 169 ? 19.390 -12.378 12.547 1.00 85.75 169 ILE A CA 1
ATOM 1371 C C . ILE A 1 169 ? 17.904 -11.996 12.574 1.00 85.75 169 ILE A C 1
ATOM 1373 O O . ILE A 1 169 ? 17.417 -11.263 11.716 1.00 85.75 169 ILE A O 1
ATOM 1377 N N . MET A 1 170 ? 17.139 -12.496 13.535 1.00 86.06 170 MET A N 1
ATOM 1378 C CA . MET A 1 170 ? 15.750 -12.074 13.718 1.00 86.06 170 MET A CA 1
ATOM 1379 C C . MET A 1 170 ? 15.687 -11.205 14.956 1.00 86.06 170 MET A C 1
ATOM 1381 O O . MET A 1 170 ? 15.857 -11.696 16.066 1.00 86.06 170 MET A O 1
ATOM 1385 N N . VAL A 1 171 ? 15.439 -9.909 14.779 1.00 87.94 171 VAL A N 1
ATOM 1386 C CA . VAL A 1 171 ? 15.158 -9.054 15.934 1.00 87.94 171 VAL A CA 1
ATOM 1387 C C . VAL A 1 171 ? 13.804 -9.458 16.542 1.00 87.94 171 VAL A C 1
ATOM 1389 O O . VAL A 1 171 ? 12.861 -9.698 15.777 1.00 87.94 171 VAL A O 1
ATOM 1392 N N . PRO A 1 172 ? 13.651 -9.495 17.879 1.00 89.50 172 PRO A N 1
ATOM 1393 C CA . PRO A 1 172 ? 12.409 -9.941 18.520 1.00 89.50 172 PRO A CA 1
ATOM 1394 C C . PRO A 1 172 ? 11.122 -9.239 18.028 1.00 89.50 172 PRO A C 1
ATOM 1396 O O . PRO A 1 172 ? 10.116 -9.924 17.825 1.00 89.50 172 PRO A O 1
ATOM 1399 N N . PRO A 1 173 ? 11.111 -7.919 17.729 1.00 91.50 173 PRO A N 1
ATOM 1400 C CA . PRO A 1 173 ? 9.938 -7.269 17.133 1.00 91.50 173 PRO A CA 1
ATOM 1401 C C . PRO A 1 173 ? 9.561 -7.839 15.757 1.00 91.50 173 PRO A C 1
ATOM 1403 O O . PRO A 1 173 ? 8.383 -8.034 15.456 1.00 91.50 173 PRO A O 1
ATOM 1406 N N . LEU A 1 174 ? 10.556 -8.130 14.911 1.00 93.06 174 LEU A N 1
ATOM 1407 C CA . LEU A 1 174 ? 10.336 -8.712 13.586 1.00 93.06 174 LEU A CA 1
ATOM 1408 C C . LEU A 1 174 ? 9.868 -10.163 13.695 1.00 93.06 174 LEU A C 1
ATOM 1410 O O . LEU A 1 174 ? 9.003 -10.587 12.931 1.00 93.06 174 LEU A O 1
ATOM 1414 N N . GLU A 1 175 ? 10.409 -10.906 14.657 1.00 93.62 175 GLU A N 1
ATOM 1415 C CA . GLU A 1 175 ? 9.976 -12.263 14.964 1.00 93.62 175 GLU A CA 1
ATOM 1416 C C . GLU A 1 175 ? 8.494 -12.289 15.358 1.00 93.62 175 GLU A C 1
ATOM 1418 O O . GLU A 1 175 ? 7.714 -13.057 14.791 1.00 93.62 175 GLU A O 1
ATOM 1423 N N . ALA A 1 176 ? 8.076 -11.380 16.245 1.00 94.62 176 ALA A N 1
ATOM 1424 C CA . ALA A 1 176 ? 6.684 -11.231 16.653 1.00 94.62 176 ALA A CA 1
ATOM 1425 C C . ALA A 1 176 ? 5.768 -10.884 15.462 1.00 94.62 176 ALA A C 1
ATOM 1427 O O . ALA A 1 176 ? 4.693 -11.472 15.312 1.00 94.62 176 ALA A O 1
ATOM 1428 N N . LEU A 1 177 ? 6.213 -9.998 14.559 1.00 95.19 177 LEU A N 1
ATOM 1429 C CA . LEU A 1 177 ? 5.497 -9.688 13.314 1.00 95.19 177 LEU A CA 1
ATOM 1430 C C . LEU A 1 177 ? 5.353 -10.912 12.397 1.00 95.19 177 LEU A C 1
ATOM 1432 O O . LEU A 1 177 ? 4.264 -11.172 11.879 1.00 95.19 177 LEU A O 1
ATOM 1436 N N . ILE A 1 178 ? 6.432 -11.673 12.182 1.00 95.44 178 ILE A N 1
ATOM 1437 C CA . ILE A 1 178 ? 6.412 -12.884 11.347 1.00 95.44 178 ILE A CA 1
ATOM 1438 C C . ILE A 1 178 ? 5.487 -13.931 11.964 1.00 95.44 178 ILE A C 1
ATOM 1440 O O . ILE A 1 178 ? 4.657 -14.509 11.253 1.00 95.44 178 ILE A O 1
ATOM 1444 N N . ARG A 1 179 ? 5.598 -14.158 13.276 1.00 95.56 179 ARG A N 1
ATOM 1445 C CA . ARG A 1 179 ? 4.795 -15.134 14.013 1.00 95.56 179 ARG A CA 1
ATOM 1446 C C . ARG A 1 179 ? 3.308 -14.796 13.931 1.00 95.56 179 ARG A C 1
ATOM 1448 O O . ARG A 1 179 ? 2.517 -15.678 13.614 1.00 95.56 179 ARG A O 1
ATOM 1455 N N . ASN A 1 180 ? 2.937 -13.524 14.090 1.00 94.44 180 ASN A N 1
ATOM 1456 C CA . ASN A 1 180 ? 1.545 -13.078 13.982 1.00 94.44 180 ASN A CA 1
ATOM 1457 C C . ASN A 1 180 ? 0.950 -13.290 12.577 1.00 94.44 180 ASN A C 1
ATOM 1459 O O . ASN A 1 180 ? -0.193 -13.714 12.437 1.00 94.44 180 ASN A O 1
ATOM 1463 N N . VAL A 1 181 ? 1.718 -13.023 11.515 1.00 93.38 181 VAL A N 1
ATOM 1464 C CA . VAL A 1 181 ? 1.218 -13.160 10.133 1.00 93.38 181 VAL A CA 1
ATOM 1465 C C . VAL A 1 181 ? 1.179 -14.617 9.674 1.00 93.38 181 VAL A C 1
ATOM 1467 O O . VAL A 1 181 ? 0.303 -15.008 8.903 1.00 93.38 181 VAL A O 1
ATOM 1470 N N . THR A 1 182 ? 2.162 -15.420 10.077 1.00 92.69 182 THR A N 1
ATOM 1471 C CA . THR A 1 182 ? 2.343 -16.774 9.539 1.00 92.69 182 THR A CA 1
ATOM 1472 C C . THR A 1 182 ? 1.742 -17.860 10.417 1.00 92.69 182 THR A C 1
ATOM 1474 O O . THR A 1 182 ? 1.437 -18.929 9.887 1.00 92.69 182 THR A O 1
ATOM 1477 N N . GLY A 1 183 ? 1.599 -17.610 11.723 1.00 92.94 183 GLY A N 1
ATOM 1478 C CA . GLY A 1 183 ? 1.229 -18.613 12.723 1.00 92.94 183 GLY A CA 1
ATOM 1479 C C . GLY A 1 183 ? 2.234 -19.763 12.839 1.00 92.94 183 GLY A C 1
ATOM 1480 O O . GLY A 1 183 ? 1.891 -20.821 13.354 1.00 92.94 183 GLY A O 1
ATOM 1481 N N . LYS A 1 184 ? 3.448 -19.606 12.295 1.00 90.50 184 LYS A N 1
ATOM 1482 C CA . LYS A 1 184 ? 4.473 -20.654 12.212 1.00 90.50 184 LYS A CA 1
ATOM 1483 C C . LYS A 1 184 ? 5.739 -20.227 12.940 1.00 90.50 184 LYS A C 1
ATOM 1485 O O . LYS A 1 184 ? 5.950 -19.037 13.173 1.00 90.50 184 LYS A O 1
ATOM 1490 N N . SER A 1 185 ? 6.586 -21.213 13.239 1.00 89.12 185 SER A N 1
ATOM 1491 C CA . SER A 1 185 ? 7.943 -20.958 13.716 1.00 89.12 185 SER A CA 1
ATOM 1492 C C . SER A 1 185 ? 8.712 -20.084 12.721 1.00 89.12 185 SER A C 1
ATOM 1494 O O . SER A 1 185 ? 8.553 -20.197 11.497 1.00 89.12 185 SER A O 1
ATOM 1496 N N . THR A 1 186 ? 9.519 -19.186 13.271 1.00 90.00 186 THR A N 1
ATOM 1497 C CA . THR A 1 186 ? 10.435 -18.305 12.546 1.00 90.00 186 THR A CA 1
ATOM 1498 C C . THR A 1 186 ? 11.684 -19.022 12.064 1.00 90.00 186 THR A C 1
ATOM 1500 O O . THR A 1 186 ? 12.355 -18.505 11.170 1.00 90.00 186 THR A O 1
ATOM 1503 N N . ASP A 1 187 ? 11.933 -20.230 12.563 1.00 90.75 187 ASP A N 1
ATOM 1504 C CA . ASP A 1 187 ? 13.042 -21.058 12.122 1.00 90.75 187 ASP A CA 1
ATOM 1505 C C . ASP A 1 187 ? 12.597 -22.032 11.025 1.00 90.75 187 ASP A C 1
ATOM 1507 O O . ASP A 1 187 ? 11.567 -22.709 11.149 1.00 90.75 187 ASP A O 1
ATOM 1511 N N . PRO A 1 188 ? 13.337 -22.108 9.905 1.00 93.00 188 PRO A N 1
ATOM 1512 C CA . PRO A 1 188 ? 13.044 -23.080 8.870 1.00 93.00 188 PRO A CA 1
ATOM 1513 C C . PRO A 1 188 ? 13.326 -24.494 9.379 1.00 93.00 188 PRO A C 1
ATOM 1515 O O . PRO A 1 188 ? 14.444 -24.797 9.784 1.00 93.00 188 PRO A O 1
ATOM 1518 N N . SER A 1 189 ? 12.354 -25.395 9.236 1.00 93.75 189 SER A N 1
ATOM 1519 C CA . SER A 1 189 ? 12.651 -26.828 9.221 1.00 93.75 189 SER A CA 1
ATOM 1520 C C . SER A 1 189 ? 13.447 -27.121 7.948 1.00 93.75 189 SER A C 1
ATOM 1522 O O . SER A 1 189 ? 12.925 -27.036 6.830 1.00 93.75 189 SER A O 1
ATOM 1524 N N . LEU A 1 190 ? 14.748 -27.344 8.112 1.00 93.69 190 LEU A N 1
ATOM 1525 C CA . LEU A 1 190 ? 15.638 -27.727 7.026 1.00 93.69 190 LEU A CA 1
ATOM 1526 C C . LEU A 1 190 ? 15.542 -29.242 6.820 1.00 93.69 190 LEU A C 1
ATOM 1528 O O . LEU A 1 190 ? 15.446 -29.976 7.804 1.00 93.69 190 LEU A O 1
ATOM 1532 N N . PRO A 1 191 ? 15.577 -29.734 5.569 1.00 92.69 191 PRO A N 1
ATOM 1533 C CA . PRO A 1 191 ? 15.649 -31.167 5.334 1.00 92.69 191 PRO A CA 1
ATOM 1534 C C . PRO A 1 191 ? 16.943 -31.696 5.956 1.00 92.69 191 PRO A C 1
ATOM 1536 O O . PRO A 1 191 ? 18.017 -31.176 5.650 1.00 92.69 191 PRO A O 1
ATOM 1539 N N . GLN A 1 192 ? 16.832 -32.706 6.815 1.00 92.62 192 GLN A N 1
ATOM 1540 C CA . GLN A 1 192 ? 17.975 -33.448 7.335 1.00 92.62 192 GLN A CA 1
ATOM 1541 C C . GLN A 1 192 ? 18.283 -34.583 6.346 1.00 92.62 192 GLN A C 1
ATOM 1543 O O . GLN A 1 192 ? 17.549 -35.569 6.301 1.00 92.62 192 GLN A O 1
ATOM 1548 N N . PRO A 1 193 ? 19.276 -34.425 5.455 1.00 91.94 193 PRO A N 1
ATOM 1549 C CA . PRO A 1 193 ? 19.722 -35.513 4.584 1.00 91.94 193 PRO A CA 1
ATOM 1550 C C . PRO A 1 193 ? 20.168 -36.735 5.399 1.00 91.94 193 PRO A C 1
ATOM 1552 O O . PRO A 1 193 ? 20.856 -36.583 6.403 1.00 91.94 193 PRO A O 1
ATOM 1555 N N . LEU A 1 194 ? 19.833 -37.938 4.919 1.00 96.00 194 LEU A N 1
ATOM 1556 C CA . LEU A 1 194 ? 20.087 -39.200 5.627 1.00 96.00 194 LEU A CA 1
ATOM 1557 C C . LEU A 1 194 ? 21.584 -39.498 5.839 1.00 96.00 194 LEU A C 1
ATOM 1559 O O . LEU A 1 194 ? 21.951 -40.077 6.851 1.00 96.00 194 LEU A O 1
ATOM 1563 N N . PHE A 1 195 ? 22.446 -39.103 4.893 1.00 94.25 195 PHE A N 1
ATOM 1564 C CA . PHE A 1 195 ? 23.841 -39.573 4.850 1.00 94.25 195 PHE A CA 1
ATOM 1565 C C . PHE A 1 195 ? 24.908 -38.512 5.149 1.00 94.25 195 PHE A C 1
ATOM 1567 O O . PHE A 1 195 ? 26.011 -38.863 5.554 1.00 94.25 195 PHE A O 1
ATOM 1574 N N . LYS A 1 196 ? 24.646 -37.221 4.896 1.00 95.19 196 LYS A N 1
ATOM 1575 C CA . LYS A 1 196 ? 25.647 -36.143 5.045 1.00 95.19 196 LYS A CA 1
ATOM 1576 C C . LYS A 1 196 ? 24.970 -34.829 5.410 1.00 95.19 196 LYS A C 1
ATOM 1578 O O . LYS A 1 196 ? 24.070 -34.460 4.662 1.00 95.19 196 LYS A O 1
ATOM 1583 N N . PRO A 1 197 ? 25.409 -34.087 6.445 1.00 94.50 197 PRO A N 1
ATOM 1584 C CA . PRO A 1 197 ? 24.806 -32.806 6.805 1.00 94.50 197 PRO A CA 1
ATOM 1585 C C . PRO A 1 197 ? 24.835 -31.810 5.635 1.00 94.50 197 PRO A C 1
ATOM 1587 O O . PRO A 1 197 ? 25.672 -31.888 4.731 1.00 94.50 197 PRO A O 1
ATOM 1590 N N . LEU A 1 198 ? 23.896 -30.859 5.633 1.00 95.25 198 LEU A N 1
ATOM 1591 C CA . LEU A 1 198 ? 23.862 -29.814 4.612 1.00 95.25 198 LEU A CA 1
ATOM 1592 C C . LEU A 1 198 ? 25.148 -28.982 4.670 1.00 95.25 198 LEU A C 1
ATOM 1594 O O . LEU A 1 198 ? 25.524 -28.473 5.717 1.00 95.25 198 LEU A O 1
ATOM 1598 N N . HIS A 1 199 ? 25.786 -28.776 3.518 1.00 95.00 199 HIS A N 1
ATOM 1599 C CA . HIS A 1 199 ? 26.922 -27.862 3.413 1.00 95.00 199 HIS A CA 1
ATOM 1600 C C . HIS A 1 199 ? 26.532 -26.453 3.905 1.00 95.00 199 HIS A C 1
ATOM 1602 O O . HIS A 1 199 ? 25.517 -25.916 3.446 1.00 95.00 199 HIS A O 1
ATOM 1608 N N . GLY A 1 200 ? 27.359 -25.805 4.738 1.00 92.44 200 GLY A N 1
ATOM 1609 C CA . GLY A 1 200 ? 27.029 -24.525 5.395 1.00 92.44 200 GLY A CA 1
ATOM 1610 C C . GLY A 1 200 ? 26.554 -23.421 4.435 1.00 92.44 200 GLY A C 1
ATOM 1611 O O . GLY A 1 200 ? 25.572 -22.728 4.692 1.00 92.44 200 GLY A O 1
ATOM 1612 N N . ARG A 1 201 ? 27.151 -23.317 3.235 1.00 92.62 201 ARG A N 1
ATOM 1613 C CA . ARG A 1 201 ? 26.670 -22.408 2.165 1.00 92.62 201 ARG A CA 1
ATOM 1614 C C . ARG A 1 201 ? 25.233 -22.703 1.701 1.00 92.62 201 ARG A C 1
ATOM 1616 O O . ARG A 1 201 ? 24.467 -21.772 1.443 1.00 92.62 201 ARG A O 1
ATOM 1623 N N . ARG A 1 202 ? 24.870 -23.981 1.541 1.00 93.56 202 ARG A N 1
ATOM 1624 C CA . ARG A 1 202 ? 23.524 -24.404 1.120 1.00 93.56 202 ARG A CA 1
ATOM 1625 C C . ARG A 1 202 ? 22.521 -24.156 2.239 1.00 93.56 202 ARG A C 1
ATOM 1627 O O . ARG A 1 202 ? 21.440 -23.643 1.963 1.00 93.56 202 ARG A O 1
ATOM 1634 N N . GLU A 1 203 ? 22.901 -24.458 3.474 1.00 94.19 203 GLU A N 1
ATOM 1635 C CA . GLU A 1 203 ? 22.113 -24.148 4.663 1.00 94.19 203 GLU A CA 1
ATOM 1636 C C . GLU A 1 203 ? 21.828 -22.643 4.785 1.00 94.19 203 GLU A C 1
ATOM 1638 O O . GLU A 1 203 ? 20.663 -22.246 4.846 1.00 94.19 203 GLU A O 1
ATOM 1643 N N . ALA A 1 204 ? 22.860 -21.796 4.721 1.00 91.75 204 ALA A N 1
ATOM 1644 C CA . ALA A 1 204 ? 22.711 -20.342 4.763 1.00 91.75 204 ALA A CA 1
ATOM 1645 C C . ALA A 1 204 ? 21.754 -19.840 3.671 1.00 91.75 204 ALA A C 1
ATOM 1647 O O . ALA A 1 204 ? 20.859 -19.036 3.935 1.00 91.75 204 ALA A O 1
ATOM 1648 N N . ASN A 1 205 ? 21.884 -20.352 2.441 1.00 92.81 205 ASN A N 1
ATOM 1649 C CA . ASN A 1 205 ? 20.990 -20.004 1.336 1.00 92.81 205 ASN A CA 1
ATOM 1650 C C . ASN A 1 205 ? 19.534 -20.414 1.624 1.00 92.81 205 ASN A C 1
ATOM 1652 O O . ASN A 1 205 ? 18.621 -19.611 1.431 1.00 92.81 205 ASN A O 1
ATOM 1656 N N . LEU A 1 206 ? 19.302 -21.629 2.133 1.00 94.56 206 LEU A N 1
ATOM 1657 C CA . LEU A 1 206 ? 17.963 -22.085 2.520 1.00 94.56 206 LEU A CA 1
ATOM 1658 C C . LEU A 1 206 ? 17.357 -21.190 3.610 1.00 94.56 206 LEU A C 1
ATOM 1660 O O . LEU A 1 206 ? 16.209 -20.760 3.460 1.00 94.56 206 LEU A O 1
ATOM 1664 N N . ARG A 1 207 ? 18.139 -20.829 4.638 1.00 93.56 207 ARG A N 1
ATOM 1665 C CA . ARG A 1 207 ? 17.729 -19.890 5.695 1.00 93.56 207 ARG A CA 1
ATOM 1666 C C . ARG A 1 207 ? 17.383 -18.508 5.121 1.00 93.56 207 ARG A C 1
ATOM 1668 O O . ARG A 1 207 ? 16.300 -17.989 5.387 1.00 93.56 207 ARG A O 1
ATOM 1675 N N . TRP A 1 208 ? 18.212 -17.946 4.237 1.00 91.94 208 TRP A N 1
ATOM 1676 C CA . TRP A 1 208 ? 17.944 -16.661 3.568 1.00 91.94 208 TRP A CA 1
ATOM 1677 C C . TRP A 1 208 ? 16.717 -16.690 2.650 1.00 91.94 208 TRP A C 1
ATOM 1679 O O . TRP A 1 208 ? 15.937 -15.730 2.617 1.00 91.94 208 TRP A O 1
ATOM 1689 N N . ARG A 1 209 ? 16.508 -17.781 1.903 1.00 94.06 209 ARG A N 1
ATOM 1690 C CA . ARG A 1 209 ? 15.320 -17.967 1.055 1.00 94.06 209 ARG A CA 1
ATOM 1691 C C . ARG A 1 209 ? 14.056 -18.048 1.896 1.00 94.06 209 ARG A C 1
ATOM 1693 O O . ARG A 1 209 ? 13.061 -17.409 1.544 1.00 94.06 209 ARG A O 1
ATOM 1700 N N . PHE A 1 210 ? 14.094 -18.803 2.994 1.00 94.81 210 PHE A N 1
ATOM 1701 C CA . PHE A 1 210 ? 12.996 -18.877 3.950 1.00 94.81 210 PHE A CA 1
ATOM 1702 C C . PHE A 1 210 ? 12.698 -17.499 4.541 1.00 94.81 210 PHE A C 1
ATOM 1704 O O . PHE A 1 210 ? 11.566 -17.029 4.423 1.00 94.81 210 PHE A O 1
ATOM 1711 N N . PHE A 1 211 ? 13.714 -16.806 5.062 1.00 93.12 211 PHE A N 1
ATOM 1712 C CA . PHE A 1 211 ? 13.562 -15.466 5.621 1.00 93.12 211 PHE A CA 1
ATOM 1713 C C . PHE A 1 211 ? 12.958 -14.494 4.612 1.00 93.12 211 PHE A C 1
ATOM 1715 O O . PHE A 1 211 ? 11.935 -13.882 4.885 1.00 93.12 211 PHE A O 1
ATOM 1722 N N . THR A 1 212 ? 13.510 -14.415 3.399 1.00 92.56 212 THR A N 1
ATOM 1723 C CA . THR A 1 212 ? 12.993 -13.530 2.343 1.00 92.56 212 THR A CA 1
ATOM 1724 C C . THR A 1 212 ? 11.537 -13.860 1.998 1.00 92.56 212 THR A C 1
ATOM 1726 O O . THR A 1 212 ? 10.732 -12.964 1.734 1.00 92.56 212 THR A O 1
ATOM 1729 N N . LYS A 1 213 ? 11.165 -15.147 2.007 1.00 95.12 213 LYS A N 1
ATOM 1730 C CA . LYS A 1 213 ? 9.788 -15.602 1.771 1.00 95.12 213 LYS A CA 1
ATOM 1731 C C . LYS A 1 213 ? 8.844 -15.186 2.900 1.00 95.12 213 LYS A C 1
ATOM 1733 O O . LYS A 1 213 ? 7.731 -14.762 2.593 1.00 95.12 213 LYS A O 1
ATOM 1738 N N . GLN A 1 214 ? 9.261 -15.284 4.164 1.00 94.69 214 GLN A N 1
ATOM 1739 C CA . GLN A 1 214 ? 8.455 -14.807 5.293 1.00 94.69 214 GLN A CA 1
ATOM 1740 C C . GLN A 1 214 ? 8.371 -13.286 5.299 1.00 94.69 214 GLN A C 1
ATOM 1742 O O . GLN A 1 214 ? 7.276 -12.729 5.344 1.00 94.69 214 GLN A O 1
ATOM 1747 N N . LEU A 1 215 ? 9.506 -12.616 5.112 1.00 93.62 215 LEU A N 1
ATOM 1748 C CA . LEU A 1 215 ? 9.598 -11.170 5.075 1.00 93.62 215 LEU A CA 1
ATOM 1749 C C . LEU A 1 215 ? 8.703 -10.581 3.993 1.00 93.62 215 LEU A C 1
ATOM 1751 O O . LEU A 1 215 ? 8.151 -9.529 4.238 1.00 93.62 215 LEU A O 1
ATOM 1755 N N . LYS A 1 216 ? 8.481 -11.233 2.838 1.00 94.19 216 LYS A N 1
ATOM 1756 C CA . LYS A 1 216 ? 7.518 -10.801 1.795 1.00 94.19 216 LYS A CA 1
ATOM 1757 C C . LYS A 1 216 ? 6.048 -10.782 2.240 1.00 94.19 216 LYS A C 1
ATOM 1759 O O . LYS A 1 216 ? 5.251 -10.107 1.595 1.00 94.19 216 LYS A O 1
ATOM 1764 N N . LYS A 1 217 ? 5.691 -11.505 3.302 1.00 95.50 217 LYS A N 1
ATOM 1765 C CA . LYS A 1 217 ? 4.328 -11.558 3.852 1.00 95.50 217 LYS A CA 1
ATOM 1766 C C . LYS A 1 217 ? 4.107 -10.552 4.976 1.00 95.50 217 LYS A C 1
ATOM 1768 O O . LYS A 1 217 ? 2.977 -10.135 5.188 1.00 95.50 217 LYS A O 1
ATOM 1773 N N . VAL A 1 218 ? 5.175 -10.172 5.677 1.00 96.00 218 VAL A N 1
ATOM 1774 C CA . VAL A 1 218 ? 5.109 -9.250 6.816 1.00 96.00 218 VAL A CA 1
ATOM 1775 C C . VAL A 1 218 ? 4.578 -7.888 6.376 1.00 96.00 218 VAL A C 1
ATOM 1777 O O . VAL A 1 218 ? 5.037 -7.320 5.382 1.00 96.00 218 VAL A O 1
ATOM 1780 N N . ILE A 1 219 ? 3.618 -7.351 7.114 1.00 95.62 219 ILE A N 1
ATOM 1781 C CA . ILE A 1 219 ? 3.164 -5.972 6.951 1.00 95.62 219 ILE A CA 1
ATOM 1782 C C . ILE A 1 219 ? 3.937 -5.124 7.969 1.00 95.62 219 ILE A C 1
ATOM 1784 O O . ILE A 1 219 ? 4.001 -5.530 9.129 1.00 95.62 219 ILE A O 1
ATOM 1788 N N . PRO A 1 220 ? 4.573 -4.010 7.566 1.00 95.31 220 PRO A N 1
ATOM 1789 C CA . PRO A 1 220 ? 5.243 -3.140 8.522 1.00 95.31 220 PRO A CA 1
ATOM 1790 C C . PRO A 1 220 ? 4.229 -2.476 9.461 1.00 95.31 220 PRO A C 1
ATOM 1792 O O . PRO A 1 220 ? 3.127 -2.142 9.010 1.00 95.31 220 PRO A O 1
ATOM 1795 N N . PRO A 1 221 ? 4.593 -2.231 10.731 1.00 95.00 221 PRO A N 1
ATOM 1796 C CA . PRO A 1 221 ? 3.877 -1.251 11.536 1.00 95.00 221 PRO A CA 1
ATOM 1797 C C . PRO A 1 221 ? 3.966 0.118 10.844 1.00 95.00 221 PRO A C 1
ATOM 1799 O O . PRO A 1 221 ? 4.986 0.455 10.238 1.00 95.00 221 PRO A O 1
ATOM 1802 N N . LEU A 1 222 ? 2.874 0.880 10.882 1.00 94.44 222 LEU A N 1
ATOM 1803 C CA . LEU A 1 222 ? 2.844 2.236 10.333 1.00 94.44 222 LEU A CA 1
ATOM 1804 C C . LEU A 1 222 ? 3.213 3.262 11.413 1.00 94.44 222 LEU A C 1
ATOM 1806 O O . LEU A 1 222 ? 2.876 3.023 12.576 1.00 94.44 222 LEU A O 1
ATOM 1810 N N . PRO A 1 223 ? 3.817 4.405 11.030 1.00 91.81 223 PRO A N 1
ATOM 1811 C CA . PRO A 1 223 ? 4.018 5.533 11.936 1.00 91.81 223 PRO A CA 1
ATOM 1812 C C . PRO A 1 223 ? 2.701 6.037 12.536 1.00 91.81 223 PRO A C 1
ATOM 1814 O O . PRO A 1 223 ? 1.626 5.851 11.955 1.00 91.81 223 PRO A O 1
ATOM 1817 N N . MET A 1 224 ? 2.782 6.706 13.678 1.00 85.94 224 MET A N 1
ATOM 1818 C CA . MET A 1 224 ? 1.645 6.975 14.553 1.00 85.94 224 MET A CA 1
ATOM 1819 C C . MET A 1 224 ? 0.725 7.972 13.891 1.00 85.94 224 MET A C 1
ATOM 1821 O O . MET A 1 224 ? -0.488 7.807 13.887 1.00 85.94 224 MET A O 1
ATOM 1825 N N . GLU A 1 225 ? 1.320 8.979 13.271 1.00 90.25 225 GLU A N 1
ATOM 1826 C CA . GLU A 1 225 ? 0.639 10.054 12.572 1.00 90.25 225 GLU A CA 1
ATOM 1827 C C . GLU A 1 225 ? -0.174 9.462 11.418 1.00 90.25 225 GLU A C 1
ATOM 1829 O O . GLU A 1 225 ? -1.354 9.763 11.224 1.00 90.25 225 GLU A O 1
ATOM 1834 N N . VAL A 1 226 ? 0.454 8.537 10.688 1.00 93.94 226 VAL A N 1
ATOM 1835 C CA . VAL A 1 226 ? -0.133 7.833 9.549 1.00 93.94 226 VAL A CA 1
ATOM 1836 C C . VAL A 1 226 ? -1.259 6.907 9.998 1.00 93.94 226 VAL A C 1
ATOM 1838 O O . VAL A 1 226 ? -2.332 6.878 9.391 1.00 93.94 226 VAL A O 1
ATOM 1841 N N . ARG A 1 227 ? -1.034 6.144 11.067 1.00 92.75 227 ARG A N 1
ATOM 1842 C CA . ARG A 1 227 ? -2.025 5.231 11.627 1.00 92.75 227 ARG A CA 1
ATOM 1843 C C . ARG A 1 227 ? -3.207 5.992 12.225 1.00 92.75 227 ARG A C 1
ATOM 1845 O O . ARG A 1 227 ? -4.344 5.647 11.919 1.00 92.75 227 ARG A O 1
ATOM 1852 N N . GLY A 1 228 ? -2.956 7.031 13.013 1.00 90.69 228 GLY A N 1
ATOM 1853 C CA . GLY A 1 228 ? -3.972 7.895 13.608 1.00 90.69 228 GLY A CA 1
ATOM 1854 C C . GLY A 1 228 ? -4.826 8.586 12.547 1.00 90.69 228 GLY A C 1
ATOM 1855 O O . GLY A 1 228 ? -6.037 8.717 12.703 1.00 90.69 228 GLY A O 1
ATOM 1856 N N . GLU A 1 229 ? -4.243 8.956 11.406 1.00 92.12 229 GLU A N 1
ATOM 1857 C CA . GLU A 1 229 ? -5.000 9.420 10.240 1.00 92.12 229 GLU A CA 1
ATOM 1858 C C . GLU A 1 229 ? -5.943 8.343 9.672 1.00 92.12 229 GLU A C 1
ATOM 1860 O O . GLU A 1 229 ? -7.117 8.629 9.430 1.00 92.12 229 GLU A O 1
ATOM 1865 N N . ILE A 1 230 ? -5.475 7.101 9.489 1.00 94.50 230 ILE A N 1
ATOM 1866 C CA . ILE A 1 230 ? -6.327 5.982 9.042 1.00 94.50 230 ILE A CA 1
ATOM 1867 C C . ILE A 1 230 ? -7.451 5.730 10.055 1.00 94.50 230 ILE A C 1
ATOM 1869 O O . ILE A 1 230 ? -8.607 5.551 9.665 1.00 94.50 230 ILE A O 1
ATOM 1873 N N . GLU A 1 231 ? -7.128 5.732 11.350 1.00 90.94 231 GLU A N 1
ATOM 1874 C CA . GLU A 1 231 ? -8.090 5.542 12.435 1.00 90.94 231 GLU A CA 1
ATOM 1875 C C . GLU A 1 231 ? -9.159 6.641 12.412 1.00 90.94 231 GLU A C 1
ATOM 1877 O O . GLU A 1 231 ? -10.349 6.317 12.396 1.00 90.94 231 GLU A O 1
ATOM 1882 N N . ARG A 1 232 ? -8.770 7.916 12.270 1.00 88.81 232 ARG A N 1
ATOM 1883 C CA . ARG A 1 232 ? -9.704 9.041 12.086 1.00 88.81 232 ARG A CA 1
ATOM 1884 C C . ARG A 1 232 ? -10.624 8.826 10.885 1.00 88.81 232 ARG A C 1
ATOM 1886 O O . ARG A 1 232 ? -11.844 8.874 11.033 1.00 88.81 232 ARG A O 1
ATOM 1893 N N . LYS A 1 233 ? -10.073 8.504 9.710 1.00 91.38 233 LYS A N 1
ATOM 1894 C CA . LYS A 1 233 ? -10.867 8.271 8.488 1.00 91.38 233 LYS A CA 1
ATOM 1895 C C . LYS A 1 233 ? -11.801 7.062 8.608 1.00 91.38 233 LYS A C 1
ATOM 1897 O O . LYS A 1 233 ? -12.893 7.064 8.042 1.00 91.38 233 LYS A O 1
ATOM 1902 N N . SER A 1 234 ? -11.418 6.048 9.383 1.00 90.62 234 SER A N 1
ATOM 1903 C CA . SER A 1 234 ? -12.243 4.861 9.646 1.00 90.62 234 SER A CA 1
ATOM 1904 C C . SER A 1 234 ? -13.446 5.115 10.564 1.00 90.62 234 SER A C 1
ATOM 1906 O O . SER A 1 234 ? -14.336 4.266 10.641 1.00 90.62 234 SER A O 1
ATOM 1908 N N . ARG A 1 235 ? -13.495 6.270 11.240 1.00 86.50 235 ARG A N 1
ATOM 1909 C CA . ARG A 1 235 ? -14.583 6.665 12.151 1.00 86.50 235 ARG A CA 1
ATOM 1910 C C . ARG A 1 235 ? -15.643 7.557 11.503 1.00 86.50 235 ARG A C 1
ATOM 1912 O O . ARG A 1 235 ? -16.681 7.808 12.108 1.00 86.50 235 ARG A O 1
ATOM 1919 N N . ILE A 1 236 ? -15.411 8.022 10.280 1.00 85.44 236 ILE A N 1
ATOM 1920 C CA . ILE A 1 236 ? -16.288 8.994 9.618 1.00 85.44 236 ILE A CA 1
ATOM 1921 C C . ILE A 1 236 ? -17.705 8.439 9.449 1.00 85.44 236 ILE A C 1
ATOM 1923 O O . ILE A 1 236 ? -17.896 7.299 9.008 1.00 85.44 236 ILE A O 1
ATOM 1927 N N . GLY A 1 237 ? -18.701 9.248 9.823 1.00 78.31 237 GLY A N 1
ATOM 1928 C CA . GLY A 1 237 ? -20.111 8.858 9.807 1.00 78.31 237 GLY A CA 1
ATOM 1929 C C . GLY A 1 237 ? -20.522 7.865 10.904 1.00 78.31 237 GLY A C 1
ATOM 1930 O O . GLY A 1 237 ? -21.523 7.165 10.736 1.00 78.31 237 GLY A O 1
ATOM 1931 N N . LEU A 1 238 ? -19.750 7.729 11.989 1.00 77.81 238 LEU A N 1
ATOM 1932 C CA . LEU A 1 238 ? -20.237 7.137 13.246 1.00 77.81 238 LEU A CA 1
ATOM 1933 C C . LEU A 1 238 ? -21.127 8.136 13.998 1.00 77.81 238 LEU A C 1
ATOM 1935 O O . LEU A 1 238 ? -20.919 9.346 13.875 1.00 77.81 238 LEU A O 1
ATOM 1939 N N . SER A 1 239 ? -22.098 7.627 14.764 1.00 75.50 239 SER A N 1
ATOM 1940 C CA . SER A 1 239 ? -22.985 8.451 15.596 1.00 75.50 239 SER A CA 1
ATOM 1941 C C . SER A 1 239 ? -22.178 9.258 16.616 1.00 75.50 239 SER A C 1
ATOM 1943 O O . SER A 1 239 ? -21.107 8.822 17.033 1.00 75.50 239 SER A O 1
ATOM 1945 N N . ARG A 1 240 ? -22.686 10.420 17.043 1.00 73.38 240 ARG A N 1
ATOM 1946 C CA . ARG A 1 240 ? -22.062 11.233 18.100 1.00 73.38 240 ARG A CA 1
ATOM 1947 C C . ARG A 1 240 ? -21.830 10.418 19.379 1.00 73.38 240 ARG A C 1
ATOM 1949 O O . ARG A 1 240 ? -20.730 10.452 19.914 1.00 73.38 240 ARG A O 1
ATOM 1956 N N . PHE A 1 241 ? -22.805 9.596 19.769 1.00 69.50 241 PHE A N 1
ATOM 1957 C CA . PHE A 1 241 ? -22.697 8.694 20.922 1.00 69.50 241 PHE A CA 1
ATOM 1958 C C . PHE A 1 241 ? -21.538 7.698 20.805 1.00 69.50 241 PHE A C 1
ATOM 1960 O O . PHE A 1 241 ? -20.827 7.452 21.777 1.00 69.50 241 PHE A O 1
ATOM 1967 N N . ASP A 1 242 ? -21.299 7.150 19.608 1.00 70.88 242 ASP A N 1
ATOM 1968 C CA . ASP A 1 242 ? -20.157 6.259 19.391 1.00 70.88 242 ASP A CA 1
ATOM 1969 C C . ASP A 1 242 ? -18.831 7.014 19.545 1.00 70.88 242 ASP A C 1
ATOM 1971 O O . ASP A 1 242 ? -17.846 6.401 19.929 1.00 70.88 242 ASP A O 1
ATOM 1975 N N . ARG A 1 243 ? -18.782 8.322 19.243 1.00 66.38 243 ARG A N 1
ATOM 1976 C CA . ARG A 1 243 ? -17.555 9.140 19.310 1.00 66.38 243 ARG A CA 1
ATOM 1977 C C . ARG A 1 243 ? -17.156 9.467 20.738 1.00 66.38 243 ARG A C 1
ATOM 1979 O O . ARG A 1 243 ? -15.973 9.380 21.052 1.00 66.38 243 ARG A O 1
ATOM 1986 N N . GLU A 1 244 ? -18.126 9.827 21.572 1.00 70.25 244 GLU A N 1
ATOM 1987 C CA . GLU A 1 244 ? -17.895 10.236 22.963 1.00 70.25 244 GLU A CA 1
ATOM 1988 C C . GLU A 1 244 ? -17.278 9.088 23.777 1.00 70.25 244 GLU A C 1
ATOM 1990 O O . GLU A 1 244 ? -16.343 9.311 24.537 1.00 70.25 244 GLU A O 1
ATOM 1995 N N . ARG A 1 245 ? -17.644 7.831 23.480 1.00 67.00 245 ARG A N 1
ATOM 1996 C CA . ARG A 1 245 ? -17.025 6.631 24.079 1.00 67.00 245 ARG A CA 1
ATOM 1997 C C . ARG A 1 245 ? -15.519 6.472 23.771 1.00 67.00 245 ARG A C 1
ATOM 1999 O O . ARG A 1 245 ? -14.861 5.626 24.365 1.00 67.00 245 ARG A O 1
ATOM 2006 N N . PHE A 1 246 ? -14.964 7.242 22.831 1.00 64.31 246 PHE A N 1
ATOM 2007 C CA . PHE A 1 246 ? -13.542 7.207 22.460 1.00 64.31 246 PHE A CA 1
ATOM 2008 C C . PHE A 1 246 ? -12.764 8.478 22.823 1.00 64.31 246 PHE A C 1
ATOM 2010 O O . PHE A 1 246 ? -11.580 8.554 22.488 1.00 64.31 246 PHE A O 1
ATOM 2017 N N . GLN A 1 247 ? -13.409 9.486 23.418 1.00 61.12 247 GLN A N 1
ATOM 2018 C CA . GLN A 1 247 ? -12.828 10.818 23.629 1.00 61.12 247 GLN A CA 1
ATOM 2019 C C . GLN A 1 247 ? -12.132 11.013 24.980 1.00 61.12 247 GLN A C 1
ATOM 2021 O O . GLN A 1 247 ? -11.556 12.077 25.194 1.00 61.12 247 GLN A O 1
ATOM 2026 N N . ASP A 1 248 ? -12.062 9.988 25.832 1.00 58.12 248 ASP A N 1
ATOM 2027 C CA . ASP A 1 248 ? -11.421 10.082 27.156 1.00 58.12 248 ASP A CA 1
ATOM 2028 C C . ASP A 1 248 ? -9.917 10.438 27.126 1.00 58.12 248 ASP A C 1
ATOM 2030 O O . ASP A 1 248 ? -9.306 10.606 28.176 1.00 58.12 248 ASP A O 1
ATOM 2034 N N . ILE A 1 249 ? -9.293 10.581 25.949 1.00 57.50 249 ILE A N 1
ATOM 2035 C CA . ILE A 1 249 ? -7.833 10.690 25.810 1.00 57.50 249 ILE A CA 1
ATOM 2036 C C . ILE A 1 249 ? -7.338 12.103 25.420 1.00 57.50 249 ILE A C 1
ATOM 2038 O O . ILE A 1 249 ? -6.182 12.408 25.692 1.00 57.50 249 ILE A O 1
ATOM 2042 N N . SER A 1 250 ? -8.159 13.021 24.884 1.00 55.00 250 SER A N 1
ATOM 2043 C CA . SER A 1 250 ? -7.729 14.432 24.716 1.00 55.00 250 SER A CA 1
ATOM 2044 C C . SER A 1 250 ? -8.882 15.406 24.431 1.00 55.00 250 SER A C 1
ATOM 2046 O O . SER A 1 250 ? -9.514 15.362 23.377 1.00 55.00 250 SER A O 1
ATOM 2048 N N . LYS A 1 251 ? -9.127 16.352 25.348 1.00 61.03 251 LYS A N 1
ATOM 2049 C CA . LYS A 1 251 ? -10.195 17.369 25.231 1.00 61.03 251 LYS A CA 1
ATOM 2050 C C . LYS A 1 251 ? -9.909 18.478 24.203 1.00 61.03 251 LYS A C 1
ATOM 2052 O O . LYS A 1 251 ? -10.825 19.191 23.825 1.00 61.03 251 LYS A O 1
ATOM 2057 N N . THR A 1 252 ? -8.673 18.627 23.726 1.00 57.66 252 THR A N 1
ATOM 2058 C CA . THR A 1 252 ? -8.245 19.759 22.878 1.00 57.66 252 THR A CA 1
ATOM 2059 C C . THR A 1 252 ? -8.370 19.519 21.369 1.00 57.66 252 THR A C 1
ATOM 2061 O O . THR A 1 252 ? -7.940 20.356 20.589 1.00 57.66 252 THR A O 1
ATOM 2064 N N . THR A 1 253 ? -8.939 18.392 20.922 1.00 68.44 253 THR A N 1
ATOM 2065 C CA . THR A 1 253 ? -8.914 17.985 19.496 1.00 68.44 253 THR A CA 1
ATOM 2066 C C . THR A 1 253 ? -10.303 17.811 18.871 1.00 68.44 253 THR A C 1
ATOM 2068 O O . THR A 1 253 ? -10.429 17.267 17.773 1.00 68.44 253 THR A O 1
ATOM 2071 N N . THR A 1 254 ? -11.374 18.199 19.566 1.00 70.81 254 THR A N 1
ATOM 2072 C CA . THR A 1 254 ? -12.742 17.937 19.093 1.00 70.81 254 THR A CA 1
ATOM 2073 C C . THR A 1 254 ? -13.137 18.814 17.910 1.00 70.81 254 THR A C 1
ATOM 2075 O O . THR A 1 254 ? -13.731 18.298 16.962 1.00 70.81 254 THR A O 1
ATOM 2078 N N . ASP A 1 255 ? -12.767 20.094 17.926 1.00 79.12 255 ASP A N 1
ATOM 2079 C CA . ASP A 1 255 ? -13.191 21.060 16.906 1.00 79.12 255 ASP A CA 1
ATOM 2080 C C . ASP A 1 255 ? -12.479 20.830 15.567 1.00 79.12 255 ASP A C 1
ATOM 2082 O O . ASP A 1 255 ? -13.153 20.628 14.552 1.00 79.12 255 ASP A O 1
ATOM 2086 N N . ASP A 1 256 ? -11.149 20.675 15.579 1.00 79.50 256 ASP A N 1
ATOM 2087 C CA . ASP A 1 256 ? -10.347 20.282 14.405 1.00 79.50 256 ASP A CA 1
ATOM 2088 C C . ASP A 1 256 ? -10.905 19.025 13.722 1.00 79.50 256 ASP A C 1
ATOM 2090 O O . ASP A 1 256 ? -10.917 18.876 12.495 1.00 79.50 256 ASP A O 1
ATOM 2094 N N . TRP A 1 257 ? -11.389 18.082 14.531 1.00 75.75 257 TRP A N 1
ATOM 2095 C CA . TRP A 1 257 ? -11.932 16.827 14.040 1.00 75.75 257 TRP A CA 1
ATOM 2096 C C . TRP A 1 257 ? -13.301 17.009 13.370 1.00 75.75 257 TRP A C 1
ATOM 2098 O O . TRP A 1 257 ? -13.559 16.399 12.326 1.00 75.75 257 TRP A O 1
ATOM 2108 N N . ILE A 1 258 ? -14.169 17.863 13.924 1.00 82.06 258 ILE A N 1
ATOM 2109 C CA . ILE A 1 258 ? -15.471 18.195 13.326 1.00 82.06 258 ILE A CA 1
ATOM 2110 C C . ILE A 1 258 ? -15.271 18.880 11.971 1.00 82.06 258 ILE A C 1
ATOM 2112 O O . ILE A 1 258 ? -15.957 18.537 11.002 1.00 82.06 258 ILE A O 1
ATOM 2116 N N . GLU A 1 259 ? -14.329 19.817 11.875 1.00 85.94 259 GLU A N 1
ATOM 2117 C CA . GLU A 1 259 ? -14.001 20.491 10.616 1.00 85.94 259 GLU A CA 1
ATOM 2118 C C . GLU A 1 259 ? -13.464 19.517 9.569 1.00 85.94 259 GLU A C 1
ATOM 2120 O O . GLU A 1 259 ? -13.921 19.508 8.420 1.00 85.94 259 GLU A O 1
ATOM 2125 N N . GLN A 1 260 ? -12.565 18.620 9.974 1.00 82.44 260 GLN A N 1
ATOM 2126 C CA . GLN A 1 260 ? -12.038 17.593 9.087 1.00 82.44 260 GLN A CA 1
ATOM 2127 C C . GLN A 1 260 ? -13.140 16.644 8.588 1.00 82.44 260 GLN A C 1
ATOM 2129 O O . GLN A 1 260 ? -13.168 16.291 7.405 1.00 82.44 260 GLN A O 1
ATOM 2134 N N . GLU A 1 261 ? -14.072 16.230 9.450 1.00 84.25 261 GLU A N 1
ATOM 2135 C CA . GLU A 1 261 ? -15.197 15.391 9.035 1.00 84.25 261 GLU A CA 1
ATOM 2136 C C . GLU A 1 261 ? -16.106 16.125 8.040 1.00 84.25 261 GLU A C 1
ATOM 2138 O O . GLU A 1 261 ? -16.467 15.552 7.006 1.00 84.25 261 GLU A O 1
ATOM 2143 N N . LYS A 1 262 ? -16.433 17.397 8.304 1.00 88.75 262 LYS A N 1
ATOM 2144 C CA . LYS A 1 262 ? -17.199 18.243 7.376 1.00 88.75 262 LYS A CA 1
ATOM 2145 C C . LYS A 1 262 ? -16.496 18.346 6.021 1.00 88.75 262 LYS A C 1
ATOM 2147 O O . LYS A 1 262 ? -17.144 18.123 4.997 1.00 88.75 262 LYS A O 1
ATOM 2152 N N . SER A 1 263 ? -15.183 18.581 6.016 1.00 87.56 263 SER A N 1
ATOM 2153 C CA . SER A 1 263 ? -14.350 18.627 4.808 1.00 87.56 263 SER A CA 1
ATOM 2154 C C . SER A 1 263 ? -14.390 17.309 4.027 1.00 87.56 263 SER A C 1
ATOM 2156 O O . SER A 1 263 ? -14.603 17.295 2.812 1.00 87.56 263 SER A O 1
ATOM 2158 N N . ILE A 1 264 ? -14.303 16.161 4.704 1.00 85.38 264 ILE A N 1
ATOM 2159 C CA . ILE A 1 264 ? -14.375 14.851 4.043 1.00 85.38 264 ILE A CA 1
ATOM 2160 C C . ILE A 1 264 ? -15.781 14.577 3.496 1.00 85.38 264 ILE A C 1
ATOM 2162 O O . ILE A 1 264 ? -15.922 14.092 2.371 1.00 85.38 264 ILE A O 1
ATOM 2166 N N . ILE A 1 265 ? -16.836 14.923 4.237 1.00 87.12 265 ILE A N 1
ATOM 2167 C CA . ILE A 1 265 ? -18.221 14.816 3.756 1.00 87.12 265 ILE A CA 1
ATOM 2168 C C . ILE A 1 265 ? -18.422 15.697 2.519 1.00 87.12 265 ILE A C 1
ATOM 2170 O O . ILE A 1 265 ? -19.012 15.246 1.533 1.00 87.12 265 ILE A O 1
ATOM 2174 N N . GLN A 1 266 ? -17.919 16.930 2.542 1.00 90.81 266 GLN A N 1
ATOM 2175 C CA . GLN A 1 266 ? -17.955 17.841 1.403 1.00 90.81 266 GLN A CA 1
ATOM 2176 C C . GLN A 1 266 ? -17.180 17.269 0.213 1.00 90.81 266 GLN A C 1
ATOM 2178 O O . GLN A 1 266 ? -17.702 17.257 -0.899 1.00 90.81 266 GLN A O 1
ATOM 2183 N N . THR A 1 267 ? -16.002 16.692 0.446 1.00 83.94 267 THR A N 1
ATOM 2184 C CA . THR A 1 267 ? -15.192 16.027 -0.583 1.00 83.94 267 THR A CA 1
ATOM 2185 C C . THR A 1 267 ? -15.954 14.867 -1.225 1.00 83.94 267 THR A C 1
ATOM 2187 O O . THR A 1 267 ? -16.017 14.762 -2.449 1.00 83.94 267 THR A O 1
ATOM 2190 N N . ILE A 1 268 ? -16.625 14.031 -0.426 1.00 86.94 268 ILE A N 1
ATOM 2191 C CA . ILE A 1 268 ? -17.479 12.938 -0.917 1.00 86.94 268 ILE A CA 1
ATOM 2192 C C . ILE A 1 268 ? -18.659 13.482 -1.741 1.00 86.94 268 ILE A C 1
ATOM 2194 O O . ILE A 1 268 ? -18.988 12.922 -2.791 1.00 86.94 268 ILE A O 1
ATOM 2198 N N . LYS A 1 269 ? -19.297 14.576 -1.302 1.00 88.25 269 LYS A N 1
ATOM 2199 C CA . LYS A 1 269 ? -20.382 15.238 -2.048 1.00 88.25 269 LYS A CA 1
ATOM 2200 C C . LYS A 1 269 ? -19.890 15.775 -3.396 1.00 88.25 269 LYS A C 1
ATOM 2202 O O . LYS A 1 269 ? -20.496 15.459 -4.420 1.00 88.25 269 LYS A O 1
ATOM 2207 N N . LEU A 1 270 ? -18.780 16.516 -3.412 1.00 84.88 270 LEU A N 1
ATOM 2208 C CA . LEU A 1 270 ? -18.149 17.044 -4.628 1.00 84.88 270 LEU A CA 1
ATOM 2209 C C . LEU A 1 270 ? -17.780 15.919 -5.595 1.00 84.88 270 LEU A C 1
ATOM 2211 O O . LEU A 1 270 ? -18.094 15.980 -6.782 1.00 84.88 270 LEU A O 1
ATOM 2215 N N . TRP A 1 271 ? -17.191 14.844 -5.078 1.00 81.06 271 TRP A N 1
ATOM 2216 C CA . TRP A 1 271 ? -16.819 13.679 -5.868 1.00 81.06 271 TRP A CA 1
ATOM 2217 C C . TRP A 1 271 ? -18.037 13.013 -6.523 1.00 81.06 271 TRP A C 1
ATOM 2219 O O . TRP A 1 271 ? -18.036 12.726 -7.722 1.00 81.06 271 TRP A O 1
ATOM 2229 N N . ASN A 1 272 ? -19.124 12.840 -5.768 1.00 85.50 272 ASN A N 1
ATOM 2230 C CA . ASN A 1 272 ? -20.376 12.300 -6.295 1.00 85.50 272 ASN A CA 1
ATOM 2231 C C . ASN A 1 272 ? -21.018 13.223 -7.346 1.00 85.50 272 ASN A C 1
ATOM 2233 O O . ASN A 1 272 ? -21.590 12.726 -8.318 1.00 85.50 272 ASN A O 1
ATOM 2237 N N . ASN A 1 273 ? -20.901 14.544 -7.194 1.00 84.88 273 ASN A N 1
ATOM 2238 C CA . ASN A 1 273 ? -21.380 15.514 -8.181 1.00 84.88 273 ASN A CA 1
ATOM 2239 C C . ASN A 1 273 ? -20.549 15.464 -9.474 1.00 84.88 273 ASN A C 1
ATOM 2241 O O . ASN A 1 273 ? -21.120 15.383 -10.563 1.00 84.88 273 ASN A O 1
ATOM 2245 N N . ASN A 1 274 ? -19.222 15.380 -9.369 1.00 78.94 274 ASN A N 1
ATOM 2246 C CA . ASN A 1 274 ? -18.330 15.203 -10.519 1.00 78.94 274 ASN A CA 1
ATOM 2247 C C . ASN A 1 274 ? -18.627 13.896 -11.270 1.00 78.94 274 ASN A C 1
ATOM 2249 O O . ASN A 1 274 ? -18.687 13.877 -12.500 1.00 78.94 274 ASN A O 1
ATOM 2253 N N . GLY A 1 275 ? -18.899 12.812 -10.536 1.00 73.56 275 GLY A N 1
ATOM 2254 C CA . GLY A 1 275 ? -19.327 11.540 -11.118 1.00 73.56 275 GLY A CA 1
ATOM 2255 C C . GLY A 1 275 ? -20.660 11.636 -11.871 1.00 73.56 275 GLY A C 1
ATOM 2256 O O . GLY A 1 275 ? -20.847 10.943 -12.871 1.00 73.56 275 GLY A O 1
ATOM 2257 N N . LYS A 1 276 ? -21.585 12.509 -11.446 1.00 76.50 276 LYS A N 1
ATOM 2258 C CA . LYS A 1 276 ? -22.827 12.789 -12.190 1.00 76.50 276 LYS A CA 1
ATOM 2259 C C . LYS A 1 276 ? -22.553 13.566 -13.481 1.00 76.50 276 LYS A C 1
ATOM 2261 O O . LYS A 1 276 ? -23.101 13.187 -14.512 1.00 76.50 276 LYS A O 1
ATOM 2266 N N . MET A 1 277 ? -21.677 14.572 -13.456 1.00 72.12 277 MET A N 1
ATOM 2267 C CA . MET A 1 277 ? -21.310 15.346 -14.655 1.00 72.12 277 MET A CA 1
ATOM 2268 C C . MET A 1 277 ? -20.632 14.478 -15.722 1.00 72.12 277 MET A C 1
ATOM 2270 O O . MET A 1 277 ? -20.970 14.561 -16.901 1.00 72.12 277 MET A O 1
ATOM 2274 N N . GLN A 1 278 ? -19.751 13.560 -15.309 1.00 66.44 278 GLN A N 1
ATOM 2275 C CA . GLN A 1 278 ? -19.125 12.608 -16.233 1.00 66.44 278 GLN A CA 1
ATOM 2276 C C . GLN A 1 278 ? -20.128 11.666 -16.905 1.00 66.44 278 GLN A C 1
ATOM 2278 O O . GLN A 1 278 ? -19.914 11.278 -18.051 1.00 66.44 278 GLN A O 1
ATOM 2283 N N . LYS A 1 279 ? -21.229 11.300 -16.228 1.00 64.56 279 LYS A N 1
ATOM 2284 C CA . LYS A 1 279 ? -22.312 10.557 -16.890 1.00 64.56 279 LYS A CA 1
ATOM 2285 C C . LYS A 1 279 ? -22.874 11.377 -18.037 1.00 64.56 279 LYS A C 1
ATOM 2287 O O . LYS A 1 279 ? -22.951 10.849 -19.134 1.00 64.56 279 LYS A O 1
ATOM 2292 N N . LYS A 1 280 ? -23.261 12.628 -17.766 1.00 66.44 280 LYS A N 1
ATOM 2293 C CA . LYS A 1 280 ? -23.963 13.486 -18.725 1.00 66.44 280 LYS A CA 1
ATOM 2294 C C . LYS A 1 280 ? -23.147 13.631 -20.015 1.00 66.44 280 LYS A C 1
ATOM 2296 O O . LYS A 1 280 ? -23.615 13.215 -21.065 1.00 66.44 280 LYS A O 1
ATOM 2301 N N . SER A 1 281 ? -21.863 13.976 -19.888 1.00 61.56 281 SER A N 1
ATOM 2302 C CA . SER A 1 281 ? -20.944 14.066 -21.033 1.00 61.56 281 SER A CA 1
ATOM 2303 C C . SER A 1 281 ? -20.702 12.726 -21.751 1.00 61.56 281 SER A C 1
ATOM 2305 O O . SER A 1 281 ? -20.519 12.704 -22.964 1.00 61.56 281 SER A O 1
ATOM 2307 N N . ARG A 1 282 ? -20.710 11.586 -21.040 1.00 58.56 282 ARG A N 1
ATOM 2308 C CA . ARG A 1 282 ? -20.542 10.260 -21.666 1.00 58.56 282 ARG A CA 1
ATOM 2309 C C . ARG A 1 282 ? -21.788 9.800 -22.427 1.00 58.56 282 ARG A C 1
ATOM 2311 O O . ARG A 1 282 ? -21.642 9.060 -23.392 1.00 58.56 282 ARG A O 1
ATOM 2318 N N . TRP A 1 283 ? -22.978 10.190 -21.975 1.00 59.03 283 TRP A N 1
ATOM 2319 C CA . TRP A 1 283 ? -24.228 9.935 -22.692 1.00 59.03 283 TRP A CA 1
ATOM 2320 C C . TRP A 1 283 ? -24.367 10.851 -23.912 1.00 59.03 283 TRP A C 1
ATOM 2322 O O . TRP A 1 283 ? -24.825 10.387 -24.947 1.00 59.03 283 TRP A O 1
ATOM 2332 N N . GLU A 1 284 ? -23.914 12.103 -23.808 1.00 58.97 284 GLU A N 1
ATOM 2333 C CA . GLU A 1 284 ? -23.990 13.100 -24.886 1.00 58.97 284 GLU A CA 1
ATOM 2334 C C . GLU A 1 284 ? -22.976 12.858 -26.025 1.00 58.97 284 GLU A C 1
ATOM 2336 O O . GLU A 1 284 ? -23.262 13.211 -27.160 1.00 58.97 284 GLU A O 1
ATOM 2341 N N . ASN A 1 285 ? -21.831 12.204 -25.768 1.00 55.19 285 ASN A N 1
ATOM 2342 C CA . ASN A 1 285 ? -20.739 12.042 -26.751 1.00 55.19 285 ASN A CA 1
ATOM 2343 C C . ASN A 1 285 ? -20.638 10.654 -27.442 1.00 55.19 285 ASN A C 1
ATOM 2345 O O . ASN A 1 285 ? -19.581 10.319 -27.972 1.00 55.19 285 ASN A O 1
ATOM 2349 N N . GLU A 1 286 ? -21.717 9.862 -27.464 1.00 48.16 286 GLU A N 1
ATOM 2350 C CA . GLU A 1 286 ? -21.900 8.679 -28.339 1.00 48.16 286 GLU A CA 1
ATOM 2351 C C . GLU A 1 286 ? -20.993 7.422 -28.145 1.00 48.16 286 GLU A C 1
ATOM 2353 O O . GLU A 1 286 ? -19.863 7.451 -27.659 1.00 48.16 286 GLU A O 1
ATOM 2358 N N . ARG A 1 287 ? -21.513 6.269 -28.620 1.00 49.66 287 ARG A N 1
ATOM 2359 C CA . ARG A 1 287 ? -20.913 4.907 -28.755 1.00 49.66 287 ARG A CA 1
ATOM 2360 C C . ARG A 1 287 ? -20.952 3.913 -27.585 1.00 49.66 287 ARG A C 1
ATOM 2362 O O . ARG A 1 287 ? -20.100 3.027 -27.508 1.00 49.66 287 ARG A O 1
ATOM 2369 N N . PHE A 1 288 ? -21.968 3.933 -26.730 1.00 46.59 288 PHE A N 1
ATOM 2370 C CA . PHE A 1 288 ? -22.380 2.683 -26.071 1.00 46.59 288 PHE A CA 1
ATOM 2371 C C . PHE A 1 288 ? -23.704 2.223 -26.670 1.00 46.59 288 PHE A C 1
ATOM 2373 O O . PHE A 1 288 ? -24.769 2.637 -26.228 1.00 46.59 288 PHE A O 1
ATOM 2380 N N . HIS A 1 289 ? -23.616 1.379 -27.704 1.00 47.12 289 HIS A N 1
ATOM 2381 C CA . HIS A 1 289 ? -24.774 0.664 -28.226 1.00 47.12 289 HIS A CA 1
ATOM 2382 C C . HIS A 1 289 ? -25.353 -0.199 -27.089 1.00 47.12 289 HIS A C 1
ATOM 2384 O O . HIS A 1 289 ? -24.628 -1.032 -26.539 1.00 47.12 289 HIS A O 1
ATOM 2390 N N . PRO A 1 290 ? -26.634 -0.040 -26.723 1.00 49.66 290 PRO A N 1
ATOM 2391 C CA . PRO A 1 290 ? -27.289 -0.834 -25.682 1.00 49.66 290 PRO A CA 1
ATOM 2392 C C . PRO A 1 290 ? -27.555 -2.299 -26.093 1.00 49.66 290 PRO A C 1
ATOM 2394 O O . PRO A 1 290 ? -28.376 -2.970 -25.476 1.00 49.66 290 PRO A O 1
ATOM 2397 N N . SER A 1 291 ? -26.870 -2.832 -27.111 1.00 47.94 291 SER A N 1
ATOM 2398 C CA . SER A 1 291 ? -27.231 -4.088 -27.788 1.00 47.94 291 SER A CA 1
ATOM 2399 C C . SER A 1 291 ? -26.967 -5.378 -26.999 1.00 47.94 291 SER A C 1
ATOM 2401 O O . SER A 1 291 ? -27.200 -6.463 -27.517 1.00 47.94 291 SER A O 1
ATOM 2403 N N . ILE A 1 292 ? -26.549 -5.304 -25.734 1.00 50.91 292 ILE A N 1
ATOM 2404 C CA . ILE A 1 292 ? -26.528 -6.465 -24.834 1.00 50.91 292 ILE A CA 1
ATOM 2405 C C . ILE A 1 292 ? -27.159 -6.030 -23.514 1.00 50.91 292 ILE A C 1
ATOM 2407 O O . ILE A 1 292 ? -26.426 -5.660 -22.606 1.00 50.91 292 ILE A O 1
ATOM 2411 N N . GLY A 1 293 ? -28.501 -6.018 -23.482 1.00 53.47 293 GLY A N 1
ATOM 2412 C CA . GLY A 1 293 ? -29.526 -5.884 -22.414 1.00 53.47 293 GLY A CA 1
ATOM 2413 C C . GLY A 1 293 ? -29.204 -5.698 -20.915 1.00 53.47 293 GLY A C 1
ATOM 2414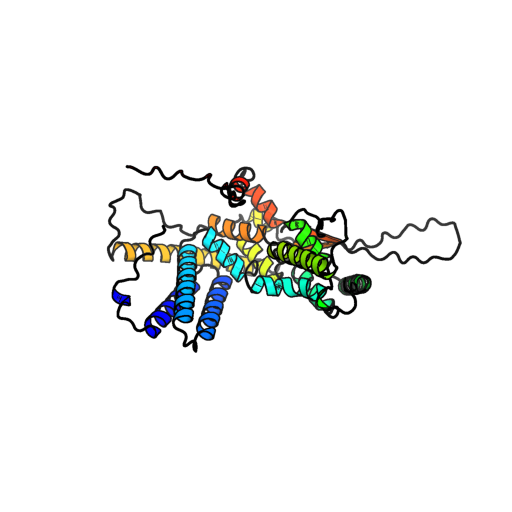 O O . GLY A 1 293 ? -30.101 -5.819 -20.083 1.00 53.47 293 GLY A O 1
ATOM 2415 N N . GLY A 1 294 ? -27.977 -5.406 -20.509 1.00 61.94 294 GLY A N 1
ATOM 2416 C CA . GLY A 1 294 ? -27.592 -5.123 -19.141 1.00 61.94 294 GLY A CA 1
ATOM 2417 C C . GLY A 1 294 ? -27.852 -3.659 -18.834 1.00 61.94 294 GLY A C 1
ATOM 2418 O O . GLY A 1 294 ? -27.242 -2.774 -19.435 1.00 61.94 294 GLY A O 1
ATOM 2419 N N . LYS A 1 295 ? -28.725 -3.394 -17.856 1.00 62.06 295 LYS A N 1
ATOM 2420 C CA . LYS A 1 295 ? -28.858 -2.060 -17.256 1.00 62.06 295 LYS A CA 1
ATOM 2421 C C . LYS A 1 295 ? -27.447 -1.537 -16.947 1.00 62.06 295 LYS A C 1
ATOM 2423 O O . LYS A 1 295 ? -26.673 -2.271 -16.321 1.00 62.06 295 LYS A O 1
ATOM 2428 N N . PRO A 1 296 ? -27.086 -0.311 -17.369 1.00 59.69 296 PRO A N 1
ATOM 2429 C CA . PRO A 1 296 ? -25.759 0.228 -17.111 1.00 59.69 296 PRO A CA 1
ATOM 2430 C C . PRO A 1 296 ? -25.501 0.147 -15.609 1.00 59.69 296 PRO A C 1
ATOM 2432 O O . PRO A 1 296 ? -26.331 0.590 -14.810 1.00 59.69 296 PRO A O 1
ATOM 2435 N N . ALA A 1 297 ? -24.382 -0.471 -15.220 1.00 58.03 297 ALA A N 1
ATOM 2436 C CA . ALA A 1 297 ? -24.024 -0.601 -13.815 1.00 58.03 297 ALA A CA 1
ATOM 2437 C C . ALA A 1 297 ? -24.119 0.786 -13.167 1.00 58.03 297 ALA A C 1
ATOM 2439 O O . ALA A 1 297 ? -23.461 1.729 -13.620 1.00 58.03 297 ALA A O 1
ATOM 2440 N N . LYS A 1 298 ? -24.977 0.921 -12.143 1.00 64.38 298 LYS A N 1
ATOM 2441 C CA . LYS A 1 298 ? -25.094 2.164 -11.374 1.00 64.38 298 LYS A CA 1
ATOM 2442 C C . LYS A 1 298 ? -23.672 2.543 -10.962 1.00 64.38 298 LYS A C 1
ATOM 2444 O O . LYS A 1 298 ? -23.004 1.711 -10.346 1.00 64.38 298 LYS A O 1
ATOM 2449 N N . PRO A 1 299 ? -23.163 3.729 -11.327 1.00 60.44 299 PRO A N 1
ATOM 2450 C CA . PRO A 1 299 ? -21.809 4.068 -10.944 1.00 60.44 299 PRO A CA 1
ATOM 2451 C C . PRO A 1 299 ? -21.745 4.083 -9.435 1.00 60.44 299 PRO A C 1
ATOM 2453 O O . PRO A 1 299 ? -22.643 4.607 -8.771 1.00 60.44 299 PRO A O 1
ATOM 2456 N N . CYS A 1 300 ? -20.688 3.470 -8.924 1.00 67.88 300 CYS A N 1
ATOM 2457 C CA . CYS A 1 300 ? -20.415 3.417 -7.508 1.00 67.88 300 CYS A CA 1
ATOM 2458 C C . CYS A 1 300 ? -20.106 4.835 -7.021 1.00 67.88 300 CYS A C 1
ATOM 2460 O O . CYS A 1 300 ? -18.957 5.262 -7.000 1.00 67.88 300 CYS A O 1
ATOM 2462 N N . THR A 1 301 ? -21.149 5.576 -6.648 1.00 82.25 301 THR A N 1
ATOM 2463 C CA . THR A 1 301 ? -21.024 6.781 -5.831 1.00 82.25 301 THR A CA 1
ATOM 2464 C C . THR A 1 301 ? -20.364 6.385 -4.520 1.00 82.25 301 THR A C 1
ATOM 2466 O O . THR A 1 301 ? -20.774 5.400 -3.893 1.00 82.25 301 THR A O 1
ATOM 2469 N N . MET A 1 302 ? -19.349 7.132 -4.097 1.00 89.69 302 MET A N 1
ATOM 2470 C CA . MET A 1 302 ? -18.715 6.895 -2.813 1.00 89.69 302 MET A CA 1
ATOM 2471 C C . MET A 1 302 ? -19.721 7.250 -1.719 1.00 89.69 302 MET A C 1
ATOM 2473 O O . MET A 1 302 ? -20.067 8.411 -1.518 1.00 89.69 302 MET A O 1
ATOM 2477 N N . THR A 1 303 ? -20.245 6.231 -1.042 1.00 90.38 303 THR A N 1
ATOM 2478 C CA . THR A 1 303 ? -21.099 6.410 0.135 1.00 90.38 303 THR A CA 1
ATOM 2479 C C . THR A 1 303 ? -20.226 6.495 1.383 1.00 90.38 303 THR A C 1
ATOM 2481 O O . THR A 1 303 ? -19.163 5.872 1.431 1.00 90.38 303 THR A O 1
ATOM 2484 N N . LEU A 1 304 ? -20.684 7.198 2.427 1.00 89.06 304 LEU A N 1
ATOM 2485 C CA . LEU A 1 304 ? -19.981 7.248 3.720 1.00 89.06 304 LEU A CA 1
ATOM 2486 C C . LEU A 1 304 ? -19.709 5.840 4.269 1.00 89.06 304 LEU A C 1
ATOM 2488 O O . LEU A 1 304 ? -18.621 5.553 4.759 1.00 89.06 304 LEU A O 1
ATOM 2492 N N . ARG A 1 305 ? -20.663 4.917 4.092 1.00 89.06 305 ARG A N 1
ATOM 2493 C CA . ARG A 1 305 ? -20.510 3.507 4.476 1.00 89.06 305 ARG A CA 1
ATOM 2494 C C . ARG A 1 305 ? -19.380 2.811 3.715 1.00 89.06 305 ARG A C 1
ATOM 2496 O O . ARG A 1 305 ? -18.622 2.060 4.326 1.00 89.06 305 ARG A O 1
ATOM 2503 N N . LEU A 1 306 ? -19.273 3.023 2.400 1.00 90.00 306 LEU A N 1
ATOM 2504 C CA . LEU A 1 306 ? -18.198 2.443 1.592 1.00 90.00 306 LEU A CA 1
ATOM 2505 C C . LEU A 1 306 ? -16.844 3.050 1.968 1.00 90.00 306 LEU A C 1
ATOM 2507 O O . LEU A 1 306 ? -15.903 2.295 2.194 1.00 90.00 306 LEU A O 1
ATOM 2511 N N . TYR A 1 307 ? -16.767 4.377 2.092 1.00 92.69 307 TYR A N 1
ATOM 2512 C CA . TYR A 1 307 ? -15.569 5.087 2.540 1.00 92.69 307 TYR A CA 1
ATOM 2513 C C . TYR A 1 307 ? -15.072 4.518 3.875 1.00 92.69 307 TYR A C 1
ATOM 2515 O O . TYR A 1 307 ? -13.945 4.035 3.973 1.00 92.69 307 TYR A O 1
ATOM 2523 N N . ARG A 1 308 ? -15.959 4.442 4.873 1.00 91.00 308 ARG A N 1
ATOM 2524 C CA . ARG A 1 308 ? -15.664 3.863 6.185 1.00 91.00 308 ARG A CA 1
ATOM 2525 C C . ARG A 1 308 ? -15.157 2.425 6.082 1.00 91.00 308 ARG A C 1
ATOM 2527 O O . ARG A 1 308 ? -14.137 2.084 6.673 1.00 91.00 308 ARG A O 1
ATOM 2534 N N . ARG A 1 309 ? -15.833 1.587 5.290 1.00 91.88 309 ARG A N 1
ATOM 2535 C CA . ARG A 1 309 ? -15.450 0.183 5.078 1.00 91.88 309 ARG A CA 1
ATOM 2536 C C . ARG A 1 309 ? -14.054 0.047 4.466 1.00 91.88 309 ARG A C 1
ATOM 2538 O O . ARG A 1 309 ? -13.329 -0.874 4.830 1.00 91.88 309 ARG A O 1
ATOM 2545 N N . ILE A 1 310 ? -13.682 0.932 3.542 1.00 94.94 310 ILE A N 1
ATOM 2546 C CA . ILE A 1 310 ? -12.348 0.949 2.931 1.00 94.94 310 ILE A CA 1
ATOM 2547 C C . ILE A 1 310 ? -11.290 1.217 4.002 1.00 94.94 310 ILE A C 1
ATOM 2549 O O . ILE A 1 310 ? -10.353 0.433 4.131 1.00 94.94 310 ILE A O 1
ATOM 2553 N N . TRP A 1 311 ? -11.469 2.254 4.819 1.00 95.31 311 TRP A N 1
ATOM 2554 C CA . TRP A 1 311 ? -10.506 2.599 5.868 1.00 95.31 311 TRP A CA 1
ATOM 2555 C C . TRP A 1 311 ? -10.444 1.569 6.993 1.00 95.31 311 TRP A C 1
ATOM 2557 O O . TRP A 1 311 ? -9.351 1.222 7.424 1.00 95.31 311 TRP A O 1
ATOM 2567 N N . GLN A 1 312 ? -11.577 0.999 7.406 1.00 93.12 312 GLN A N 1
ATOM 2568 C CA . GLN A 1 312 ? -11.604 -0.107 8.371 1.00 93.12 312 GLN A CA 1
ATOM 2569 C C . GLN A 1 312 ? -10.850 -1.333 7.848 1.00 93.12 312 GLN A C 1
ATOM 2571 O O . GLN A 1 312 ? -10.059 -1.930 8.570 1.00 93.12 312 GLN A O 1
ATOM 2576 N N . HIS A 1 313 ? -11.038 -1.682 6.573 1.00 94.62 313 HIS A N 1
ATOM 2577 C CA . HIS A 1 313 ? -10.327 -2.801 5.958 1.00 94.62 313 HIS A CA 1
ATOM 2578 C C . HIS A 1 313 ? -8.824 -2.532 5.792 1.00 94.62 313 HIS A C 1
ATOM 2580 O O . HIS A 1 313 ? -8.022 -3.469 5.793 1.00 94.62 313 HIS A O 1
ATOM 2586 N N . LEU A 1 314 ? -8.429 -1.269 5.607 1.00 95.69 314 LEU A N 1
ATOM 2587 C CA . LEU A 1 314 ? -7.024 -0.875 5.606 1.00 95.69 314 LEU A CA 1
ATOM 2588 C C . LEU A 1 314 ? -6.434 -0.997 7.017 1.00 95.69 314 LEU A C 1
ATOM 2590 O O . LEU A 1 314 ? -5.411 -1.652 7.183 1.00 95.69 314 LEU A O 1
ATOM 2594 N N . LEU A 1 315 ? -7.118 -0.444 8.023 1.00 94.06 315 LEU A N 1
ATOM 2595 C CA . LEU A 1 315 ? -6.715 -0.485 9.430 1.00 94.06 315 LEU A CA 1
ATOM 2596 C C . LEU A 1 315 ? -6.583 -1.919 9.958 1.00 94.06 315 LEU A C 1
ATOM 2598 O O . LEU A 1 315 ? -5.627 -2.235 10.656 1.00 94.06 315 LEU A O 1
ATOM 2602 N N . ASP A 1 316 ? -7.498 -2.803 9.561 1.00 93.31 316 ASP A N 1
ATOM 2603 C CA . ASP A 1 316 ? -7.497 -4.234 9.890 1.00 93.31 316 ASP A CA 1
ATOM 2604 C C . ASP A 1 316 ? -6.205 -4.970 9.493 1.00 93.31 316 ASP A C 1
ATOM 2606 O O . ASP A 1 316 ? -5.909 -6.040 10.034 1.00 93.31 316 ASP A O 1
ATOM 2610 N N . GLN A 1 317 ? -5.468 -4.440 8.514 1.00 94.50 317 GLN A N 1
ATOM 2611 C CA . GLN A 1 317 ? -4.226 -5.030 8.016 1.00 94.50 317 GLN A CA 1
ATOM 2612 C C . GLN A 1 317 ? -2.982 -4.479 8.705 1.00 94.50 317 GLN A C 1
ATOM 2614 O O . GLN A 1 317 ? -1.917 -5.073 8.554 1.00 94.50 317 GLN A O 1
ATOM 2619 N N . VAL A 1 318 ? -3.090 -3.348 9.404 1.00 94.50 318 VAL A N 1
ATOM 2620 C CA . VAL A 1 318 ? -1.947 -2.674 10.018 1.00 94.50 318 VAL A CA 1
ATOM 2621 C C . VAL A 1 318 ? -1.675 -3.317 11.380 1.00 94.50 318 VAL A C 1
ATOM 2623 O O . VAL A 1 318 ? -2.520 -3.216 12.274 1.00 94.50 318 VAL A O 1
ATOM 2626 N N . PRO A 1 319 ? -0.530 -4.001 11.558 1.00 94.94 319 PRO A N 1
ATOM 2627 C CA . PRO A 1 319 ? -0.172 -4.567 12.847 1.00 94.94 319 PRO A CA 1
ATOM 2628 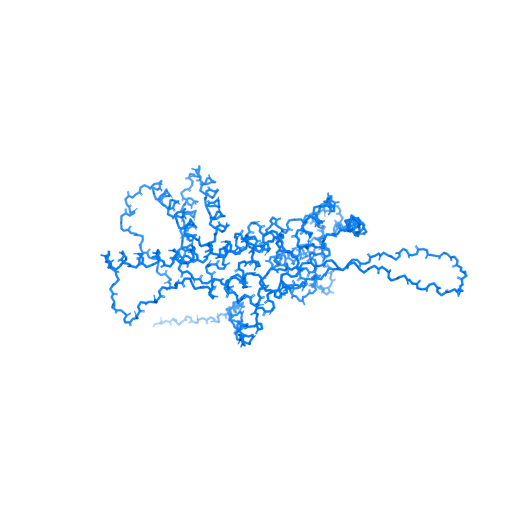C C . PRO A 1 319 ? 0.237 -3.462 13.819 1.00 94.94 319 PRO A C 1
ATOM 2630 O O . PRO A 1 319 ? 0.868 -2.476 13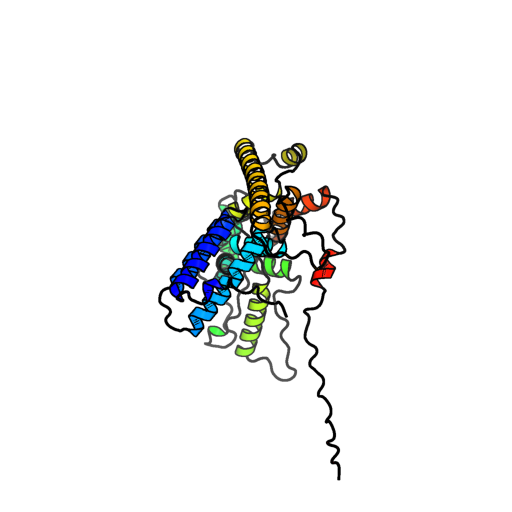.436 1.00 94.94 319 PRO A O 1
ATOM 2633 N N . VAL A 1 320 ? -0.090 -3.671 15.090 1.00 92.50 320 VAL A N 1
ATOM 2634 C CA . VAL A 1 320 ? 0.331 -2.823 16.204 1.00 92.50 320 VAL A CA 1
ATOM 2635 C C . VAL A 1 320 ? 1.294 -3.624 17.054 1.00 92.50 320 VAL A C 1
ATOM 2637 O O . VAL A 1 320 ? 0.948 -4.718 17.493 1.00 92.50 320 VAL A O 1
ATOM 2640 N N . ILE A 1 321 ? 2.500 -3.109 17.265 1.00 91.50 321 ILE A N 1
ATOM 2641 C CA . ILE A 1 321 ? 3.494 -3.769 18.108 1.00 91.50 321 ILE A CA 1
ATOM 2642 C C . ILE A 1 321 ? 3.432 -3.128 19.488 1.00 91.50 321 ILE A C 1
ATOM 2644 O O . ILE A 1 321 ? 3.616 -1.924 19.624 1.00 91.50 321 ILE A O 1
ATOM 2648 N N . HIS A 1 322 ? 3.195 -3.945 20.506 1.00 88.75 322 HIS A N 1
ATOM 2649 C CA . HIS A 1 322 ? 3.302 -3.547 21.901 1.00 88.75 322 HIS A CA 1
ATOM 2650 C C . HIS A 1 322 ? 4.554 -4.181 22.501 1.00 88.75 322 HIS A C 1
ATOM 2652 O O . HIS A 1 322 ? 4.756 -5.393 2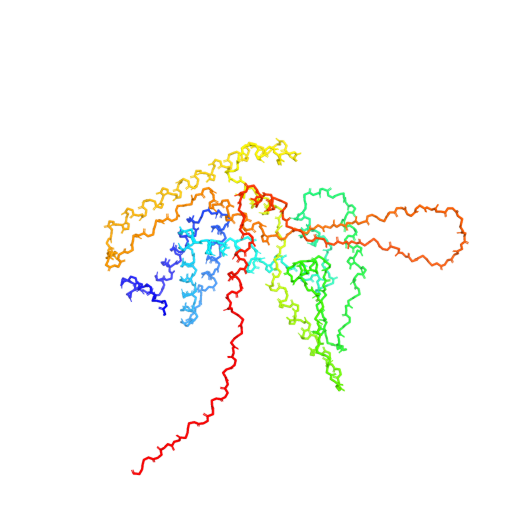2.380 1.00 88.75 322 HIS A O 1
ATOM 2658 N N . SER A 1 323 ? 5.384 -3.374 23.155 1.00 87.75 323 SER A N 1
ATOM 2659 C CA . SER A 1 323 ? 6.423 -3.858 24.059 1.00 87.75 323 SER A CA 1
ATOM 2660 C C . SER A 1 323 ? 5.792 -4.100 25.427 1.00 87.75 323 SER A C 1
ATOM 2662 O O . SER A 1 323 ? 5.279 -3.183 26.062 1.00 87.75 323 SER A O 1
ATOM 2664 N N . ASN A 1 324 ? 5.799 -5.350 25.879 1.00 87.56 324 ASN A N 1
ATOM 2665 C CA . ASN A 1 324 ? 5.479 -5.691 27.255 1.00 87.56 324 ASN A CA 1
ATOM 2666 C C . ASN A 1 324 ? 6.800 -5.913 27.992 1.00 87.56 324 ASN A C 1
ATOM 2668 O O . ASN A 1 324 ? 7.451 -6.958 27.849 1.00 87.56 324 ASN A O 1
ATOM 2672 N N . ILE A 1 325 ? 7.207 -4.877 28.721 1.00 83.19 325 ILE A N 1
ATOM 2673 C CA . ILE A 1 325 ? 8.323 -4.930 29.655 1.00 83.19 325 ILE A CA 1
ATOM 2674 C C . ILE A 1 325 ? 7.727 -5.436 30.962 1.00 83.19 325 ILE A C 1
ATOM 2676 O O . ILE A 1 325 ? 7.099 -4.681 31.699 1.00 83.19 325 ILE A O 1
ATOM 2680 N N . LYS A 1 326 ? 7.894 -6.732 31.232 1.00 82.50 326 LYS A N 1
ATOM 2681 C CA . LYS A 1 326 ? 7.600 -7.259 32.561 1.00 82.50 326 LYS A CA 1
ATOM 2682 C C . LYS A 1 326 ? 8.680 -6.714 33.485 1.00 82.50 326 LYS A C 1
ATOM 2684 O O . LYS A 1 326 ? 9.820 -7.171 33.410 1.00 82.50 326 LYS A O 1
ATOM 2689 N N . SER A 1 327 ? 8.345 -5.708 34.293 1.00 77.44 327 SER A N 1
ATOM 2690 C CA . SER A 1 327 ? 9.175 -5.345 35.439 1.00 77.44 327 SER A CA 1
ATOM 2691 C C . SER A 1 327 ? 9.373 -6.617 36.249 1.00 77.44 327 SER A C 1
ATOM 2693 O O . SER A 1 327 ? 8.387 -7.302 36.528 1.00 77.44 327 SER A O 1
ATOM 2695 N N . ALA A 1 328 ? 10.623 -6.978 36.543 1.00 73.75 328 ALA A N 1
ATOM 2696 C CA . ALA A 1 328 ? 10.902 -8.093 37.431 1.00 73.75 328 ALA A CA 1
ATOM 2697 C C . ALA A 1 328 ? 10.065 -7.879 38.694 1.00 73.75 328 ALA A C 1
ATOM 2699 O O . ALA A 1 328 ? 10.244 -6.865 39.372 1.00 73.75 328 ALA A O 1
ATOM 2700 N N . GLU A 1 329 ? 9.094 -8.763 38.944 1.00 73.50 329 GLU A N 1
ATOM 2701 C CA . GLU A 1 329 ? 8.361 -8.710 40.201 1.00 73.50 329 GLU A CA 1
ATOM 2702 C C . GLU A 1 329 ? 9.419 -8.764 41.302 1.00 73.50 329 GLU A C 1
ATOM 2704 O O . GLU A 1 329 ? 10.317 -9.617 41.220 1.00 73.50 329 GLU A O 1
ATOM 2709 N N . PRO A 1 330 ? 9.404 -7.813 42.252 1.00 73.06 330 PRO A N 1
ATOM 2710 C CA . PRO A 1 330 ? 10.328 -7.853 43.364 1.00 73.06 330 PRO A CA 1
ATOM 2711 C C . PRO A 1 330 ? 10.105 -9.203 44.029 1.00 73.06 330 PRO A C 1
ATOM 2713 O O . PRO A 1 330 ? 9.045 -9.457 44.590 1.00 73.06 330 PRO A O 1
ATOM 2716 N N . LEU A 1 331 ? 11.067 -10.113 43.864 1.00 71.81 331 LEU A N 1
ATOM 2717 C CA . LEU A 1 331 ? 11.040 -11.390 44.553 1.00 71.81 331 LEU A CA 1
ATOM 2718 C C . LEU A 1 331 ? 11.023 -11.031 46.025 1.00 71.81 331 LEU A C 1
ATOM 2720 O O . LEU A 1 331 ? 12.036 -10.541 46.532 1.00 71.81 331 LEU A O 1
ATOM 2724 N N . ASP A 1 332 ? 9.868 -11.217 46.662 1.00 72.75 332 ASP A N 1
ATOM 2725 C CA . ASP A 1 332 ? 9.716 -11.074 48.097 1.00 72.75 332 ASP A CA 1
ATOM 2726 C C . ASP A 1 332 ? 10.864 -11.850 48.726 1.00 72.75 332 ASP A C 1
ATOM 2728 O O . ASP A 1 332 ? 10.945 -13.079 48.623 1.00 72.75 332 ASP A O 1
ATOM 2732 N N . ARG A 1 333 ? 11.823 -11.097 49.279 1.00 64.38 333 ARG A N 1
ATOM 2733 C CA . ARG A 1 333 ? 12.996 -11.636 49.956 1.00 64.38 333 ARG A CA 1
ATOM 2734 C C . ARG A 1 333 ? 12.466 -12.439 51.133 1.00 64.38 333 ARG A C 1
ATOM 2736 O O . ARG A 1 333 ? 12.275 -11.895 52.220 1.00 64.38 333 ARG A O 1
ATOM 2743 N N . LYS A 1 334 ? 12.225 -13.734 50.929 1.00 70.94 334 LYS A N 1
ATOM 2744 C CA . LYS A 1 334 ? 12.088 -14.681 52.028 1.00 70.94 334 LYS A CA 1
ATOM 2745 C C . LYS A 1 334 ? 13.399 -14.607 52.805 1.00 70.94 334 LYS A C 1
ATOM 2747 O O . LYS A 1 334 ? 14.447 -15.022 52.320 1.00 70.94 334 LYS A O 1
ATOM 2752 N N . LYS A 1 335 ? 13.334 -13.952 53.967 1.00 70.06 335 LYS A N 1
ATOM 2753 C CA . LYS A 1 335 ? 14.428 -13.841 54.930 1.00 70.06 335 LYS A CA 1
ATOM 2754 C C . LYS A 1 335 ? 14.849 -15.253 55.324 1.00 70.06 335 LYS A C 1
ATOM 2756 O O . LYS A 1 335 ? 14.043 -15.978 55.895 1.00 70.06 335 LYS A O 1
ATOM 2761 N N . GLY A 1 336 ? 16.098 -15.602 55.046 1.00 71.25 336 GLY A N 1
ATOM 2762 C CA . GLY A 1 336 ? 16.732 -16.786 55.615 1.00 71.25 336 GLY A CA 1
ATOM 2763 C C . GLY A 1 336 ? 17.351 -17.704 54.576 1.00 71.25 336 GLY A C 1
ATOM 2764 O O . GLY A 1 336 ? 16.790 -18.752 54.292 1.00 71.25 336 GLY A O 1
ATOM 2765 N N . LEU A 1 337 ? 18.496 -17.299 54.027 1.00 64.31 337 LEU A N 1
ATOM 2766 C CA . LEU A 1 337 ? 19.716 -18.115 53.995 1.00 64.31 337 LEU A CA 1
ATOM 2767 C C . LEU A 1 337 ? 20.849 -17.277 53.377 1.00 64.31 337 LEU A C 1
ATOM 2769 O O . LEU A 1 337 ? 20.646 -16.714 52.297 1.00 64.31 337 LEU A O 1
ATOM 2773 N N . PRO A 1 338 ? 22.013 -17.155 54.030 1.00 67.88 338 PRO A N 1
ATOM 2774 C CA . PRO A 1 338 ? 23.239 -16.798 53.341 1.00 67.88 338 PRO A CA 1
ATOM 2775 C C . PRO A 1 338 ? 23.776 -18.064 52.659 1.00 67.88 338 PRO A C 1
ATOM 2777 O O . PRO A 1 338 ? 23.789 -19.122 53.275 1.00 67.88 338 PRO A O 1
ATOM 2780 N N . ASP A 1 339 ? 24.118 -17.983 51.376 1.00 52.97 339 ASP A N 1
ATOM 2781 C CA . ASP A 1 339 ? 25.446 -18.398 50.919 1.00 52.97 339 ASP A CA 1
ATOM 2782 C C . ASP A 1 339 ? 25.672 -18.066 49.443 1.00 52.97 339 ASP A C 1
ATOM 2784 O O . ASP A 1 339 ? 24.761 -17.995 48.616 1.00 52.97 339 ASP A O 1
ATOM 2788 N N . GLU A 1 340 ? 26.931 -17.726 49.205 1.00 63.41 340 GLU A N 1
ATOM 2789 C CA . GLU A 1 340 ? 27.515 -17.016 48.082 1.00 63.41 340 GLU A CA 1
ATOM 2790 C C . GLU A 1 340 ? 27.617 -17.830 46.782 1.00 63.41 340 GLU A C 1
ATOM 2792 O O . GLU A 1 340 ? 27.518 -19.052 46.755 1.00 63.41 340 GLU A O 1
ATOM 2797 N N . SER A 1 341 ? 27.941 -17.100 45.709 1.00 59.44 341 SER A N 1
ATOM 2798 C CA . SER A 1 341 ? 28.408 -17.567 44.394 1.00 59.44 341 SER A CA 1
ATOM 2799 C C . SER A 1 341 ? 27.359 -18.160 43.450 1.00 59.44 341 SER A C 1
ATOM 2801 O O . SER A 1 341 ? 27.324 -19.345 43.172 1.00 59.44 341 SER A O 1
ATOM 2803 N N . ASP A 1 342 ? 26.502 -17.287 42.917 1.00 57.41 342 ASP A N 1
ATOM 2804 C CA . ASP A 1 342 ? 26.326 -17.149 41.464 1.00 57.41 342 ASP A CA 1
ATOM 2805 C C . ASP A 1 342 ? 25.286 -16.059 41.196 1.00 57.41 342 ASP A C 1
ATOM 2807 O O . ASP A 1 342 ? 24.073 -16.288 41.149 1.00 57.41 342 ASP A O 1
ATOM 2811 N N . ALA A 1 343 ? 25.777 -14.828 41.022 1.00 60.91 343 ALA A N 1
ATOM 2812 C CA . ALA A 1 343 ? 24.988 -13.683 40.582 1.00 60.91 343 ALA A CA 1
ATOM 2813 C C . ALA A 1 343 ? 24.573 -13.870 39.111 1.00 60.91 343 ALA A C 1
ATOM 2815 O O . ALA A 1 343 ? 25.016 -13.159 38.210 1.00 60.91 343 ALA A O 1
ATOM 2816 N N . THR A 1 344 ? 23.713 -14.855 38.857 1.00 63.22 344 THR A N 1
ATOM 2817 C CA . THR A 1 344 ? 23.017 -15.022 37.587 1.00 63.22 344 THR A CA 1
ATOM 2818 C C . THR A 1 344 ? 22.085 -13.830 37.423 1.00 63.22 344 THR A C 1
ATOM 2820 O O . THR A 1 344 ? 21.008 -13.729 38.015 1.00 63.22 344 THR A O 1
ATOM 2823 N N . SER A 1 345 ? 22.555 -12.856 36.651 1.00 64.62 345 SER A N 1
ATOM 2824 C CA . SER A 1 345 ? 21.828 -11.649 36.300 1.00 64.62 345 SER A CA 1
ATOM 2825 C C . SER A 1 345 ? 20.503 -12.036 35.640 1.00 64.62 345 SER A C 1
ATOM 2827 O O . SER A 1 345 ? 20.441 -12.458 34.485 1.00 64.62 345 SER A O 1
ATOM 2829 N N . LYS A 1 346 ? 19.402 -11.926 36.392 1.00 68.81 346 LYS A N 1
ATOM 2830 C CA . LYS A 1 346 ? 18.044 -12.105 35.866 1.00 68.81 346 LYS A CA 1
ATOM 2831 C C . LYS A 1 346 ? 17.768 -10.965 34.888 1.00 68.81 346 LYS A C 1
ATOM 2833 O O . LYS A 1 346 ? 17.315 -9.895 35.277 1.00 68.81 346 LYS A O 1
ATOM 2838 N N . SER A 1 347 ? 18.096 -11.178 33.617 1.00 67.94 347 SER A N 1
ATOM 2839 C CA . SER A 1 347 ? 17.893 -10.189 32.562 1.00 67.94 347 SER A CA 1
ATOM 2840 C C . SER A 1 347 ? 16.400 -9.897 32.398 1.00 67.94 347 SER A C 1
ATOM 2842 O O . SER A 1 347 ? 15.602 -10.827 32.237 1.00 67.94 347 SER A O 1
ATOM 2844 N N . ASN A 1 348 ? 16.023 -8.618 32.386 1.00 75.00 348 ASN A N 1
ATOM 2845 C CA . ASN A 1 348 ? 14.659 -8.189 32.087 1.00 75.00 348 ASN A CA 1
ATOM 2846 C C . ASN A 1 348 ? 14.232 -8.725 30.710 1.00 75.00 348 ASN A C 1
ATOM 2848 O O . ASN A 1 348 ? 14.768 -8.331 29.673 1.00 75.00 348 ASN A O 1
ATOM 2852 N N . LYS A 1 349 ? 13.253 -9.635 30.688 1.00 79.88 349 LYS A N 1
ATOM 2853 C CA . LYS A 1 349 ? 12.753 -10.231 29.446 1.00 79.88 349 LYS A CA 1
ATOM 2854 C C . LYS A 1 349 ? 11.739 -9.291 28.797 1.00 79.88 349 LYS A C 1
ATOM 2856 O O . LYS A 1 349 ? 10.585 -9.223 29.218 1.00 79.88 349 LYS A O 1
ATOM 2861 N N . CYS A 1 350 ? 12.155 -8.590 27.745 1.00 82.88 350 CYS A N 1
ATOM 2862 C CA . CYS A 1 350 ? 11.245 -7.810 26.910 1.00 82.88 350 CYS A CA 1
ATOM 2863 C C . CYS A 1 350 ? 10.484 -8.752 25.967 1.00 82.88 350 CYS A C 1
ATOM 2865 O O . CYS A 1 350 ? 11.087 -9.541 25.238 1.00 82.88 350 CYS A O 1
ATOM 2867 N N . SER A 1 351 ? 9.151 -8.697 25.980 1.00 88.44 351 SER A N 1
ATOM 2868 C CA . SER A 1 351 ? 8.314 -9.486 25.070 1.00 88.44 351 SER A CA 1
ATOM 2869 C C . SER A 1 351 ? 7.517 -8.569 24.149 1.00 88.44 351 SER A C 1
ATOM 2871 O O . SER A 1 351 ? 6.962 -7.566 24.589 1.00 88.44 351 SER A O 1
ATOM 2873 N N . PHE A 1 352 ? 7.458 -8.906 22.861 1.00 90.81 352 PHE A N 1
ATOM 2874 C CA . PHE A 1 352 ? 6.698 -8.142 21.874 1.00 90.81 352 PHE A CA 1
ATOM 2875 C C . PHE A 1 352 ? 5.414 -8.884 21.528 1.00 90.81 352 PHE A C 1
ATOM 2877 O O . PHE A 1 352 ? 5.445 -10.045 21.113 1.00 90.81 352 PHE A O 1
ATOM 2884 N N . VAL A 1 353 ? 4.283 -8.202 21.680 1.00 91.56 353 VAL A N 1
ATOM 2885 C CA . VAL A 1 353 ? 2.965 -8.720 21.310 1.00 91.56 353 VAL A CA 1
ATOM 2886 C C . VAL A 1 353 ? 2.448 -7.901 20.144 1.00 91.56 353 VAL A C 1
ATOM 2888 O O . VAL A 1 353 ? 2.402 -6.674 20.202 1.00 91.56 353 VAL A O 1
ATOM 2891 N N . VAL A 1 354 ? 2.051 -8.584 19.073 1.00 90.94 354 VAL A N 1
ATOM 2892 C CA . VAL A 1 354 ? 1.431 -7.929 17.924 1.00 90.94 354 VAL A CA 1
ATOM 2893 C C . VAL A 1 354 ? -0.076 -8.055 18.052 1.00 90.94 354 VAL A C 1
ATOM 2895 O O . VAL A 1 354 ? -0.612 -9.161 18.064 1.00 90.94 354 VAL A O 1
ATOM 2898 N N . SER A 1 355 ? -0.760 -6.922 18.132 1.00 90.75 355 SER A N 1
ATOM 2899 C CA . SER A 1 355 ? -2.217 -6.846 18.158 1.00 90.75 355 SER A CA 1
ATOM 2900 C C . SER A 1 355 ? -2.738 -6.191 16.871 1.00 90.75 355 SER A C 1
ATOM 2902 O O . SER A 1 355 ? -1.974 -5.688 16.039 1.00 90.75 355 SER A O 1
ATOM 2904 N N . LYS A 1 356 ? -4.058 -6.221 16.673 1.00 88.19 356 LYS A N 1
ATOM 2905 C CA . LYS A 1 356 ? -4.720 -5.331 15.706 1.00 88.19 356 LYS A CA 1
ATOM 2906 C C . LYS A 1 356 ? -5.210 -4.103 16.453 1.00 88.19 356 LYS A C 1
ATOM 2908 O O . LYS A 1 356 ? -5.504 -4.198 17.642 1.00 88.19 356 LYS A O 1
ATOM 2913 N N . SER A 1 357 ? -5.386 -2.988 15.744 1.00 83.81 357 SER A N 1
ATOM 2914 C CA . SER A 1 357 ? -5.973 -1.787 16.345 1.00 83.81 357 SER A CA 1
ATOM 2915 C C . SER A 1 357 ? -7.295 -2.142 17.056 1.00 83.81 357 SER A C 1
ATOM 2917 O O . SER A 1 357 ? -8.151 -2.789 16.440 1.00 83.81 357 SER A O 1
ATOM 2919 N N . PRO A 1 358 ? -7.499 -1.753 18.328 1.00 79.44 358 PRO A N 1
ATOM 2920 C CA . PRO A 1 358 ? -8.718 -2.081 19.079 1.00 79.44 358 PRO A CA 1
ATOM 2921 C C . PRO A 1 358 ? -9.981 -1.548 18.386 1.00 79.44 358 PRO A C 1
ATOM 2923 O O . PRO A 1 358 ? -11.031 -2.194 18.378 1.00 79.44 358 PRO A O 1
ATOM 2926 N N . LEU A 1 359 ? -9.843 -0.423 17.681 1.00 74.50 359 LEU A N 1
ATOM 2927 C CA . LEU A 1 359 ? -10.903 0.207 16.890 1.00 74.50 359 LEU A CA 1
ATOM 2928 C C . LEU A 1 359 ? -11.353 -0.656 15.708 1.00 74.50 359 LEU A C 1
ATOM 2930 O O . LEU A 1 359 ? -12.511 -0.609 15.292 1.00 74.50 359 LEU A O 1
ATOM 2934 N N . SER A 1 360 ? -10.444 -1.475 15.181 1.00 73.62 360 SER A N 1
ATOM 2935 C CA . SER A 1 360 ? -10.731 -2.399 14.088 1.00 73.62 360 SER A CA 1
ATOM 2936 C C . SER A 1 360 ? -11.671 -3.533 14.527 1.00 73.62 360 SER A C 1
ATOM 2938 O O . SER A 1 360 ? -12.535 -3.963 13.761 1.00 73.62 360 SER A O 1
ATOM 2940 N N . TYR A 1 361 ? -11.573 -3.972 15.789 1.00 63.09 361 TYR A N 1
ATOM 2941 C CA . TYR A 1 361 ? -12.424 -5.019 16.356 1.00 63.09 361 TYR A CA 1
ATOM 2942 C C . TYR A 1 361 ? -13.832 -4.515 16.677 1.00 63.09 361 TYR A C 1
ATOM 2944 O O . TYR A 1 361 ? -14.810 -5.159 16.295 1.00 63.09 361 TYR A O 1
ATOM 2952 N N . GLN A 1 362 ? -13.959 -3.351 17.315 1.00 63.06 362 GLN A N 1
ATOM 2953 C CA . GLN A 1 362 ? -15.265 -2.816 17.723 1.00 63.06 362 GLN A CA 1
ATOM 2954 C C . GLN A 1 362 ? -16.150 -2.425 16.530 1.00 63.06 362 GLN A C 1
ATOM 2956 O O . GLN A 1 362 ? -17.356 -2.670 16.539 1.00 63.06 362 GLN A O 1
ATOM 2961 N N . ALA A 1 363 ? -15.551 -1.938 15.438 1.00 59.78 363 ALA A N 1
ATOM 2962 C CA . ALA A 1 363 ? -16.265 -1.673 14.190 1.00 59.78 363 ALA A CA 1
ATOM 2963 C C . ALA A 1 363 ? -16.981 -2.913 13.613 1.00 59.78 363 ALA A C 1
ATOM 2965 O O . ALA A 1 363 ? -18.039 -2.796 12.985 1.00 59.78 363 ALA A O 1
ATOM 2966 N N . ARG A 1 364 ? -16.417 -4.112 13.814 1.00 61.97 364 ARG A N 1
ATOM 2967 C CA . ARG A 1 364 ? -17.005 -5.370 13.326 1.00 61.97 364 ARG A CA 1
ATOM 2968 C C . ARG A 1 364 ? -18.212 -5.792 14.154 1.00 61.97 364 ARG A C 1
ATOM 2970 O O . ARG A 1 364 ? -19.177 -6.284 13.577 1.00 61.97 364 ARG A O 1
ATOM 2977 N N . TYR A 1 365 ? -18.167 -5.566 15.467 1.00 61.75 365 TYR A N 1
ATOM 2978 C CA . TYR A 1 365 ? -19.280 -5.863 16.367 1.00 61.75 365 TYR A CA 1
ATOM 2979 C C . TYR A 1 365 ? -20.473 -4.932 16.111 1.00 61.75 365 TYR A C 1
ATOM 2981 O O . TYR A 1 365 ? -21.580 -5.412 15.878 1.00 61.75 365 TYR A O 1
ATOM 2989 N N . ASN A 1 366 ? -20.245 -3.617 16.023 1.00 55.72 366 ASN A N 1
ATOM 2990 C CA . ASN A 1 366 ? -21.339 -2.638 15.928 1.00 55.72 366 ASN A CA 1
ATOM 2991 C C . ASN A 1 366 ? -22.053 -2.622 14.569 1.00 55.72 366 ASN A C 1
ATOM 2993 O O . ASN A 1 366 ? -23.182 -2.157 14.458 1.00 55.72 366 ASN A O 1
ATOM 2997 N N . THR A 1 367 ? -21.424 -3.120 13.502 1.00 55.88 367 THR A N 1
ATOM 2998 C CA . THR A 1 367 ? -22.040 -3.101 12.164 1.00 55.88 367 THR A CA 1
ATOM 2999 C C . THR A 1 367 ? -23.002 -4.263 11.906 1.00 55.88 367 THR A C 1
ATOM 3001 O O . THR A 1 367 ? -23.539 -4.351 10.800 1.00 55.88 367 THR A O 1
ATOM 3004 N N . GLY A 1 368 ? -23.209 -5.168 12.874 1.00 53.28 368 GLY A N 1
ATOM 3005 C CA . GLY A 1 368 ? -24.068 -6.349 12.705 1.00 53.28 368 GLY A CA 1
ATOM 3006 C C . GLY A 1 368 ? -23.613 -7.276 11.569 1.00 53.28 368 GLY A C 1
ATOM 3007 O O . GLY A 1 368 ? -24.360 -8.146 11.118 1.00 53.28 368 GLY A O 1
ATOM 3008 N N . LEU A 1 369 ? -22.389 -7.090 11.062 1.00 51.94 369 LEU A N 1
ATOM 3009 C CA . LEU A 1 369 ? -21.841 -7.850 9.949 1.00 51.94 369 LEU A CA 1
ATOM 3010 C C . LEU A 1 369 ? -21.405 -9.228 10.469 1.00 51.94 369 LEU A C 1
ATOM 3012 O O . LEU A 1 369 ? -20.223 -9.465 10.713 1.00 51.94 369 LEU A O 1
ATOM 3016 N N . LYS A 1 370 ? -22.361 -10.166 10.575 1.00 51.94 370 LYS A N 1
ATOM 3017 C CA . LYS A 1 370 ? -22.146 -11.626 10.711 1.00 51.94 370 LYS A CA 1
ATOM 3018 C C . LYS A 1 370 ? -21.444 -12.214 9.466 1.00 51.94 370 LYS A C 1
ATOM 3020 O O . LYS A 1 370 ? -21.930 -13.149 8.839 1.00 51.94 370 LYS A O 1
ATOM 3025 N N . LEU A 1 371 ? -20.326 -11.633 9.031 1.00 49.41 371 LEU A N 1
ATOM 3026 C CA . LEU A 1 371 ? -19.674 -11.933 7.747 1.00 49.41 371 LEU A CA 1
ATOM 3027 C C . LEU A 1 371 ? -18.425 -12.817 7.873 1.00 49.41 371 LEU A C 1
ATOM 3029 O O . LEU A 1 371 ? -17.805 -13.145 6.860 1.00 49.41 371 LEU A O 1
ATOM 3033 N N . HIS A 1 372 ? -18.068 -13.249 9.086 1.00 44.72 372 HIS A N 1
ATOM 3034 C CA . HIS A 1 372 ? -16.799 -13.947 9.329 1.00 44.72 372 HIS A CA 1
ATOM 3035 C C . HIS A 1 372 ? -16.720 -15.405 8.860 1.00 44.72 372 HIS A C 1
ATOM 3037 O O . HIS A 1 372 ? -15.626 -15.956 8.843 1.00 44.72 372 HIS A O 1
ATOM 3043 N N . SER A 1 373 ? -17.795 -16.027 8.365 1.00 46.06 373 SER A N 1
ATOM 3044 C CA . SER A 1 373 ? -17.698 -17.403 7.841 1.00 46.06 373 SER A CA 1
ATOM 3045 C C . SER A 1 373 ? -17.515 -17.514 6.321 1.00 46.06 373 SER A C 1
ATOM 3047 O O . SER A 1 373 ? -17.043 -18.546 5.848 1.00 46.06 373 SER A O 1
ATOM 3049 N N . LYS A 1 374 ? -17.829 -16.479 5.521 1.00 45.88 374 LYS A N 1
ATOM 3050 C CA . LYS A 1 374 ? -17.850 -16.616 4.043 1.00 45.88 374 LYS A CA 1
ATOM 3051 C C . LYS A 1 374 ? -16.709 -15.921 3.292 1.00 45.88 374 LYS A C 1
ATOM 3053 O O . LYS A 1 374 ? -16.398 -16.340 2.181 1.00 45.88 374 LYS A O 1
ATOM 3058 N N . VAL A 1 375 ? -16.037 -14.916 3.863 1.00 47.09 375 VAL A N 1
ATOM 3059 C CA . VAL A 1 375 ? -14.986 -14.168 3.130 1.00 47.09 375 VAL A CA 1
ATOM 3060 C C . VAL A 1 375 ? -13.655 -14.929 3.057 1.00 47.09 375 VAL A C 1
ATOM 3062 O O . VAL A 1 375 ? -13.006 -14.897 2.015 1.00 47.09 375 VAL A O 1
ATOM 3065 N N . ASN A 1 376 ? -13.319 -15.752 4.058 1.00 41.81 376 ASN A N 1
ATOM 3066 C CA . ASN A 1 376 ? -12.157 -16.656 3.986 1.00 41.81 376 ASN A CA 1
ATOM 3067 C C . ASN A 1 376 ? -12.305 -17.765 2.923 1.00 41.81 376 ASN A C 1
ATOM 3069 O O . ASN A 1 376 ? -11.347 -18.484 2.642 1.00 41.81 376 ASN A O 1
ATOM 3073 N N . ARG A 1 377 ? -13.488 -17.913 2.307 1.00 38.81 377 ARG A N 1
ATOM 3074 C CA . ARG A 1 377 ? -13.709 -18.850 1.199 1.00 38.81 377 ARG A CA 1
ATOM 3075 C C . ARG A 1 377 ? -13.180 -18.314 -0.134 1.00 38.81 377 ARG A C 1
ATOM 3077 O O . ARG A 1 377 ? -12.819 -19.123 -0.975 1.00 38.81 377 ARG A O 1
ATOM 3084 N N . PHE A 1 378 ? -13.061 -16.993 -0.313 1.00 36.44 378 PHE A N 1
ATOM 3085 C CA . PHE A 1 378 ? -12.536 -16.410 -1.558 1.00 36.44 378 PHE A CA 1
ATOM 3086 C C . PHE A 1 378 ? -11.007 -16.465 -1.663 1.00 36.44 378 PHE A C 1
ATOM 3088 O O . PHE A 1 378 ? -10.497 -16.616 -2.769 1.00 36.44 378 PHE A O 1
ATOM 3095 N N . ASP A 1 379 ? -10.283 -16.452 -0.541 1.00 38.00 379 ASP A N 1
ATOM 3096 C CA . ASP A 1 379 ? -8.824 -16.657 -0.538 1.00 38.00 379 ASP A CA 1
ATOM 3097 C C . ASP A 1 379 ? -8.432 -18.149 -0.621 1.00 38.00 379 ASP A C 1
ATOM 3099 O O . ASP A 1 379 ? -7.268 -18.477 -0.846 1.00 38.00 379 ASP A O 1
ATOM 3103 N N . LYS A 1 380 ? -9.411 -19.064 -0.503 1.00 38.00 380 LYS A N 1
ATOM 3104 C CA . LYS A 1 380 ? -9.256 -20.511 -0.741 1.00 38.00 380 LYS A CA 1
ATOM 3105 C C . LYS A 1 380 ? -9.614 -20.952 -2.168 1.00 38.00 380 LYS A C 1
ATOM 3107 O O . LYS A 1 380 ? -9.444 -22.128 -2.481 1.00 38.00 380 LYS A O 1
ATOM 3112 N N . ILE A 1 381 ? -10.046 -20.049 -3.056 1.00 36.84 381 ILE A N 1
ATOM 3113 C CA . ILE A 1 381 ? -10.214 -20.371 -4.484 1.00 36.84 381 ILE A CA 1
ATOM 3114 C C . ILE A 1 381 ? -8.839 -20.297 -5.169 1.00 36.84 381 ILE A C 1
ATOM 3116 O O . ILE A 1 381 ? -8.459 -19.291 -5.757 1.00 36.84 381 ILE A O 1
ATOM 3120 N N . GLY A 1 382 ? -8.077 -21.382 -5.021 1.00 34.06 382 GLY A N 1
ATOM 3121 C CA . GLY A 1 382 ? -7.283 -21.986 -6.094 1.00 34.06 382 GLY A CA 1
ATOM 3122 C C . GLY A 1 382 ? -6.335 -21.093 -6.900 1.00 34.06 382 GLY A C 1
ATOM 3123 O O . GLY A 1 382 ? -6.519 -20.920 -8.098 1.00 34.06 382 GLY A O 1
ATOM 3124 N N . LEU A 1 383 ? -5.249 -20.635 -6.275 1.00 31.52 383 LEU A N 1
ATOM 3125 C CA . LEU A 1 383 ? -3.944 -20.471 -6.945 1.00 31.52 383 LEU A CA 1
ATOM 3126 C C . LEU A 1 383 ? -2.875 -21.326 -6.236 1.00 31.52 383 LEU A C 1
ATOM 3128 O O . LEU A 1 383 ? -1.708 -20.952 -6.121 1.00 31.52 383 LEU A O 1
ATOM 3132 N N . SER A 1 384 ? -3.285 -22.485 -5.714 1.00 31.58 384 SER A N 1
ATOM 3133 C CA . SER A 1 384 ? -2.375 -23.540 -5.281 1.00 31.58 384 SER A CA 1
ATOM 3134 C C . SER A 1 384 ? -2.049 -24.424 -6.479 1.00 31.58 384 SER A C 1
ATOM 3136 O O . SER A 1 384 ? -2.909 -25.162 -6.933 1.00 31.58 384 SER A O 1
ATOM 3138 N N . GLN A 1 385 ? -0.805 -24.302 -6.940 1.00 32.31 385 GLN A N 1
ATOM 3139 C CA . GLN A 1 385 ? -0.010 -25.301 -7.659 1.00 32.31 385 GLN A CA 1
ATOM 3140 C C . GLN A 1 385 ? -0.666 -25.954 -8.881 1.00 32.31 385 GLN A C 1
ATOM 3142 O O . GLN A 1 385 ? -1.561 -26.782 -8.770 1.00 32.31 385 GLN A O 1
ATOM 3147 N N . GLY A 1 386 ? -0.131 -25.618 -10.058 1.00 28.48 386 GLY A N 1
ATOM 3148 C CA . GLY A 1 386 ? -0.311 -26.452 -11.235 1.00 28.48 386 GLY A CA 1
ATOM 3149 C C . GLY A 1 386 ? 0.087 -27.882 -10.893 1.00 28.48 386 GLY A C 1
ATOM 3150 O O . GLY A 1 386 ? 1.221 -28.139 -10.488 1.00 28.48 386 GLY A O 1
ATOM 3151 N N . THR A 1 387 ? -0.873 -28.783 -11.034 1.00 31.91 387 THR A N 1
ATOM 3152 C CA . THR A 1 387 ? -0.616 -30.179 -11.340 1.00 31.91 387 THR A CA 1
ATOM 3153 C C . THR A 1 387 ? 0.390 -30.217 -12.486 1.00 31.91 387 THR A C 1
ATOM 3155 O O . THR A 1 387 ? 0.177 -29.630 -13.548 1.00 31.91 387 THR A O 1
ATOM 3158 N N . VAL A 1 388 ? 1.535 -30.842 -12.227 1.00 37.88 388 VAL A N 1
ATOM 3159 C CA . VAL A 1 388 ? 2.467 -31.251 -13.275 1.00 37.88 388 VAL A CA 1
ATOM 3160 C C . VAL A 1 388 ? 1.664 -32.149 -14.221 1.00 37.88 388 VAL A C 1
ATOM 3162 O O . VAL A 1 388 ? 1.032 -33.083 -13.726 1.00 37.88 388 VAL A O 1
ATOM 3165 N N . PRO A 1 389 ? 1.600 -31.859 -15.532 1.00 35.47 389 PRO A N 1
ATOM 3166 C CA . PRO A 1 389 ? 0.960 -32.774 -16.461 1.00 35.47 389 PRO A CA 1
ATOM 3167 C C . PRO A 1 389 ? 1.705 -34.108 -16.401 1.00 35.47 389 PRO A C 1
ATOM 3169 O O . PRO A 1 389 ? 2.933 -34.140 -16.506 1.00 35.47 389 PRO A O 1
ATOM 3172 N N . GLU A 1 390 ? 0.958 -35.191 -16.193 1.00 42.53 390 GLU A N 1
ATOM 3173 C CA . GLU A 1 390 ? 1.460 -36.548 -16.382 1.00 42.53 390 GLU A CA 1
ATOM 3174 C C . GLU A 1 390 ? 2.182 -36.667 -17.734 1.00 42.53 390 GLU A C 1
ATOM 3176 O O . GLU A 1 390 ? 1.750 -36.052 -18.721 1.00 42.53 390 GLU A O 1
ATOM 3181 N N . PRO A 1 391 ? 3.263 -37.463 -17.816 1.00 44.94 391 PRO A N 1
ATOM 3182 C CA . PRO A 1 391 ? 3.876 -37.794 -19.089 1.00 44.94 391 PRO A CA 1
ATOM 3183 C C . PRO A 1 391 ? 2.837 -38.508 -19.954 1.00 44.94 391 PRO A C 1
ATOM 3185 O O . PRO A 1 391 ? 2.408 -39.624 -19.672 1.00 44.94 391 PRO A O 1
ATOM 3188 N N . THR A 1 392 ? 2.416 -37.829 -21.016 1.00 42.00 392 THR A N 1
ATOM 3189 C CA . THR A 1 392 ? 1.502 -38.366 -22.017 1.00 42.00 392 THR A CA 1
ATOM 3190 C C . THR A 1 392 ? 2.188 -39.562 -22.667 1.00 42.00 392 THR A C 1
ATOM 3192 O O . THR A 1 392 ? 3.193 -39.410 -23.363 1.00 42.00 392 THR A O 1
ATOM 3195 N N . GLN A 1 393 ? 1.671 -40.760 -22.400 1.00 44.28 393 GLN A N 1
ATOM 3196 C CA . GLN A 1 393 ? 2.112 -41.977 -23.066 1.00 44.28 393 GLN A CA 1
ATOM 3197 C C . GLN A 1 393 ? 1.917 -41.846 -24.583 1.00 44.28 393 GLN A C 1
ATOM 3199 O O . GLN A 1 393 ? 0.953 -41.251 -25.070 1.00 44.28 393 GLN A O 1
ATOM 3204 N N . GLY A 1 394 ? 2.900 -42.367 -25.317 1.00 39.78 394 GLY A N 1
ATOM 3205 C CA . GLY A 1 394 ? 3.107 -42.159 -26.743 1.00 39.78 394 GLY A CA 1
ATOM 3206 C C . GLY A 1 394 ? 1.891 -42.453 -27.620 1.00 39.78 394 GLY A C 1
ATOM 3207 O O . GLY A 1 394 ? 1.291 -43.525 -27.587 1.00 39.78 394 GLY A O 1
ATOM 3208 N N . ARG A 1 395 ? 1.589 -41.495 -28.497 1.00 43.47 395 ARG A N 1
ATOM 3209 C CA . ARG A 1 395 ? 0.665 -41.671 -29.615 1.00 43.47 395 ARG A CA 1
ATOM 3210 C C . ARG A 1 395 ? 1.362 -42.532 -30.678 1.00 43.47 395 ARG A C 1
ATOM 3212 O O . ARG A 1 395 ? 2.274 -42.058 -31.355 1.00 43.47 395 ARG A O 1
ATOM 3219 N N . LYS A 1 396 ? 0.947 -43.798 -30.809 1.00 56.22 396 LYS A N 1
ATOM 3220 C CA . LYS A 1 396 ? 1.326 -44.683 -31.923 1.00 56.22 396 LYS A CA 1
ATOM 3221 C C . LYS A 1 396 ? 0.989 -43.995 -33.252 1.00 56.22 396 LYS A C 1
ATOM 3223 O O . LYS A 1 396 ? -0.165 -43.643 -33.495 1.00 56.22 396 LYS A O 1
ATOM 3228 N N . LYS A 1 397 ? 1.999 -43.805 -34.105 1.00 59.16 397 LYS A N 1
ATOM 3229 C CA . LYS A 1 397 ? 1.810 -43.473 -35.521 1.00 59.16 397 LYS A CA 1
ATOM 3230 C C . LYS A 1 397 ? 1.193 -44.695 -36.198 1.00 59.16 397 LYS A C 1
ATOM 3232 O O . LYS A 1 397 ? 1.839 -45.731 -36.289 1.00 59.16 397 LYS A O 1
ATOM 3237 N N . ILE A 1 398 ? -0.051 -44.568 -36.645 1.00 58.31 398 ILE A N 1
ATOM 3238 C CA . ILE A 1 398 ? -0.646 -45.493 -37.609 1.00 58.31 398 ILE A CA 1
ATOM 3239 C C . ILE A 1 398 ? -0.132 -45.046 -38.977 1.00 58.31 398 ILE A C 1
ATOM 3241 O O . ILE A 1 398 ? -0.524 -43.994 -39.479 1.00 58.31 398 ILE A O 1
ATOM 3245 N N . SER A 1 399 ? 0.802 -45.810 -39.534 1.00 58.69 399 SER A N 1
ATOM 3246 C CA . SER A 1 399 ? 1.154 -45.763 -40.949 1.00 58.69 399 SER A CA 1
ATOM 3247 C C . SER A 1 399 ? -0.014 -46.340 -41.746 1.00 58.69 399 SER A C 1
ATOM 3249 O O . SER A 1 399 ? -0.374 -47.500 -41.546 1.00 58.69 399 SER A O 1
ATOM 3251 N N . LYS A 1 400 ? -0.614 -45.537 -42.625 1.00 62.62 400 LYS A N 1
ATOM 3252 C CA . LYS A 1 400 ? -1.452 -46.067 -43.701 1.00 62.62 400 LYS A CA 1
ATOM 3253 C C . LYS A 1 400 ? -0.529 -46.517 -44.832 1.00 62.62 400 LYS A C 1
ATOM 3255 O O . LYS A 1 400 ? 0.321 -45.733 -45.255 1.00 62.62 400 LYS A O 1
ATOM 3260 N N . SER A 1 401 ? -0.676 -47.787 -45.197 1.00 68.06 401 SER A N 1
ATOM 3261 C CA . SER A 1 401 ? -0.258 -48.359 -46.478 1.00 68.06 401 SER A CA 1
ATOM 3262 C C . SER A 1 401 ? -1.343 -48.106 -47.513 1.00 68.06 401 SER A C 1
ATOM 3264 O O . SER A 1 401 ? -2.505 -47.891 -47.083 1.00 68.06 401 SER A O 1
#

InterPro domains:
  IPR046896 LYR motif-containing protein Cup1-like, N-terminal domain [PF20263] (23-107)
  IPR046896 LYR motif-containing protein Cup1-like, N-terminal domain [cd20273] (20-80)

Radius of gyration: 28.02 Å; chains: 1; bounding box: 65×69×102 Å

Secondary structure (DSSP, 8-state):
---PPPP-GGGGGS-HHHHHHHHHHHHHHHHHTSS-HHHHHHHHHHHHHHHHHTTT---HHHHHHHHHHHHHHHHHHHHHTTT-HHHHHHHHHHHTTSSHHHHHHHHHHHHHHHHHS---HHHHHHHHHTT------THHHHHHHHHHHHT-SPPPPSSTT-GGGPPPP--HHHHHHHHHHH-S-SS------SSSPPPHHHHHHHHHHHHHHHHTTPPPPPPHHHHHHHHHHHTTT--HHHHHTT-TT-GGGHHHHHHHHHHHHHHHHHHHHHHHHHHHHHHHT------S-PPPPPP----HHHHHHHHHHHHTT-EEEEEEE---------S--------------EEEEEEE-HHHHHHHHHTT---TTTGGGTTTSS-S-PPPPP-----------

Foldseek 3Di:
DPDDDPDPPVCPPDDLVVLLVVLLVLQLVLLCLQLDPLLSVVSNVVSVVLCVVCVPPPDPVVSVVSSVVSVVSSVLSVCVLLVVLVSVLVSCCVSQLQDDDSVCVLCVLQQVLQPPLDDQLVVVCQSQVLQDPPPDDPVPSVLSVVVSVVVSPQQPQLDPPDSLLRAGDGDQLNQQQLCVQPVDHLFDPDDQDPPDGDDSSRVSVVRVVSNVVSSNRGGGAGGNVSLVVLLLQLCQPPDPVVVVVVPPPDPPCPVVSVVVSVVSVVSLVVSLVVVVVVVVVVVVPDDPDCVPPDDPPDRPRDDSVSSNVSSLVSQQRRKRKDKDFPDPDPPPPPPDDDDDDDCPPPRGDIHIHIDGDPSSVVVCVVVPCPPVPPPVVVVVPDPPDDDDDDDPPDDDDDDDD

Sequence (401 aa):
MPTFAQVPVSFRHMTHRSQVLFLYRHILREGARFFDERASNWVISSVQTAFHRHKHEMDKNRIQKSMSDARKALRLLERANRMDFKSVMRLLRLSYGIQGKERHKLLKPFVDSARMHTLSPEKLSLAICSSSVVSFSSTSSDLLSQHLSHTAQSPQPLHFNNPRTVPPIMVPPLEALIRNVTGKSTDPSLPQPLFKPLHGRREANLRWRFFTKQLKKVIPPLPMEVRGEIERKSRIGLSRFDRERFQDISKTTTDDWIEQEKSIIQTIKLWNNNGKMQKKSRWENERFHPSIGGKPAKPCTMTLRLYRRIWQHLLDQVPVIHSNIKSAEPLDRKKGLPDESDATSKSNKCSFVVSKSPLSYQARYNTGLKLHSKVNRFDKIGLSQGTVPEPTQGRKKISKS

Organism: NCBI:txid64571

pLDDT: mean 78.6, std 18.63, range [28.48, 98.06]